Protein AF-A0A8J6ZVR2-F1 (afdb_monomer)

Nearest PDB structures (foldseek):
  1thm-assembly1_A  TM=9.339E-01  e=8.655E-26  Thermoactinomyces vulgaris
  3tec-assembly1_E  TM=9.254E-01  e=1.308E-25  Thermoactinomyces vulgaris
  1q5p-assembly1_A  TM=9.247E-01  e=2.072E-22  Lederbergia lenta
  8h7p-assembly1_A  TM=8.881E-01  e=3.320E-22  Bacillus subtilis
  8coz-assembly2_B  TM=7.654E-01  e=2.296E-18  Plasmodium vivax

Foldseek 3Di:
DVVVVVVVVVVVVVVVVVVVVVVVVVVVVVVPPDPDPPDDDFDQPFFFKKKWFFDPVQDDPPDPLQVVQQVLCPPDPAPDGWDDDPVCVVRRMTIGGHTDVVLVVQCPDPSNVSGTPDIGGPGDDDPPQLQFLAPLAVLQLQCDCDPPHQNLSLLSVPALQAPAEEEEAFQWAQCQLQCPQAAEQWEAELPVGDTRHDNVSTDRLQLLSHLLVQCQAHATNPNYWYGHSSNNYHYHYYYQQDNVRDGDLVSLLVRLQVCVVVPHQEYFALDWDQDDDPSNLVSLVVCLQSLHQAEYFQFFQQAAAQVTDIPPLQHPRYAYEFEDKSVRHGDSRTYYNEPSHLAYGHFWDDPPQAKDQDPVLSNIFRWGFRDQDPVGTRIIGHGGSSSRRSNLRNLLSSLLSLLVVAPCSVPPDSNRVLSSVLQNVQFDFDPPDDRPHYPDDDTRGRNHSSSSNVVSNCVRVPPDPPPPDDVVVVVVVVVVVVVPPPPDDDDDDDDDDPDPDDDDDDDPPPPPVVVVVVVVVVVVVVVPPDDDDDDDDDDDDDDDDDDDDADDDDDDDDDDDDDDDDDDDDHDDDDDDDDDPPCPVVVVVVVVVVVVVVVVVVVVVVVVPD

Radius of gyration: 33.16 Å; Cα contacts (8 Å, |Δi|>4): 1037; chains: 1; bounding box: 88×83×84 Å

InterPro domains:
  IPR000209 Peptidase S8/S53 domain [PF00082] (161-414)
  IPR015500 Peptidase S8, subtilisin-related [PR00723] (161-180)
  IPR015500 Peptidase S8, subtilisin-related [PR00723] (204-217)
  IPR015500 Peptidase S8, subtilisin-related [PR00723] (383-399)
  IPR034084 Thermitase-like, domain [cd07484] (132-431)
  IPR036852 Peptidase S8/S53 domain superfamily [G3DSA:3.40.50.200] (130-461)
  IPR036852 Peptidase S8/S53 domain superfamily [SSF52743] (146-453)
  IPR051048 Peptidase S8/S53 subtilisin kexin sedolisin [PTHR43399] (147-405)

Organism: NCBI:txid1828758

Structure (mmCIF, N/CA/C/O backbone):
data_AF-A0A8J6ZVR2-F1
#
_entry.id   AF-A0A8J6ZVR2-F1
#
loop_
_atom_site.group_PDB
_atom_site.id
_atom_site.type_symbol
_atom_site.label_atom_id
_atom_site.label_alt_id
_atom_site.label_comp_id
_atom_site.label_asym_id
_atom_site.label_entity_id
_atom_site.label_seq_id
_atom_site.pdbx_PDB_ins_code
_atom_site.Cartn_x
_atom_site.Cartn_y
_atom_site.Cartn_z
_atom_site.occupancy
_atom_site.B_iso_or_equiv
_atom_site.auth_seq_id
_atom_site.auth_comp_id
_atom_site.auth_asym_id
_atom_site.auth_atom_id
_atom_site.pdbx_PDB_model_num
ATOM 1 N N . MET A 1 1 ? -38.540 -56.531 20.254 1.00 43.91 1 MET A N 1
ATOM 2 C CA . MET A 1 1 ? -37.118 -56.703 20.648 1.00 43.91 1 MET A CA 1
ATOM 3 C C . MET A 1 1 ? -36.220 -55.640 20.007 1.00 43.91 1 MET A C 1
ATOM 5 O O . MET A 1 1 ? -35.542 -54.947 20.753 1.00 43.91 1 MET A O 1
ATOM 9 N N . LEU A 1 2 ? -36.295 -55.417 18.684 1.00 39.44 2 LEU A N 1
ATOM 10 C CA . LEU A 1 2 ? -35.558 -54.346 17.982 1.00 39.44 2 LEU A CA 1
ATOM 11 C C . LEU A 1 2 ? -35.750 -52.941 18.585 1.00 39.44 2 LEU A C 1
ATOM 13 O O . LEU A 1 2 ? -34.773 -52.242 18.817 1.00 39.44 2 LEU A O 1
ATOM 17 N N . ILE A 1 3 ? -36.983 -52.552 18.927 1.00 45.34 3 ILE A N 1
ATOM 18 C CA . ILE A 1 3 ? -37.279 -51.225 19.510 1.00 45.34 3 ILE A CA 1
ATOM 19 C C . ILE A 1 3 ? -36.558 -51.010 20.853 1.00 45.34 3 ILE A C 1
ATOM 21 O O . ILE A 1 3 ? -36.079 -49.915 21.139 1.00 45.34 3 ILE A O 1
ATOM 25 N N . LYS A 1 4 ? -36.426 -52.063 21.675 1.00 48.88 4 LYS A N 1
ATOM 26 C CA . LYS A 1 4 ? -35.669 -51.984 22.935 1.00 48.88 4 LYS A CA 1
ATOM 27 C C . LYS A 1 4 ? -34.174 -51.817 22.658 1.00 48.88 4 LYS A C 1
ATOM 29 O O . LYS A 1 4 ? -33.557 -50.955 23.268 1.00 48.88 4 LYS A O 1
ATOM 34 N N . ILE A 1 5 ? -33.621 -52.567 21.702 1.00 52.56 5 ILE A N 1
ATOM 35 C CA . ILE A 1 5 ? -32.206 -52.468 21.305 1.00 52.56 5 ILE A CA 1
ATOM 36 C C . ILE A 1 5 ? -31.886 -51.067 20.757 1.00 52.56 5 ILE A C 1
ATOM 38 O O . ILE A 1 5 ? -30.894 -50.473 21.165 1.00 52.56 5 ILE A O 1
ATOM 42 N N . MET A 1 6 ? -32.759 -50.487 19.926 1.00 43.66 6 MET A N 1
ATOM 43 C CA . MET A 1 6 ? -32.560 -49.133 19.389 1.00 43.66 6 MET A CA 1
ATOM 44 C C . MET A 1 6 ? -32.668 -48.038 20.457 1.00 43.66 6 MET A C 1
ATOM 46 O O . MET A 1 6 ? -31.918 -47.067 20.403 1.00 43.66 6 MET A O 1
ATOM 50 N N . ARG A 1 7 ? -33.532 -48.202 21.471 1.00 47.38 7 ARG A N 1
ATOM 51 C CA . ARG A 1 7 ? -33.577 -47.277 22.619 1.00 47.38 7 ARG A CA 1
ATOM 52 C C . ARG A 1 7 ? -32.278 -47.306 23.425 1.00 47.38 7 ARG A C 1
ATOM 54 O O . ARG A 1 7 ? -31.780 -46.246 23.787 1.00 47.38 7 ARG A O 1
ATOM 61 N N . TYR A 1 8 ? -31.704 -48.487 23.661 1.00 54.31 8 TYR A N 1
ATOM 62 C CA . TYR A 1 8 ? -30.410 -48.595 24.343 1.00 54.31 8 TYR A CA 1
ATOM 63 C C . TYR A 1 8 ? -29.263 -48.026 23.502 1.00 54.31 8 TYR A C 1
ATOM 65 O O . TYR A 1 8 ? -28.399 -47.345 24.048 1.00 54.31 8 TYR A O 1
ATOM 73 N N . LEU A 1 9 ? -29.291 -48.223 22.180 1.00 52.91 9 LEU A N 1
ATOM 74 C CA . LEU A 1 9 ? -28.300 -47.650 21.269 1.00 52.91 9 LEU A CA 1
ATOM 75 C C . LEU A 1 9 ? -28.369 -46.112 21.242 1.00 52.91 9 LEU A C 1
ATOM 77 O O . LEU A 1 9 ? -27.336 -45.452 21.293 1.00 52.91 9 LEU A O 1
ATOM 81 N N . GLY A 1 10 ? -29.576 -45.535 21.241 1.00 48.31 10 GLY A N 1
ATOM 82 C CA . GLY A 1 10 ? -29.774 -44.083 21.293 1.00 48.31 10 GLY A CA 1
ATOM 83 C C . GLY A 1 10 ? -29.268 -43.456 22.595 1.00 48.31 10 GLY A C 1
ATOM 84 O O . GLY A 1 10 ? -28.587 -42.434 22.564 1.00 48.31 10 GLY A O 1
ATOM 85 N N . VAL A 1 11 ? -29.530 -44.101 23.737 1.00 55.12 11 VAL A N 1
ATOM 86 C CA . VAL A 1 11 ? -29.016 -43.656 25.046 1.00 55.12 11 VAL A CA 1
ATOM 87 C C . VAL A 1 11 ? -27.488 -43.769 25.110 1.00 55.12 11 VAL A C 1
ATOM 89 O O . VAL A 1 11 ? -26.829 -42.884 25.651 1.00 55.12 11 VAL A O 1
ATOM 92 N N . PHE A 1 12 ? -26.913 -44.816 24.517 1.00 56.53 12 PHE A N 1
ATOM 93 C CA . PHE A 1 12 ? -25.464 -45.010 24.459 1.00 56.53 12 PHE A CA 1
ATOM 94 C C . PHE A 1 12 ? -24.763 -43.936 23.610 1.00 56.53 12 PHE A C 1
ATOM 96 O O . PHE A 1 12 ? -23.761 -43.366 24.038 1.00 56.53 12 PHE A O 1
ATOM 103 N N . ILE A 1 13 ? -25.327 -43.595 22.446 1.00 58.84 13 ILE A N 1
ATOM 104 C CA . ILE A 1 13 ? -24.797 -42.544 21.564 1.00 58.84 13 ILE A CA 1
ATOM 105 C C . ILE A 1 13 ? -24.889 -41.165 22.236 1.00 58.84 13 ILE A C 1
ATOM 107 O O . ILE A 1 13 ? -23.914 -40.415 22.219 1.00 58.84 13 ILE A O 1
ATOM 111 N N . LEU A 1 14 ? -26.007 -40.857 22.906 1.00 52.84 14 LEU A N 1
ATOM 112 C CA . LEU A 1 14 ? -26.161 -39.618 23.682 1.00 52.84 14 LEU A CA 1
ATOM 113 C C . LEU A 1 14 ? -25.120 -39.501 24.807 1.00 52.84 14 LEU A C 1
ATOM 115 O O . LEU A 1 14 ? -24.585 -38.416 25.034 1.00 52.84 14 LEU A O 1
ATOM 119 N N . GLY A 1 15 ? -24.793 -40.614 25.469 1.00 57.41 15 GLY A N 1
ATOM 120 C CA . GLY A 1 15 ? -23.738 -40.664 26.482 1.00 57.41 15 GLY A CA 1
ATOM 121 C C . GLY A 1 15 ? -22.352 -40.335 25.918 1.00 57.41 15 GLY A C 1
ATOM 122 O O . GLY A 1 15 ? -21.630 -39.530 26.502 1.00 57.41 15 GLY A O 1
ATOM 123 N N . ILE A 1 16 ? -21.997 -40.889 24.755 1.00 61.75 16 ILE A N 1
ATOM 124 C CA . ILE A 1 16 ? -20.713 -40.609 24.088 1.00 61.75 16 ILE A CA 1
ATOM 125 C C . ILE A 1 16 ? -20.631 -39.140 23.650 1.00 61.75 16 ILE A C 1
ATOM 127 O O . ILE A 1 16 ? -19.613 -38.484 23.873 1.00 61.75 16 ILE A O 1
ATOM 131 N N . CYS A 1 17 ? -21.711 -38.594 23.088 1.00 50.31 17 CYS A N 1
ATOM 132 C CA . CYS A 1 17 ? -21.776 -37.190 22.685 1.00 50.31 17 CYS A CA 1
ATOM 133 C C . CYS A 1 17 ? -21.581 -36.226 23.866 1.00 50.31 17 CYS A C 1
ATOM 135 O O . CYS A 1 17 ? -20.886 -35.221 23.722 1.00 50.31 17 CYS A O 1
ATOM 137 N N . LEU A 1 18 ? -22.142 -36.544 25.039 1.00 55.62 18 LEU A N 1
ATOM 138 C CA . LEU A 1 18 ? -21.975 -35.736 26.249 1.00 55.62 18 LEU A CA 1
ATOM 139 C C . LEU A 1 18 ? -20.518 -35.729 26.739 1.00 55.62 18 LEU A C 1
ATOM 141 O O . LEU A 1 18 ? -20.006 -34.682 27.125 1.00 55.62 18 LEU A O 1
ATOM 145 N N . VAL A 1 19 ? -19.831 -36.874 26.684 1.00 60.97 19 VAL A N 1
ATOM 146 C CA . VAL A 1 19 ? -18.417 -36.983 27.090 1.00 60.97 19 VAL A CA 1
ATOM 147 C C . VAL A 1 19 ? -17.510 -36.162 26.169 1.00 60.97 19 VAL A C 1
ATOM 149 O O . VAL A 1 19 ? -16.652 -35.426 26.655 1.00 60.97 19 VAL A O 1
ATOM 152 N N . ILE A 1 20 ? -17.738 -36.224 24.855 1.00 57.88 20 ILE A N 1
ATOM 153 C CA . ILE A 1 20 ? -16.977 -35.438 23.871 1.00 57.88 20 ILE A CA 1
ATOM 154 C C . ILE A 1 20 ? -17.223 -33.935 24.076 1.00 57.88 20 ILE A C 1
ATOM 156 O O . ILE A 1 20 ? -16.280 -33.147 24.065 1.00 57.88 20 ILE A O 1
ATOM 160 N N . TYR A 1 21 ? -18.471 -33.532 24.333 1.00 49.97 21 TYR A N 1
ATOM 161 C CA . TYR A 1 21 ? -18.820 -32.138 24.618 1.00 49.97 21 TYR A CA 1
ATOM 162 C C . TYR A 1 21 ? -18.117 -31.601 25.878 1.00 49.97 21 TYR A C 1
ATOM 164 O O . TYR A 1 21 ? -17.568 -30.499 25.863 1.00 49.97 21 TYR A O 1
ATOM 172 N N . LEU A 1 22 ? -18.058 -32.401 26.948 1.00 52.97 22 LEU A N 1
ATOM 173 C CA . LEU A 1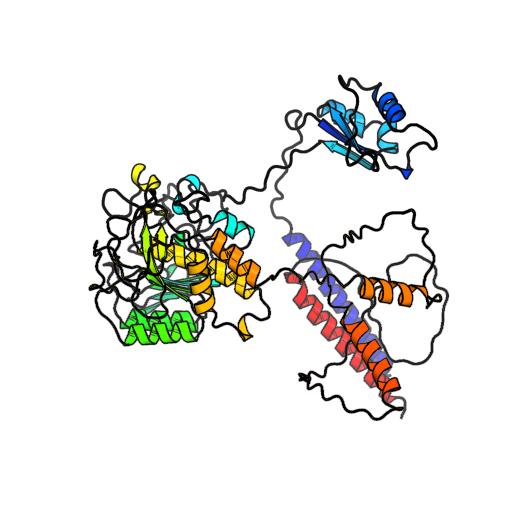 22 ? -17.359 -32.033 28.184 1.00 52.97 22 LEU A CA 1
ATOM 174 C C . LEU A 1 22 ? -15.832 -31.944 27.998 1.00 52.97 22 LEU A C 1
ATOM 176 O O . LEU A 1 22 ? -15.205 -31.062 28.582 1.00 52.97 22 LEU A O 1
ATOM 180 N N . GLN A 1 23 ? -15.227 -32.787 27.154 1.00 52.12 23 GLN A N 1
ATOM 181 C CA . GLN A 1 23 ? -13.798 -32.690 26.815 1.00 52.12 23 GLN A CA 1
ATOM 182 C C . GLN A 1 23 ? -13.466 -31.434 25.996 1.00 52.12 23 GLN A C 1
ATOM 184 O O . GLN A 1 23 ? -12.439 -30.799 26.236 1.00 52.12 23 GLN A O 1
ATOM 189 N N . ILE A 1 24 ? -14.341 -31.037 25.067 1.00 51.03 24 ILE A N 1
ATOM 190 C CA . ILE A 1 24 ? -14.176 -29.805 24.278 1.00 51.03 24 ILE A CA 1
ATOM 191 C C . ILE A 1 24 ? -14.252 -28.564 25.184 1.00 51.03 24 ILE A C 1
ATOM 193 O O . ILE A 1 24 ? -13.442 -27.649 25.038 1.00 51.03 24 ILE A O 1
ATOM 197 N N . LEU A 1 25 ? -15.161 -28.553 26.167 1.00 46.88 25 LEU A N 1
ATOM 198 C CA . LEU A 1 25 ? -15.254 -27.480 27.167 1.00 46.88 25 LEU A CA 1
ATOM 199 C C . LEU A 1 25 ? -14.016 -27.403 28.075 1.00 46.88 25 LEU A C 1
ATOM 201 O O . LEU A 1 25 ? -13.537 -26.304 28.353 1.00 46.88 25 LEU A O 1
ATOM 205 N N . GLY A 1 26 ? -13.470 -28.549 28.495 1.00 42.12 26 GLY A N 1
ATOM 206 C CA . GLY A 1 26 ? -12.248 -28.600 29.306 1.00 42.12 26 GLY A CA 1
ATOM 207 C C . GLY A 1 26 ? -11.018 -28.043 28.579 1.00 42.12 26 GLY A C 1
ATOM 208 O O . GLY A 1 26 ? -10.248 -27.282 29.161 1.00 42.12 26 GLY A O 1
ATOM 209 N N . ASN A 1 27 ? -10.870 -28.344 27.286 1.00 40.78 27 ASN A N 1
ATOM 210 C CA . ASN A 1 27 ? -9.757 -27.836 26.476 1.00 40.78 27 ASN A CA 1
ATOM 211 C C . ASN A 1 27 ? -9.904 -26.344 26.126 1.00 40.78 27 ASN A C 1
ATOM 213 O O . ASN A 1 27 ? -8.902 -25.643 25.992 1.00 40.78 27 ASN A O 1
ATOM 217 N N . ALA A 1 28 ? -11.134 -25.827 26.033 1.00 39.69 28 ALA A N 1
ATOM 218 C CA . ALA A 1 28 ? -11.382 -24.403 25.810 1.00 39.69 28 ALA A CA 1
ATOM 219 C C . ALA A 1 28 ? -10.949 -23.530 27.006 1.00 39.69 28 ALA A C 1
ATOM 221 O O . ALA A 1 28 ? -10.487 -22.411 26.802 1.00 39.69 28 ALA A O 1
ATOM 222 N N . GLN A 1 29 ? -11.018 -24.041 28.243 1.00 36.06 29 GLN A N 1
ATOM 223 C CA . GLN A 1 29 ? -10.537 -23.316 29.429 1.00 36.06 29 GLN A CA 1
ATOM 224 C C . GLN A 1 29 ? -9.007 -23.159 29.475 1.00 36.06 29 GLN A C 1
ATOM 226 O O . GLN A 1 29 ? -8.524 -22.176 30.032 1.00 36.06 29 GLN A O 1
ATOM 231 N N . GLN A 1 30 ? -8.240 -24.069 28.866 1.00 34.62 30 GLN A N 1
ATOM 232 C CA . GLN A 1 30 ? -6.773 -23.969 28.809 1.00 34.62 30 GLN A CA 1
ATOM 233 C C . GLN A 1 30 ? -6.257 -22.969 27.761 1.00 34.62 30 GLN A C 1
ATOM 235 O O . GLN A 1 30 ? -5.135 -22.491 27.885 1.00 34.62 30 GLN A O 1
ATOM 240 N N . LEU A 1 31 ? -7.064 -22.611 26.757 1.00 33.88 31 LEU A N 1
ATOM 241 C CA . LEU A 1 31 ? -6.679 -21.675 25.690 1.00 33.88 31 LEU A CA 1
ATOM 242 C C . LEU A 1 31 ? -6.927 -20.193 26.038 1.00 33.88 31 LEU A C 1
ATOM 244 O O . LEU A 1 31 ? -6.531 -19.317 25.275 1.00 33.88 31 LEU A O 1
ATOM 248 N N . VAL A 1 32 ? -7.552 -19.894 27.185 1.00 34.84 32 VAL A N 1
ATOM 249 C CA . VAL A 1 32 ? -7.912 -18.521 27.610 1.00 34.84 32 VAL A CA 1
ATOM 250 C C . VAL A 1 32 ? -6.860 -17.880 28.530 1.00 34.84 32 VAL A C 1
ATOM 252 O O . VAL A 1 32 ? -6.975 -16.711 28.887 1.00 34.84 32 VAL A O 1
ATOM 255 N N . SER A 1 33 ? -5.775 -18.576 28.878 1.00 30.80 33 SER A N 1
ATOM 256 C CA . SER A 1 33 ? -4.664 -17.964 29.618 1.00 30.80 33 SER A CA 1
ATOM 257 C C . SER A 1 33 ? -3.700 -17.216 28.685 1.00 30.80 33 SER A C 1
ATOM 259 O O . SER A 1 33 ? -2.531 -17.584 28.572 1.00 30.80 33 SER A O 1
ATOM 261 N N . SER A 1 34 ? -4.176 -16.168 28.005 1.00 32.41 34 SER A N 1
ATOM 262 C CA . SER A 1 34 ? -3.284 -15.081 27.585 1.00 32.41 34 SER A CA 1
ATOM 263 C C . SER A 1 34 ? -2.986 -14.197 28.808 1.00 32.41 34 SER A C 1
ATOM 265 O O . SER A 1 34 ? -3.769 -14.199 29.766 1.00 32.41 34 SER A O 1
ATOM 267 N N . PRO A 1 35 ? -1.862 -13.459 28.845 1.00 32.56 35 PRO A N 1
ATOM 268 C CA . PRO A 1 35 ? -1.610 -12.516 29.923 1.00 32.56 35 PRO A CA 1
ATOM 269 C C . PRO A 1 35 ? -2.689 -11.433 29.850 1.00 32.56 35 PRO A C 1
ATOM 271 O O . PRO A 1 35 ? -2.654 -10.571 28.977 1.00 32.56 35 PRO A O 1
ATOM 274 N N . GLN A 1 36 ? -3.673 -11.499 30.745 1.00 32.22 36 GLN A N 1
ATOM 275 C CA . GLN A 1 36 ? -4.560 -10.375 31.009 1.00 32.22 36 GLN A CA 1
ATOM 276 C C . GLN A 1 36 ? -3.663 -9.188 31.362 1.00 32.22 36 GLN A C 1
ATOM 278 O O . GLN A 1 36 ? -2.850 -9.291 32.287 1.00 32.22 36 GLN A O 1
ATOM 283 N N . GLU A 1 37 ? -3.780 -8.089 30.615 1.00 34.78 37 GLU A N 1
ATOM 284 C CA . GLU A 1 37 ? -3.252 -6.802 31.049 1.00 34.78 37 GLU A CA 1
ATOM 285 C C . GLU A 1 37 ? -3.736 -6.577 32.480 1.00 34.78 37 GLU A C 1
ATOM 287 O O . GLU A 1 37 ? -4.927 -6.414 32.747 1.00 34.78 37 GLU A O 1
ATOM 292 N N . LYS A 1 38 ? -2.807 -6.642 33.434 1.00 28.11 38 LYS A N 1
ATOM 293 C CA . LYS A 1 38 ? -3.090 -6.213 34.794 1.00 28.11 38 LYS A CA 1
ATOM 294 C C . LYS A 1 38 ? -3.284 -4.707 34.704 1.00 28.11 38 LYS A C 1
ATOM 296 O O . LYS A 1 38 ? -2.305 -3.971 34.580 1.00 28.11 38 LYS A O 1
ATOM 301 N N . PHE A 1 39 ? -4.540 -4.267 34.725 1.00 37.53 39 PHE A N 1
ATOM 302 C CA . PHE A 1 39 ? -4.862 -2.863 34.939 1.00 37.53 39 PHE A CA 1
ATOM 303 C C . PHE A 1 39 ? -4.074 -2.372 36.165 1.00 37.53 39 PHE A C 1
ATOM 305 O O . PHE A 1 39 ? -3.978 -3.115 37.151 1.00 37.53 39 PHE A O 1
ATOM 312 N N . PRO A 1 40 ? -3.453 -1.181 36.101 1.00 41.81 40 PRO A N 1
ATOM 313 C CA . PRO A 1 40 ? -2.644 -0.672 37.200 1.00 41.81 40 PRO A CA 1
ATOM 314 C C . PRO A 1 40 ? -3.465 -0.649 38.493 1.00 41.81 40 PRO A C 1
ATOM 316 O O . PRO A 1 40 ? -4.647 -0.304 38.484 1.00 41.81 40 PRO A O 1
ATOM 319 N N . GLU A 1 41 ? -2.841 -1.042 39.606 1.00 44.34 41 GLU A N 1
ATOM 320 C CA . GLU A 1 41 ? -3.469 -0.956 40.925 1.00 44.34 41 GLU A CA 1
ATOM 321 C C . GLU A 1 41 ? -3.904 0.497 41.188 1.00 44.34 41 GLU A C 1
ATOM 323 O O . GLU A 1 41 ? -3.149 1.442 40.945 1.00 44.34 41 GLU A O 1
ATOM 328 N N . ILE A 1 42 ? -5.155 0.674 41.628 1.00 49.69 42 ILE A N 1
ATOM 329 C CA . ILE A 1 42 ? -5.780 1.988 41.818 1.00 49.69 42 ILE A CA 1
ATOM 330 C C . ILE A 1 42 ? -5.007 2.758 42.900 1.00 49.69 42 ILE A C 1
ATOM 332 O O . ILE A 1 42 ? -5.173 2.496 44.090 1.00 49.69 42 ILE A O 1
ATOM 336 N N . ASN A 1 43 ? -4.197 3.735 42.490 1.00 52.62 43 ASN A N 1
ATOM 337 C CA . ASN A 1 43 ? -3.501 4.666 43.382 1.00 52.62 43 ASN A CA 1
ATOM 338 C C . ASN A 1 43 ? -4.239 6.014 43.476 1.00 52.62 43 ASN A C 1
ATOM 340 O O . ASN A 1 43 ? -5.008 6.387 42.591 1.00 52.62 43 ASN A O 1
ATOM 344 N N . GLN A 1 44 ? -3.984 6.770 44.552 1.00 48.69 44 GLN A N 1
ATOM 345 C CA . GLN A 1 44 ? -4.628 8.064 44.847 1.00 48.69 44 GLN A CA 1
ATOM 346 C C . GLN A 1 44 ? -4.469 9.142 43.754 1.00 48.69 44 GLN A C 1
ATOM 348 O O . GLN A 1 44 ? -5.224 10.108 43.767 1.00 48.69 44 GLN A O 1
ATOM 353 N N . GLU A 1 45 ? -3.534 8.990 42.813 1.00 53.06 45 GLU A N 1
ATOM 354 C CA . GLU A 1 45 ? -3.248 9.978 41.759 1.00 53.06 45 GLU A CA 1
ATOM 355 C C . GLU A 1 45 ? -4.209 9.937 40.552 1.00 53.06 45 GLU A C 1
ATOM 357 O O . GLU A 1 45 ? -4.151 10.829 39.710 1.00 53.06 45 GLU A O 1
ATOM 362 N N . TYR A 1 46 ? -5.109 8.947 40.449 1.00 55.69 46 TYR A N 1
ATOM 363 C CA . TYR A 1 46 ? -5.854 8.688 39.202 1.00 55.69 46 TYR A CA 1
ATOM 364 C C . TYR A 1 46 ? -7.259 9.299 39.097 1.00 55.69 46 TYR A C 1
ATOM 366 O O . TYR A 1 46 ? -7.811 9.347 37.999 1.00 55.69 46 TYR A O 1
ATOM 374 N N . PHE A 1 47 ? -7.859 9.769 40.192 1.00 69.31 47 PHE A N 1
ATOM 375 C CA . PHE A 1 47 ? -9.171 10.422 40.153 1.00 69.31 47 PHE A CA 1
ATOM 376 C C . PHE A 1 47 ? -9.336 11.408 41.311 1.00 69.31 47 PHE A C 1
ATOM 378 O O . PHE A 1 47 ? -8.811 11.199 42.405 1.00 69.31 47 PHE A O 1
ATOM 385 N N . GLN A 1 48 ? -10.090 12.481 41.071 1.00 76.69 48 GLN A N 1
ATOM 386 C CA . GLN A 1 48 ? -10.464 13.464 42.099 1.00 76.69 48 GLN A CA 1
ATOM 387 C C . GLN A 1 48 ? -11.972 13.485 42.375 1.00 76.69 48 GLN A C 1
ATOM 389 O O . GLN A 1 48 ? -12.443 14.253 43.216 1.00 76.69 48 GLN A O 1
ATOM 394 N N . GLU A 1 49 ? -12.728 12.639 41.679 1.00 84.56 49 GLU A N 1
ATOM 395 C CA . GLU A 1 49 ? -14.180 12.572 41.743 1.00 84.56 49 GLU A CA 1
ATOM 396 C C . GLU A 1 49 ? -14.646 11.113 41.796 1.00 84.56 49 GLU A C 1
ATOM 398 O O . GLU A 1 49 ? -14.053 10.230 41.177 1.00 84.56 49 GLU A O 1
ATOM 403 N N . ILE A 1 50 ? -15.716 10.870 42.541 1.00 85.94 50 ILE A N 1
ATOM 404 C CA . ILE A 1 50 ? -16.359 9.577 42.768 1.00 85.94 50 ILE A CA 1
ATOM 405 C C . ILE A 1 50 ? -17.786 9.682 42.237 1.00 85.94 50 ILE A C 1
ATOM 407 O O . ILE A 1 50 ? -18.483 10.658 42.519 1.00 85.94 50 ILE A O 1
ATOM 411 N N . LEU A 1 51 ? -18.216 8.673 41.492 1.00 89.06 51 LEU A N 1
ATOM 412 C CA . LEU A 1 51 ? -19.586 8.487 41.049 1.00 89.06 51 LEU A CA 1
ATOM 413 C C . LEU A 1 51 ? -20.319 7.588 42.051 1.00 89.06 51 LEU A C 1
ATOM 415 O O . LEU A 1 51 ? -19.815 6.530 42.434 1.00 89.06 51 LEU A O 1
ATOM 419 N N . ALA A 1 52 ? -21.501 8.017 42.488 1.00 88.75 52 ALA A N 1
ATOM 420 C CA . ALA A 1 52 ? -22.407 7.213 43.299 1.00 88.75 52 ALA A CA 1
ATOM 421 C C . ALA A 1 52 ? -23.797 7.195 42.661 1.00 88.75 52 ALA A C 1
ATOM 423 O O . ALA A 1 52 ? -24.440 8.240 42.537 1.00 88.75 52 ALA A O 1
ATOM 424 N N . ASP A 1 53 ? -24.244 6.004 42.282 1.00 90.06 53 ASP A N 1
ATOM 425 C CA . ASP A 1 53 ? -25.578 5.748 41.747 1.00 90.06 53 ASP A CA 1
ATOM 426 C C . ASP A 1 53 ? -26.473 5.202 42.863 1.00 90.06 53 ASP A C 1
ATOM 428 O O . ASP A 1 53 ? -26.130 4.204 43.510 1.00 90.06 53 ASP A O 1
ATOM 432 N N . PHE A 1 54 ? -27.587 5.880 43.135 1.00 86.88 54 PHE A N 1
ATOM 433 C CA . PHE A 1 54 ? -28.517 5.507 44.195 1.00 86.88 54 PHE A CA 1
ATOM 434 C C . PHE A 1 54 ? -29.707 4.726 43.640 1.00 86.88 54 PHE A C 1
ATOM 436 O O . PHE A 1 54 ? -30.489 5.229 42.839 1.00 86.88 54 PHE A O 1
ATOM 443 N N . ASP A 1 55 ? -29.907 3.519 44.170 1.00 85.00 55 ASP A N 1
ATOM 444 C CA . ASP A 1 55 ? -30.978 2.622 43.746 1.00 85.00 55 ASP A CA 1
ATOM 445 C C . ASP A 1 55 ? -32.340 3.176 44.183 1.00 85.00 55 ASP A C 1
ATOM 447 O O . ASP A 1 55 ? -32.707 3.110 45.361 1.00 85.00 55 ASP A O 1
ATOM 451 N N . GLU A 1 56 ? -33.116 3.667 43.216 1.00 80.00 56 GLU A N 1
ATOM 452 C CA . GLU A 1 56 ? -34.449 4.253 43.403 1.00 80.00 56 GLU A CA 1
ATOM 453 C C . GLU A 1 56 ? -35.390 3.387 44.248 1.00 80.00 56 GLU A C 1
ATOM 455 O O . GLU A 1 56 ? -36.239 3.899 44.978 1.00 80.00 56 GLU A O 1
ATOM 460 N N . ARG A 1 57 ? -35.235 2.060 44.183 1.00 81.06 57 ARG A N 1
ATOM 461 C CA . ARG A 1 57 ? -36.091 1.098 44.894 1.00 81.06 57 ARG A CA 1
ATOM 462 C C . ARG A 1 57 ? -35.756 1.003 46.378 1.00 81.06 57 ARG A C 1
ATOM 464 O O . ARG A 1 57 ? -36.565 0.491 47.151 1.00 81.06 57 ARG A O 1
ATOM 471 N N . LYS A 1 58 ? -34.552 1.424 46.767 1.00 81.81 58 LYS A N 1
ATOM 472 C CA . LYS A 1 58 ? -34.046 1.361 48.144 1.00 81.81 58 LYS A CA 1
ATOM 473 C C . LYS A 1 58 ? -34.152 2.706 48.856 1.00 81.81 58 LYS A C 1
ATOM 475 O O . LYS A 1 58 ? -33.983 2.754 50.072 1.00 81.81 58 LYS A O 1
ATOM 480 N N . LEU A 1 59 ? -34.438 3.782 48.124 1.00 79.44 59 LEU A N 1
ATOM 481 C CA . LEU A 1 59 ? -34.562 5.119 48.687 1.00 79.44 59 LEU A CA 1
ATOM 482 C C . LEU A 1 59 ? -35.811 5.254 49.583 1.00 79.44 59 LEU A C 1
ATOM 484 O O . LEU A 1 59 ? -36.855 4.657 49.302 1.00 79.44 59 LEU A O 1
ATOM 488 N N . PRO A 1 60 ? -35.743 6.053 50.663 1.00 77.19 60 PRO A N 1
ATOM 489 C CA . PRO A 1 60 ? -36.905 6.336 51.499 1.00 77.19 60 PRO A CA 1
ATOM 490 C C . PRO A 1 60 ? -38.036 7.023 50.715 1.00 77.19 60 PRO A C 1
ATOM 492 O O . PRO A 1 60 ? -37.812 8.009 50.012 1.00 77.19 60 PRO A O 1
ATOM 495 N N . ALA A 1 61 ? -39.276 6.553 50.882 1.00 74.31 61 ALA A N 1
ATOM 496 C CA . ALA A 1 61 ? -40.444 7.175 50.259 1.00 74.31 61 ALA A CA 1
ATOM 497 C C . ALA A 1 61 ? -40.749 8.565 50.861 1.00 74.31 61 ALA A C 1
ATOM 499 O O . ALA A 1 61 ? -40.648 8.756 52.072 1.00 74.31 61 ALA A O 1
ATOM 500 N N . ASN A 1 62 ? -41.209 9.504 50.023 1.00 73.75 62 ASN A N 1
ATOM 501 C CA . ASN A 1 62 ? -41.668 10.854 50.402 1.00 73.75 62 ASN A CA 1
ATOM 502 C C . ASN A 1 62 ? -40.599 11.795 50.999 1.00 73.75 62 ASN A C 1
ATOM 504 O O . ASN A 1 62 ? -40.940 12.698 51.764 1.00 73.75 62 ASN A O 1
ATOM 508 N N . ILE A 1 63 ? -39.325 11.616 50.645 1.00 75.19 63 ILE A N 1
ATOM 509 C CA . ILE A 1 63 ? -38.229 12.505 51.057 1.00 75.19 63 ILE A CA 1
ATOM 510 C C . ILE A 1 63 ? -37.670 13.250 49.839 1.00 75.19 63 ILE A C 1
ATOM 512 O O . ILE A 1 63 ? -37.617 12.703 48.739 1.00 75.19 63 ILE A O 1
ATOM 516 N N . ASP A 1 64 ? -37.244 14.501 50.035 1.00 82.25 64 ASP A N 1
ATOM 517 C CA . ASP A 1 64 ? -36.402 15.203 49.064 1.00 82.25 64 ASP A CA 1
ATOM 518 C C . ASP A 1 64 ? -35.028 14.520 49.004 1.00 82.25 64 ASP A C 1
ATOM 520 O O . ASP A 1 64 ? -34.183 14.700 49.887 1.00 82.25 64 ASP A O 1
ATOM 524 N N . ILE A 1 65 ? -34.844 13.695 47.971 1.00 77.88 65 ILE A N 1
ATOM 525 C CA . ILE A 1 65 ? -33.669 12.840 47.780 1.00 77.88 65 ILE A CA 1
ATOM 526 C C . ILE A 1 65 ? -32.388 13.678 47.777 1.00 77.88 65 ILE A C 1
ATOM 528 O O . ILE A 1 65 ? -31.395 13.266 48.366 1.00 77.88 65 ILE A O 1
ATOM 532 N N . GLU A 1 66 ? -32.408 14.878 47.198 1.00 78.75 66 GLU A N 1
ATOM 533 C CA . GLU A 1 66 ? -31.218 15.725 47.106 1.00 78.75 66 GLU A CA 1
ATOM 534 C C . GLU A 1 66 ? -30.784 16.235 48.489 1.00 78.75 66 GLU A C 1
ATOM 536 O O . GLU A 1 66 ? -29.607 16.161 48.850 1.00 78.75 66 GLU A O 1
ATOM 541 N N . SER A 1 67 ? -31.740 16.688 49.306 1.00 80.56 67 SER A N 1
ATOM 542 C CA . SER A 1 67 ? -31.483 17.097 50.693 1.00 80.56 67 SER A CA 1
ATOM 543 C C . SER A 1 67 ? -31.019 15.923 51.557 1.00 80.56 67 SER A C 1
ATOM 545 O O . SER A 1 67 ? -30.090 16.054 52.357 1.00 80.56 67 SER A O 1
ATOM 547 N N . TRP A 1 68 ? -31.630 14.755 51.365 1.00 83.06 68 TRP A N 1
ATOM 548 C CA . TRP A 1 68 ? -31.295 13.545 52.105 1.00 83.06 68 TRP A CA 1
ATOM 549 C C . TRP A 1 68 ? -29.903 13.018 51.763 1.00 83.06 68 TRP A C 1
ATOM 551 O O . TRP A 1 68 ? -29.129 12.736 52.675 1.00 83.06 68 TRP A O 1
ATOM 561 N N . VAL A 1 69 ? -29.537 12.967 50.479 1.00 79.56 69 VAL A N 1
ATOM 562 C CA . VAL A 1 69 ? -28.183 12.606 50.047 1.00 79.56 69 VAL A CA 1
ATOM 563 C C . VAL A 1 69 ? -27.172 13.595 50.636 1.00 79.56 69 VAL A C 1
ATOM 565 O O . VAL A 1 69 ? -26.186 13.171 51.234 1.00 79.56 69 VAL A O 1
ATOM 568 N N . GLN A 1 70 ? -27.437 14.906 50.596 1.00 81.12 70 GLN A N 1
ATOM 569 C CA . GLN A 1 70 ? -26.553 15.901 51.224 1.00 81.12 70 GLN A CA 1
ATOM 570 C C . GLN A 1 70 ? -26.358 15.674 52.735 1.00 81.12 70 GLN A C 1
ATOM 572 O O . GLN A 1 70 ? -25.239 15.816 53.228 1.00 81.12 70 GLN A O 1
ATOM 577 N N . GLN A 1 71 ? -27.412 15.308 53.472 1.00 81.06 71 GLN A N 1
ATOM 578 C CA . GLN A 1 71 ? -27.313 14.956 54.895 1.00 81.06 71 GLN A CA 1
ATOM 579 C C . GLN A 1 71 ? -26.547 13.648 55.110 1.00 81.06 71 GLN A C 1
ATOM 581 O O . GLN A 1 71 ? -25.729 13.549 56.019 1.00 81.06 71 GLN A O 1
ATOM 586 N N . LEU A 1 72 ? -26.765 12.652 54.253 1.00 79.06 72 LEU A N 1
ATOM 587 C CA . LEU A 1 72 ? -26.057 11.378 54.311 1.00 79.06 72 LEU A CA 1
ATOM 588 C C . LEU A 1 72 ? -24.542 11.575 54.132 1.00 79.06 72 LEU A C 1
ATOM 590 O O . LEU A 1 72 ? -23.750 10.883 54.768 1.00 79.06 72 LEU A O 1
ATOM 594 N N . PHE A 1 73 ? -24.139 12.558 53.322 1.00 77.38 73 PHE A N 1
ATOM 595 C CA . PHE A 1 73 ? -22.738 12.920 53.103 1.00 77.38 73 PHE A CA 1
ATOM 596 C C . PHE A 1 73 ? -22.131 13.834 54.178 1.00 77.38 73 PHE A C 1
ATOM 598 O O . PHE A 1 73 ? -20.907 13.928 54.248 1.00 77.38 73 PHE A O 1
ATOM 605 N N . SER A 1 74 ? -22.920 14.462 55.061 1.00 75.94 74 SER A N 1
ATOM 606 C CA . SER A 1 74 ? -22.396 15.430 56.044 1.00 75.94 74 SER A CA 1
ATOM 607 C C . SER A 1 74 ? -21.488 14.816 57.117 1.00 75.94 74 SER A C 1
ATOM 609 O O . SER A 1 74 ? -20.862 15.542 57.885 1.00 75.94 74 SER A O 1
ATOM 611 N N . VAL A 1 75 ? -21.442 13.485 57.203 1.00 75.88 75 VAL A N 1
ATOM 612 C CA . VAL A 1 75 ? -20.585 12.730 58.131 1.00 75.88 75 VAL A CA 1
ATOM 613 C C . VAL A 1 75 ? -19.208 12.393 57.546 1.00 75.88 75 VAL A C 1
ATOM 615 O O . VAL A 1 75 ? -18.359 11.873 58.268 1.00 75.88 75 VAL A O 1
ATOM 618 N N . PHE A 1 76 ? -18.969 12.687 56.263 1.00 75.06 76 PHE A N 1
ATOM 619 C CA . PHE A 1 76 ? -17.681 12.475 55.603 1.00 75.06 76 PHE A CA 1
ATOM 620 C C . PHE A 1 76 ? -16.899 13.792 55.481 1.00 75.06 76 PHE A C 1
ATOM 622 O O . PHE A 1 76 ? -17.497 14.856 55.322 1.00 75.06 76 PHE A O 1
ATOM 629 N N . PRO A 1 77 ? -15.555 13.753 55.530 1.00 63.16 77 PRO A N 1
ATOM 630 C CA . PRO A 1 77 ? -14.705 14.939 55.435 1.00 63.16 77 PRO A CA 1
ATOM 631 C C . PRO A 1 77 ? -14.567 15.428 53.980 1.00 63.16 77 PRO A C 1
ATOM 633 O O . PRO A 1 77 ? -13.465 15.519 53.443 1.00 63.16 77 PRO A O 1
ATOM 636 N N . THR A 1 78 ? -15.684 15.717 53.312 1.00 63.84 78 THR A N 1
ATOM 637 C CA . THR A 1 78 ? -15.707 16.280 51.955 1.00 63.84 78 THR A CA 1
ATOM 638 C C . THR A 1 78 ? -15.736 17.804 52.019 1.00 63.84 78 THR A C 1
ATOM 640 O O . THR A 1 78 ? -16.579 18.376 52.708 1.00 63.84 78 THR A O 1
ATOM 643 N N . GLN A 1 79 ? -14.844 18.484 51.289 1.00 60.38 79 GLN A N 1
ATOM 644 C CA . GLN A 1 79 ? -14.815 19.957 51.246 1.00 60.38 79 GLN A CA 1
ATOM 645 C C . GLN A 1 79 ? -15.985 20.562 50.454 1.00 60.38 79 GLN A C 1
ATOM 647 O O . GLN A 1 79 ? -16.297 21.739 50.619 1.00 60.38 79 GLN A O 1
ATOM 652 N N . GLU A 1 80 ? -16.648 19.765 49.615 1.00 71.81 80 GLU A N 1
ATOM 653 C CA . GLU A 1 80 ? -17.733 20.207 48.744 1.00 71.81 80 GLU A CA 1
ATOM 654 C C . GLU A 1 80 ? -18.946 19.282 48.851 1.00 71.81 80 GLU A C 1
ATOM 656 O O . GLU A 1 80 ? -18.821 18.094 49.151 1.00 71.81 80 GLU A O 1
ATOM 661 N N . LYS A 1 81 ? -20.135 19.844 48.603 1.00 74.94 81 LYS A N 1
ATOM 662 C CA . LYS A 1 81 ? -21.381 19.076 48.555 1.00 74.94 81 LYS A CA 1
ATOM 663 C C . LYS A 1 81 ? -21.401 18.167 47.313 1.00 74.94 81 LYS A C 1
ATOM 665 O O . LYS A 1 81 ? -20.928 18.606 46.263 1.00 74.94 81 LYS A O 1
ATOM 670 N N . PRO A 1 82 ? -22.001 16.964 47.394 1.00 78.25 82 PRO A N 1
ATOM 671 C CA . PRO A 1 82 ? -22.250 16.128 46.222 1.00 78.25 82 PRO A CA 1
ATOM 672 C C . PRO A 1 82 ? -23.046 16.903 45.171 1.00 78.25 82 PRO A C 1
ATOM 674 O O . PRO A 1 82 ? -24.040 17.554 45.501 1.00 78.25 82 PRO A O 1
ATOM 677 N N . GLN A 1 83 ? -22.616 16.832 43.916 1.00 80.38 83 GLN A N 1
ATOM 678 C CA . GLN A 1 83 ? -23.286 17.484 42.797 1.00 80.38 83 GLN A CA 1
ATOM 679 C C . GLN A 1 83 ? -24.107 16.466 42.016 1.00 80.38 83 GLN A C 1
ATOM 681 O O . GLN A 1 83 ? -23.613 15.397 41.671 1.00 80.38 83 GLN A O 1
ATOM 686 N N . ILE A 1 84 ? -25.356 16.803 41.706 1.00 79.44 84 ILE A N 1
ATOM 687 C CA . ILE A 1 84 ? -26.197 15.966 40.851 1.00 79.44 84 ILE A CA 1
ATOM 688 C C . ILE A 1 84 ? -25.979 16.324 39.382 1.00 79.44 84 ILE A C 1
ATOM 690 O O . ILE A 1 84 ? -25.990 17.499 39.001 1.00 79.44 84 ILE A O 1
ATOM 694 N N . SER A 1 85 ? -25.808 15.312 38.532 1.00 69.00 85 SER A N 1
ATOM 695 C CA . SER A 1 85 ? -25.778 15.543 37.090 1.00 69.00 85 SER A CA 1
ATOM 696 C C . SER A 1 85 ? -27.154 16.013 36.619 1.00 69.00 85 SER A C 1
ATOM 698 O O . SER A 1 85 ? -28.167 15.350 36.841 1.00 69.00 85 SER A O 1
ATOM 700 N N . LYS A 1 86 ? -27.206 17.142 35.899 1.00 71.88 86 LYS A N 1
ATOM 701 C CA . LYS A 1 86 ? -28.454 17.677 35.322 1.00 71.88 86 LYS A CA 1
ATOM 702 C C . LYS A 1 86 ? -29.167 16.661 34.417 1.00 71.88 86 LYS A C 1
ATOM 704 O O . LYS A 1 86 ? -30.388 16.720 34.285 1.00 71.88 86 LYS A O 1
ATOM 709 N N . PHE A 1 87 ? -28.412 15.759 33.793 1.00 66.06 87 PHE A N 1
ATOM 710 C CA . PHE A 1 87 ? -28.920 14.786 32.828 1.00 66.06 87 PHE A CA 1
ATOM 711 C C . PHE A 1 87 ? -29.283 13.437 33.456 1.00 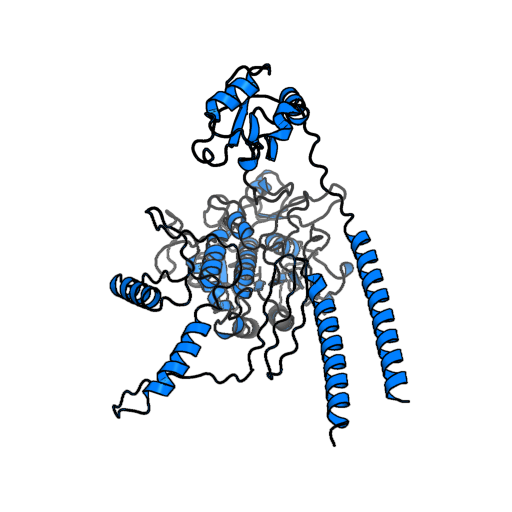66.06 87 PHE A C 1
ATOM 713 O O . PHE A 1 87 ? -30.159 12.766 32.927 1.00 66.06 87 PHE A O 1
ATOM 720 N N . LEU A 1 88 ? -28.680 13.089 34.598 1.00 78.31 88 LEU A N 1
ATOM 721 C CA . LEU A 1 88 ? -28.929 11.839 35.335 1.00 78.31 88 LEU A CA 1
ATOM 722 C C . LEU A 1 88 ? -29.692 12.087 36.645 1.00 78.31 88 LEU A C 1
ATOM 724 O O . LEU A 1 88 ? -29.623 11.309 37.590 1.00 78.31 88 LEU A O 1
ATOM 728 N N . ARG A 1 89 ? -30.424 13.206 36.722 1.00 75.56 89 ARG A N 1
ATOM 729 C CA . ARG A 1 89 ? -31.204 13.563 37.913 1.00 75.56 89 ARG A CA 1
ATOM 730 C C . ARG A 1 89 ? -32.330 12.570 38.191 1.00 75.56 89 ARG A C 1
ATOM 732 O O . ARG A 1 89 ? -32.710 12.413 39.342 1.00 75.56 89 ARG A O 1
ATOM 739 N N . LYS A 1 90 ? -32.879 11.946 37.142 1.00 77.06 90 LYS A N 1
ATOM 740 C CA . LYS A 1 90 ? -33.906 10.906 37.288 1.00 77.06 90 LYS A CA 1
ATOM 741 C C . LYS A 1 90 ? -33.321 9.657 37.934 1.00 77.06 90 LYS A C 1
ATOM 743 O O . LYS A 1 90 ? -33.919 9.172 38.877 1.00 77.06 90 LYS A O 1
ATOM 748 N N . ASP A 1 91 ? -32.121 9.283 37.507 1.00 80.94 91 ASP A N 1
ATOM 749 C CA . ASP A 1 91 ? -31.415 8.077 37.939 1.00 80.94 91 ASP A CA 1
ATOM 750 C C . ASP A 1 91 ? -30.634 8.280 39.256 1.00 80.94 91 ASP A C 1
ATOM 752 O O . ASP A 1 91 ? -29.868 7.426 39.664 1.00 80.94 91 ASP A O 1
ATOM 756 N N . ASN A 1 92 ? -30.789 9.426 39.934 1.00 85.69 92 ASN A N 1
ATOM 757 C CA . ASN A 1 92 ? -30.143 9.738 41.219 1.00 85.69 92 ASN A CA 1
ATOM 758 C C . ASN A 1 92 ? -28.616 9.524 41.251 1.00 85.69 92 ASN A C 1
ATOM 760 O O . ASN A 1 92 ? -28.066 9.103 42.270 1.00 85.69 92 ASN A O 1
ATOM 764 N N . VAL A 1 93 ? -27.921 9.880 40.167 1.00 87.62 93 VAL A N 1
ATOM 765 C CA . VAL A 1 93 ? -26.456 9.775 40.083 1.00 87.62 93 VAL A CA 1
ATOM 766 C C . VAL A 1 93 ? -25.781 11.057 40.579 1.00 87.62 93 VAL A C 1
ATOM 768 O O . VAL A 1 93 ? -26.024 12.156 40.060 1.00 87.62 93 VAL A O 1
ATOM 771 N N . TYR A 1 94 ? -24.886 10.908 41.558 1.00 87.62 94 TYR A N 1
ATOM 772 C CA . TYR A 1 94 ? -24.152 12.003 42.194 1.00 87.62 94 TYR A CA 1
ATOM 773 C C . TYR A 1 94 ? -22.649 11.910 41.947 1.00 87.62 94 TYR A C 1
ATOM 775 O O . TYR A 1 94 ? -22.047 10.839 42.000 1.00 87.62 94 TYR A O 1
ATOM 783 N N . LEU A 1 95 ? -22.044 13.078 41.747 1.00 86.94 95 LEU A N 1
ATOM 784 C CA . LEU A 1 95 ? -20.610 13.286 41.648 1.00 86.94 95 LEU A CA 1
ATOM 785 C C . LEU A 1 95 ? -20.085 13.866 42.964 1.00 86.94 95 LEU A C 1
ATOM 787 O O . LEU A 1 95 ? -20.563 14.900 43.439 1.00 86.94 95 LEU A O 1
ATOM 791 N N . ILE A 1 96 ? -19.105 13.204 43.567 1.00 86.94 96 ILE A N 1
ATOM 792 C CA . ILE A 1 96 ? -18.554 13.554 44.879 1.00 86.94 96 ILE A CA 1
ATOM 793 C C . ILE A 1 96 ? -17.064 13.816 44.720 1.00 86.94 96 ILE A C 1
ATOM 795 O O . ILE A 1 96 ? -16.327 12.942 44.274 1.00 86.94 96 ILE A O 1
ATOM 799 N N . LYS A 1 97 ? -16.587 14.994 45.123 1.00 84.00 97 LYS A N 1
ATOM 800 C CA . LYS A 1 97 ? -15.148 15.271 45.105 1.00 84.00 97 LYS A CA 1
ATOM 801 C C . LYS A 1 97 ? -14.427 14.525 46.227 1.00 84.00 97 LYS A C 1
ATOM 803 O O . LYS A 1 97 ? -14.747 14.698 47.404 1.00 84.00 97 LYS A O 1
ATOM 808 N N . GLY A 1 98 ? -13.423 13.736 45.860 1.00 80.81 98 GLY A N 1
ATOM 809 C CA . GLY A 1 98 ? -12.554 13.015 46.783 1.00 80.81 98 GLY A CA 1
ATOM 810 C C . GLY A 1 98 ? -11.752 11.902 46.109 1.00 80.81 98 GLY A C 1
ATOM 811 O O . GLY A 1 98 ? -12.104 11.420 45.039 1.00 80.81 98 GLY A O 1
ATOM 812 N N . GLY A 1 99 ? -10.649 11.507 46.748 1.00 81.25 99 GLY A N 1
ATOM 813 C CA . GLY A 1 99 ? -9.758 10.444 46.269 1.00 81.25 99 GLY A CA 1
ATOM 814 C C . GLY A 1 99 ? -10.009 9.082 46.932 1.00 81.25 99 GLY A C 1
ATOM 815 O O . GLY A 1 99 ? -11.009 8.868 47.621 1.00 81.25 99 GLY A O 1
ATOM 816 N N . LEU A 1 100 ? -9.047 8.166 46.787 1.00 82.19 100 LEU A N 1
ATOM 817 C CA . LEU A 1 100 ? -9.143 6.755 47.206 1.00 82.19 100 LEU A CA 1
ATOM 818 C C . LEU A 1 100 ? -9.580 6.529 48.663 1.00 82.19 100 LEU A C 1
ATOM 820 O O . LEU A 1 100 ? -10.338 5.605 48.944 1.00 82.19 100 LEU A O 1
ATOM 824 N N . ASN A 1 101 ? -9.137 7.374 49.599 1.00 83.25 101 ASN A N 1
ATOM 825 C CA . ASN A 1 101 ? -9.516 7.239 51.009 1.00 83.25 101 ASN A CA 1
ATOM 826 C C . ASN A 1 101 ? -11.023 7.425 51.220 1.00 83.25 101 ASN A C 1
ATOM 828 O O . ASN A 1 101 ? -11.636 6.652 51.954 1.00 83.25 101 ASN A O 1
ATOM 832 N N . LEU A 1 102 ? -11.619 8.425 50.564 1.00 84.75 102 LEU A N 1
ATOM 833 C CA . LEU A 1 102 ? -13.057 8.664 50.642 1.00 84.75 102 LEU A CA 1
ATOM 834 C C . LEU A 1 102 ? -13.827 7.557 49.920 1.00 84.75 102 LEU A C 1
ATOM 836 O O . LEU A 1 102 ? -14.814 7.064 50.456 1.00 84.75 102 LEU A O 1
ATOM 840 N N . LEU A 1 103 ? -13.346 7.112 48.754 1.00 86.44 103 LEU A N 1
ATOM 841 C CA . LEU A 1 103 ? -13.943 5.991 48.026 1.00 86.44 103 LEU A CA 1
ATOM 842 C C . LEU A 1 103 ? -14.040 4.741 48.909 1.00 86.44 103 LEU A C 1
ATOM 844 O O . LEU A 1 103 ? -15.119 4.171 49.057 1.00 86.44 103 LEU A O 1
ATOM 848 N N . ASN A 1 104 ? -12.938 4.372 49.566 1.00 84.94 104 ASN A N 1
ATOM 849 C CA . ASN A 1 104 ? -12.898 3.226 50.471 1.00 84.94 104 ASN A CA 1
ATOM 850 C C . ASN A 1 104 ? -13.849 3.399 51.662 1.00 84.94 104 ASN A C 1
ATOM 852 O O . ASN A 1 104 ? -14.476 2.433 52.095 1.00 84.94 104 ASN A O 1
ATOM 856 N N . GLN A 1 105 ? -13.981 4.611 52.205 1.00 86.12 105 GLN A N 1
ATOM 857 C CA . GLN A 1 105 ? -14.934 4.887 53.283 1.00 86.12 105 GLN A CA 1
ATOM 858 C C . GLN A 1 105 ? -16.388 4.730 52.818 1.00 86.12 105 GLN A C 1
ATOM 860 O O . GLN A 1 105 ? -17.191 4.130 53.531 1.00 86.12 105 GLN A O 1
ATOM 865 N N . LEU A 1 106 ? -16.723 5.221 51.623 1.00 86.38 106 LEU A N 1
ATOM 866 C CA . LEU A 1 106 ? -18.069 5.129 51.056 1.00 86.38 106 LEU A CA 1
ATOM 867 C C . LEU A 1 106 ? -18.442 3.683 50.708 1.00 86.38 106 LEU A C 1
ATOM 869 O O . LEU A 1 106 ? -19.503 3.214 51.114 1.00 86.38 106 LEU A O 1
ATOM 873 N N . GLN A 1 107 ? -17.546 2.942 50.050 1.00 87.56 107 GLN A N 1
ATOM 874 C CA . GLN A 1 107 ? -17.765 1.539 49.676 1.00 87.56 107 GLN A CA 1
ATOM 875 C C . GLN A 1 107 ? -17.919 0.605 50.892 1.00 87.56 107 GLN A C 1
ATOM 877 O O . GLN A 1 107 ? -18.638 -0.396 50.819 1.00 87.56 107 GLN A O 1
ATOM 882 N N . ASN A 1 108 ? -17.275 0.933 52.019 1.00 86.69 108 ASN A N 1
ATOM 883 C CA . ASN A 1 108 ? -17.368 0.164 53.266 1.00 86.69 108 ASN A CA 1
ATOM 884 C C . ASN A 1 108 ? -18.450 0.676 54.232 1.00 86.69 108 ASN A C 1
ATOM 886 O O . ASN A 1 108 ? -18.738 0.023 55.237 1.00 86.69 108 ASN A O 1
ATOM 890 N N . SER A 1 109 ? -19.074 1.821 53.949 1.00 84.88 109 SER A N 1
ATOM 891 C CA . SER A 1 109 ? -20.149 2.362 54.776 1.00 84.88 109 SER A CA 1
ATOM 892 C C . SER A 1 109 ? -21.451 1.606 54.519 1.00 84.88 109 SER A C 1
ATOM 894 O O . SER A 1 109 ? -22.047 1.695 53.445 1.00 84.88 109 SER A O 1
ATOM 896 N N . ILE A 1 110 ? -21.939 0.895 55.540 1.00 82.94 110 ILE A N 1
ATOM 897 C CA . ILE A 1 110 ? -23.229 0.182 55.506 1.00 82.94 110 ILE A CA 1
ATOM 898 C C . ILE A 1 110 ? -24.368 1.142 55.141 1.00 82.94 110 ILE A C 1
ATOM 900 O O . ILE A 1 110 ? -25.237 0.803 54.339 1.00 82.94 110 ILE A O 1
ATOM 904 N N . ASN A 1 111 ? -24.315 2.366 55.677 1.00 79.94 111 ASN A N 1
ATOM 905 C CA . ASN A 1 111 ? -25.328 3.387 55.442 1.00 79.94 111 ASN A CA 1
ATOM 906 C C . ASN A 1 111 ? -25.381 3.862 53.989 1.00 79.94 111 ASN A C 1
ATOM 908 O O . ASN A 1 111 ? -26.419 4.360 53.585 1.00 79.94 111 ASN A O 1
ATOM 912 N N . PHE A 1 112 ? -24.307 3.695 53.217 1.00 80.88 112 PHE A N 1
ATOM 913 C CA . PHE A 1 112 ? -24.241 4.056 51.800 1.00 80.88 112 PHE A CA 1
ATOM 914 C C . PHE A 1 112 ? -24.506 2.866 50.889 1.00 80.88 112 PHE A C 1
ATOM 916 O O . PHE A 1 112 ? -25.323 2.936 49.972 1.00 80.88 112 PHE A O 1
ATOM 923 N N . LYS A 1 113 ? -23.854 1.742 51.180 1.00 81.81 113 LYS A N 1
ATOM 924 C CA . LYS A 1 113 ? -23.937 0.520 50.383 1.00 81.81 113 LYS A CA 1
ATOM 925 C C . LYS A 1 113 ? -25.360 -0.032 50.287 1.00 81.81 113 LYS A C 1
ATOM 927 O O . LYS A 1 113 ? -25.721 -0.632 49.283 1.00 81.81 113 LYS A O 1
ATOM 932 N N . GLN A 1 114 ? -26.184 0.174 51.316 1.00 86.25 114 GLN A N 1
ATOM 933 C CA . GLN A 1 114 ? -27.577 -0.275 51.287 1.00 86.25 114 GLN A CA 1
ATOM 934 C C . GLN A 1 114 ? -28.468 0.535 50.332 1.00 86.25 114 GLN A C 1
ATOM 936 O O . GLN A 1 114 ? -29.507 0.027 49.936 1.00 86.25 114 GLN A O 1
ATOM 941 N N . TYR A 1 115 ? -28.079 1.757 49.956 1.00 87.19 115 TYR A N 1
ATOM 942 C CA . TYR A 1 115 ? -28.882 2.646 49.104 1.00 87.19 115 TYR A CA 1
ATOM 943 C C . TYR A 1 115 ? -28.275 2.881 47.720 1.00 87.19 115 TYR A C 1
ATOM 945 O O . TYR A 1 115 ? -28.901 3.534 46.895 1.00 87.19 115 TYR A O 1
ATOM 953 N N . THR A 1 116 ? -27.080 2.357 47.458 1.00 86.88 116 THR A N 1
ATOM 954 C CA . THR A 1 116 ? -26.358 2.553 46.196 1.00 86.88 116 THR A CA 1
ATOM 955 C C . THR A 1 116 ? -26.359 1.285 45.348 1.00 86.88 116 THR A C 1
ATOM 957 O O . THR A 1 116 ? -26.352 0.165 45.872 1.00 86.88 116 THR A O 1
ATOM 960 N N . GLU A 1 117 ? -26.424 1.461 44.032 1.00 87.50 117 GLU A N 1
ATOM 961 C CA . GLU A 1 117 ? -26.200 0.408 43.038 1.00 87.50 117 GLU A CA 1
ATOM 962 C C . GLU A 1 117 ? -24.710 0.311 42.700 1.00 87.50 117 GLU A C 1
ATOM 964 O O . GLU A 1 117 ? -24.150 -0.788 42.698 1.00 87.50 117 GLU A O 1
ATOM 969 N N . CYS A 1 118 ? -24.042 1.458 42.542 1.00 87.69 118 CYS A N 1
ATOM 970 C CA . CYS A 1 118 ? -22.595 1.533 42.390 1.00 87.69 118 CYS A CA 1
ATOM 971 C C . CYS A 1 118 ? -21.984 2.721 43.153 1.00 87.69 118 CYS A C 1
ATOM 973 O O . CYS A 1 118 ? -22.614 3.758 43.367 1.00 87.69 118 CYS A O 1
ATOM 975 N N . ILE A 1 119 ? -20.734 2.538 43.591 1.00 89.19 119 ILE A N 1
ATOM 976 C CA . ILE A 1 119 ? -19.862 3.587 44.133 1.00 89.19 119 ILE A CA 1
ATOM 977 C C . ILE A 1 119 ? -18.472 3.330 43.553 1.00 89.19 119 ILE A C 1
ATOM 979 O O . ILE A 1 119 ? -17.821 2.349 43.925 1.00 89.19 119 ILE A O 1
ATOM 983 N N . GLU A 1 120 ? -18.013 4.192 42.656 1.00 88.75 120 GLU A N 1
ATOM 984 C CA . GLU A 1 120 ? -16.775 3.988 41.898 1.00 88.75 120 GLU A CA 1
ATOM 985 C C . GLU A 1 120 ? -16.074 5.311 41.555 1.00 88.75 120 GLU A C 1
ATOM 987 O O . GLU A 1 120 ? -16.686 6.375 41.645 1.00 88.75 120 GLU A O 1
ATOM 992 N N . PRO A 1 121 ? -14.780 5.302 41.193 1.00 88.38 121 PRO A N 1
ATOM 993 C CA . PRO A 1 121 ? -14.132 6.479 40.622 1.00 88.38 121 PRO A CA 1
ATOM 994 C C . PRO A 1 121 ? -14.885 7.019 39.397 1.00 88.38 121 PRO A C 1
ATOM 996 O O . PRO A 1 121 ? -15.312 6.247 38.543 1.00 88.38 121 PRO A O 1
ATOM 999 N N . ASN A 1 122 ? -14.971 8.345 39.251 1.00 83.69 122 ASN A N 1
ATOM 1000 C CA . ASN A 1 122 ? -15.366 8.965 37.986 1.00 83.69 122 ASN A CA 1
ATOM 1001 C C . ASN A 1 122 ? -14.194 8.859 36.998 1.00 83.69 122 ASN A C 1
ATOM 1003 O O . ASN A 1 122 ? -13.348 9.753 36.905 1.00 83.69 122 ASN A O 1
ATOM 1007 N N . TYR A 1 123 ? -14.086 7.713 36.327 1.00 73.31 123 TYR A N 1
ATOM 1008 C CA . TYR A 1 123 ? -12.980 7.432 35.421 1.00 73.31 123 TYR A CA 1
ATOM 1009 C C . TYR A 1 123 ? -12.954 8.410 34.241 1.00 73.31 123 TYR A C 1
ATOM 1011 O O . TYR A 1 123 ? -13.959 8.644 33.570 1.00 73.31 123 TYR A O 1
ATOM 1019 N N . ILE A 1 124 ? -11.765 8.929 33.932 1.00 60.91 124 ILE A N 1
ATOM 1020 C CA . ILE A 1 124 ? -11.533 9.639 32.676 1.00 60.91 124 ILE A CA 1
ATOM 1021 C C . ILE A 1 124 ? -11.384 8.592 31.574 1.00 60.91 124 ILE A C 1
ATOM 1023 O O . ILE A 1 124 ? -10.377 7.887 31.507 1.00 60.91 124 ILE A O 1
ATOM 1027 N N . TYR A 1 125 ? -12.362 8.520 30.677 1.00 46.88 125 TYR A N 1
ATOM 1028 C CA . TYR A 1 125 ? -12.215 7.780 29.430 1.00 46.88 125 TYR A CA 1
ATOM 1029 C C . TYR A 1 125 ? -11.445 8.647 28.433 1.00 46.88 125 TYR A C 1
ATOM 1031 O O . TYR A 1 125 ? -11.882 9.741 28.070 1.00 46.88 125 TYR A O 1
ATOM 1039 N N . GLN A 1 126 ? -10.277 8.176 28.000 1.00 39.88 126 GLN A N 1
ATOM 1040 C CA . GLN A 1 126 ? -9.529 8.817 26.921 1.00 39.88 126 GLN A CA 1
ATOM 1041 C C . GLN A 1 126 ? -10.079 8.368 25.562 1.00 39.88 126 GLN A C 1
ATOM 1043 O O . GLN A 1 126 ? -10.641 7.278 25.432 1.00 39.88 126 GLN A O 1
ATOM 1048 N N . LYS A 1 127 ? -9.900 9.200 24.528 1.00 38.62 127 LYS A N 1
ATOM 1049 C CA . LYS A 1 127 ? -10.146 8.787 23.141 1.00 38.62 127 LYS A CA 1
ATOM 1050 C C . LYS A 1 127 ? -9.300 7.537 22.866 1.00 38.62 127 LYS A C 1
ATOM 1052 O O . LYS A 1 127 ? -8.097 7.567 23.110 1.00 38.62 127 LYS A O 1
ATOM 1057 N N . ALA A 1 128 ? -9.897 6.472 22.334 1.00 44.72 128 ALA A N 1
ATOM 1058 C CA . ALA A 1 128 ? -9.128 5.372 21.761 1.00 44.72 128 ALA A CA 1
ATOM 1059 C C . ALA A 1 128 ? -8.321 5.938 20.579 1.00 44.72 128 ALA A C 1
ATOM 1061 O O . ALA A 1 128 ? -8.885 6.228 19.523 1.00 44.72 128 ALA A O 1
ATOM 1062 N N . SER A 1 129 ? -7.030 6.210 20.781 1.00 45.91 129 SER A N 1
ATOM 1063 C CA . SER A 1 129 ? -6.151 6.595 19.678 1.00 45.91 129 SER A CA 1
ATOM 1064 C C . SER A 1 129 ? -5.944 5.356 18.815 1.00 45.91 129 SER A C 1
ATOM 1066 O O . SER A 1 129 ? -5.487 4.335 19.317 1.00 45.91 129 SER A O 1
ATOM 1068 N N . VAL A 1 130 ? -6.321 5.435 17.537 1.00 61.16 130 VAL A N 1
ATOM 1069 C CA . VAL A 1 130 ? -6.080 4.374 16.537 1.00 61.16 130 VAL A CA 1
ATOM 1070 C C . VAL A 1 130 ? -4.643 4.462 15.996 1.00 61.16 130 VAL A C 1
ATOM 1072 O O . VAL A 1 130 ? -4.240 3.660 15.159 1.00 61.16 130 VAL A O 1
ATOM 1075 N N . SER A 1 131 ? -3.861 5.434 16.478 1.00 76.62 131 SER A N 1
ATOM 1076 C CA . SER A 1 131 ? -2.444 5.568 16.160 1.00 76.62 131 SER A CA 1
ATOM 1077 C C . SER A 1 131 ? -1.689 4.317 16.623 1.00 76.62 131 SER A C 1
ATOM 1079 O O . SER A 1 131 ? -1.802 3.948 17.798 1.00 76.62 131 SER A O 1
ATOM 1081 N N . PRO A 1 132 ? -0.934 3.665 15.730 1.00 88.44 132 PRO A N 1
ATOM 1082 C CA . PRO A 1 132 ? -0.180 2.480 16.071 1.00 88.44 132 PRO A CA 1
ATOM 1083 C C . PRO A 1 132 ? 0.834 2.707 17.193 1.00 88.44 132 PRO A C 1
ATOM 1085 O O . PRO A 1 132 ? 1.364 3.806 17.365 1.00 88.44 132 PRO A O 1
ATOM 1088 N N . ASN A 1 133 ? 1.106 1.656 17.967 1.00 88.94 133 ASN A N 1
ATOM 1089 C CA . ASN A 1 133 ? 2.050 1.700 19.092 1.00 88.94 133 ASN A CA 1
ATOM 1090 C C . ASN A 1 133 ? 3.519 1.442 18.687 1.00 88.94 133 ASN A C 1
ATOM 1092 O O . ASN A 1 133 ? 4.377 1.274 19.556 1.00 88.94 133 ASN A O 1
ATOM 1096 N N . ASP A 1 134 ? 3.789 1.395 17.384 1.00 93.06 134 ASP A N 1
ATOM 1097 C CA . ASP A 1 134 ? 5.069 1.062 16.761 1.00 93.06 134 ASP A CA 1
ATOM 1098 C C . ASP A 1 134 ? 6.113 2.176 16.951 1.00 93.06 134 ASP A C 1
ATOM 1100 O O . ASP A 1 134 ? 5.824 3.371 16.831 1.00 93.06 134 ASP A O 1
ATOM 1104 N N . LEU A 1 135 ? 7.355 1.782 17.254 1.00 90.88 135 LEU A N 1
ATOM 1105 C CA . LEU A 1 135 ? 8.414 2.674 17.755 1.00 90.88 135 LEU A CA 1
ATOM 1106 C C . LEU A 1 135 ? 8.719 3.855 16.818 1.00 90.88 135 LEU A C 1
ATOM 1108 O O . LEU A 1 135 ? 8.962 4.973 17.276 1.00 90.88 135 LEU A O 1
ATOM 1112 N N . TYR A 1 136 ? 8.723 3.608 15.510 1.00 92.62 136 TYR A N 1
ATOM 1113 C CA . TYR A 1 136 ? 9.088 4.579 14.481 1.00 92.62 136 TYR A CA 1
ATOM 1114 C C . TYR A 1 136 ? 7.879 5.131 13.714 1.00 92.62 136 TYR A C 1
ATOM 1116 O O . TYR A 1 136 ? 8.071 5.909 12.778 1.00 92.62 136 TYR A O 1
ATOM 1124 N N . TYR A 1 137 ? 6.641 4.817 14.120 1.00 94.19 137 TYR A N 1
ATOM 1125 C CA . TYR A 1 137 ? 5.434 5.395 13.514 1.00 94.19 137 TYR A CA 1
ATOM 1126 C C . TYR A 1 137 ? 5.442 6.941 13.457 1.00 94.19 137 TYR A C 1
ATOM 1128 O O . TYR A 1 137 ? 5.050 7.497 12.427 1.00 94.19 137 TYR A O 1
ATOM 1136 N N . PRO A 1 138 ? 5.976 7.679 14.459 1.00 91.69 138 PRO A N 1
ATOM 1137 C CA . PRO A 1 138 ? 6.093 9.140 14.371 1.00 91.69 138 PRO A CA 1
ATOM 1138 C C . PRO A 1 138 ? 6.952 9.662 13.203 1.00 91.69 138 PRO A C 1
ATOM 1140 O O . PRO A 1 138 ? 6.842 10.835 12.845 1.00 91.69 138 PRO A O 1
ATOM 1143 N N . LEU A 1 139 ? 7.808 8.823 12.605 1.00 93.69 139 LEU A N 1
ATOM 1144 C CA . LEU A 1 139 ? 8.607 9.171 11.423 1.00 93.69 139 LEU A CA 1
ATOM 1145 C C . LEU A 1 139 ? 7.825 8.990 10.111 1.00 93.69 139 LEU A C 1
ATOM 1147 O O . LEU A 1 139 ? 8.181 9.584 9.093 1.00 93.69 139 LEU A O 1
ATOM 1151 N N . GLN A 1 140 ? 6.729 8.224 10.122 1.00 96.50 140 GLN A N 1
ATOM 1152 C CA . GLN A 1 140 ? 5.906 7.939 8.946 1.00 96.50 140 GLN A CA 1
ATOM 1153 C C . GLN A 1 140 ? 4.920 9.076 8.663 1.00 96.50 140 GLN A C 1
ATOM 1155 O O . GLN A 1 140 ? 3.699 8.938 8.777 1.00 96.50 140 GLN A O 1
ATOM 1160 N N . TRP A 1 141 ? 5.463 10.232 8.268 1.00 95.44 141 TRP A N 1
ATOM 1161 C CA . TRP A 1 141 ? 4.694 11.419 7.873 1.00 95.44 141 TRP A CA 1
ATOM 1162 C C . TRP A 1 141 ? 3.640 11.100 6.801 1.00 95.44 141 TRP A C 1
ATOM 1164 O O . TRP A 1 141 ? 2.566 11.697 6.773 1.00 95.44 141 TRP A O 1
ATOM 1174 N N . ASN A 1 142 ? 3.954 10.137 5.936 1.00 96.75 142 ASN A N 1
ATOM 1175 C CA . ASN A 1 142 ? 3.144 9.674 4.824 1.00 96.75 142 ASN A CA 1
ATOM 1176 C C . ASN A 1 142 ? 1.805 9.068 5.266 1.00 96.75 142 ASN A C 1
ATOM 1178 O O . ASN A 1 142 ? 0.860 9.115 4.486 1.00 96.75 142 ASN A O 1
ATOM 1182 N N . LEU A 1 143 ? 1.695 8.553 6.495 1.00 96.56 143 LEU A N 1
ATOM 1183 C CA . LEU A 1 143 ? 0.482 7.908 7.019 1.00 96.56 143 LEU A CA 1
ATOM 1184 C C . LEU A 1 143 ? -0.440 8.866 7.794 1.00 96.56 143 LEU A C 1
ATOM 1186 O O . LEU A 1 143 ? -1.626 8.585 7.971 1.00 96.56 143 LEU A O 1
ATOM 1190 N N . GLN A 1 144 ? 0.078 10.022 8.203 1.00 90.81 144 GLN A N 1
ATOM 1191 C CA . GLN A 1 144 ? -0.589 10.945 9.125 1.00 90.81 144 GLN A CA 1
ATOM 1192 C C . GLN A 1 144 ? -1.891 11.547 8.560 1.00 90.81 144 GLN A C 1
ATOM 1194 O O . GLN A 1 144 ? -2.105 11.611 7.346 1.00 90.81 144 GLN A O 1
ATOM 1199 N N . GLU A 1 145 ? -2.767 12.025 9.453 1.00 80.62 145 GLU A N 1
ATOM 1200 C CA . GLU A 1 145 ? -4.043 12.674 9.097 1.00 80.62 145 GLU A CA 1
ATOM 1201 C C . GLU A 1 145 ? -3.872 14.008 8.354 1.00 80.62 145 GLU A C 1
ATOM 1203 O O . GLU A 1 145 ? -4.701 14.370 7.511 1.00 80.62 145 GLU A O 1
ATOM 1208 N N . THR A 1 146 ? -2.816 14.762 8.667 1.00 75.00 146 THR A N 1
ATOM 1209 C CA . THR A 1 146 ? -2.567 16.077 8.076 1.00 75.00 146 THR A CA 1
ATOM 1210 C C . THR A 1 146 ? -1.966 15.949 6.685 1.00 75.00 146 THR A C 1
ATOM 1212 O O . THR A 1 146 ? -1.083 15.131 6.446 1.00 75.00 146 THR A O 1
ATOM 1215 N N . SER A 1 147 ? -2.412 16.800 5.755 1.00 73.81 147 SER A N 1
ATOM 1216 C CA . SER A 1 147 ? -1.755 16.928 4.452 1.00 73.81 147 SER A CA 1
ATOM 1217 C C . SER A 1 147 ? -0.273 17.274 4.666 1.00 73.81 147 SER A C 1
ATOM 1219 O O . SER A 1 147 ? 0.005 18.200 5.433 1.00 73.81 147 SER A O 1
ATOM 1221 N N . PRO A 1 148 ? 0.667 16.566 4.016 1.00 83.12 148 PRO A N 1
ATOM 1222 C CA . PRO A 1 148 ? 0.465 15.690 2.855 1.00 83.12 148 PRO A CA 1
ATOM 1223 C C . PRO A 1 148 ? 0.374 14.178 3.154 1.00 83.12 148 PRO A C 1
ATOM 1225 O O . PRO A 1 148 ? 0.477 13.375 2.232 1.00 83.12 148 PRO A O 1
ATOM 1228 N N . GLY A 1 149 ? 0.159 13.751 4.398 1.00 91.44 149 GLY A N 1
ATOM 1229 C CA . GLY A 1 149 ? -0.108 12.346 4.737 1.00 91.44 149 GLY A CA 1
ATOM 1230 C C . GLY A 1 149 ? -1.453 11.843 4.195 1.00 91.44 149 GLY A C 1
ATOM 1231 O O . GLY A 1 149 ? -2.371 12.632 3.953 1.00 91.44 149 GLY A O 1
ATOM 1232 N N . ILE A 1 150 ? -1.583 10.532 3.978 1.00 95.81 150 ILE A N 1
ATOM 1233 C CA . ILE A 1 150 ? -2.749 9.913 3.315 1.00 95.81 150 ILE A CA 1
ATOM 1234 C C . ILE A 1 150 ? -3.952 9.715 4.239 1.00 95.81 150 ILE A C 1
ATOM 1236 O O . ILE A 1 150 ? -4.940 9.131 3.806 1.00 95.81 150 ILE A O 1
ATOM 1240 N N . ASN A 1 151 ? -3.905 10.182 5.491 1.00 93.75 151 ASN A N 1
ATOM 1241 C CA . ASN A 1 151 ? -5.032 10.090 6.418 1.00 93.75 151 ASN A CA 1
ATOM 1242 C C . ASN A 1 151 ? -5.489 8.634 6.660 1.00 93.75 151 ASN A C 1
ATOM 1244 O O . ASN A 1 151 ? -6.679 8.317 6.618 1.00 93.75 151 ASN A O 1
ATOM 1248 N N . VAL A 1 152 ? -4.525 7.732 6.900 1.00 95.94 152 VAL A N 1
ATOM 1249 C CA . VAL A 1 152 ? -4.790 6.288 7.037 1.00 95.94 152 VAL A CA 1
ATOM 1250 C C . VAL A 1 152 ? -5.437 5.919 8.373 1.00 95.94 152 VAL A C 1
ATOM 1252 O O . VAL A 1 152 ? -6.225 4.982 8.421 1.00 95.94 152 VAL A O 1
ATOM 1255 N N . GLU A 1 153 ? -5.200 6.676 9.449 1.00 93.69 153 GLU A N 1
ATOM 1256 C CA . GLU A 1 153 ? -5.782 6.363 10.766 1.00 93.69 153 GLU A CA 1
ATOM 1257 C C . GLU A 1 153 ? -7.318 6.366 10.743 1.00 93.69 153 GLU A C 1
ATOM 1259 O O . GLU A 1 153 ? -7.960 5.525 11.377 1.00 93.69 153 GLU A O 1
ATOM 1264 N N . LYS A 1 154 ? -7.927 7.246 9.935 1.00 91.62 154 LYS A N 1
ATOM 1265 C CA . LYS A 1 154 ? -9.380 7.239 9.711 1.00 91.62 154 LYS A CA 1
ATOM 1266 C C . LYS A 1 154 ? -9.854 5.992 8.976 1.00 91.62 154 LYS A C 1
ATOM 1268 O O . LYS A 1 154 ? -10.944 5.508 9.265 1.00 91.62 154 LYS A O 1
ATOM 1273 N N . ALA A 1 155 ? -9.050 5.462 8.056 1.00 95.12 155 ALA A N 1
ATOM 1274 C CA . ALA A 1 155 ? -9.348 4.192 7.408 1.00 95.12 155 ALA A CA 1
ATOM 1275 C C . ALA A 1 155 ? -9.259 3.028 8.407 1.00 95.12 155 ALA A C 1
ATOM 1277 O O . ALA A 1 155 ? -10.179 2.215 8.463 1.00 95.12 155 ALA A O 1
ATOM 1278 N N . TRP A 1 156 ? -8.230 3.003 9.263 1.00 95.38 156 TRP A N 1
ATOM 1279 C CA . TRP A 1 156 ? -8.045 1.982 10.306 1.00 95.38 156 TRP A CA 1
ATOM 1280 C C . TRP A 1 156 ? -9.131 1.958 11.375 1.00 95.38 156 TRP A C 1
ATOM 1282 O O . TRP A 1 156 ? -9.277 0.954 12.073 1.00 95.38 156 TRP A O 1
ATOM 1292 N N . ALA A 1 157 ? -9.917 3.025 11.509 1.00 90.75 157 ALA A N 1
ATOM 1293 C CA . ALA A 1 157 ? -11.115 3.010 12.340 1.00 90.75 157 ALA A CA 1
ATOM 1294 C C . ALA A 1 157 ? -12.225 2.104 11.762 1.00 90.75 157 ALA A C 1
ATOM 1296 O O . ALA A 1 157 ? -13.086 1.654 12.514 1.00 90.75 157 ALA A O 1
ATOM 1297 N N . ILE A 1 158 ? -12.195 1.828 10.452 1.00 89.62 158 ILE A N 1
ATOM 1298 C CA . ILE A 1 158 ? -13.190 1.032 9.719 1.00 89.62 158 ILE A CA 1
ATOM 1299 C C . ILE A 1 158 ? -12.622 -0.342 9.342 1.00 89.62 158 ILE A C 1
ATOM 1301 O O . ILE A 1 158 ? -13.230 -1.359 9.655 1.00 89.62 158 ILE A O 1
ATOM 1305 N N . THR A 1 159 ? -11.459 -0.390 8.688 1.00 94.94 159 THR A N 1
ATOM 1306 C CA . THR A 1 159 ? -10.825 -1.632 8.220 1.00 94.94 159 THR A CA 1
ATOM 1307 C C . THR A 1 159 ? -9.306 -1.514 8.218 1.00 94.94 159 THR A C 1
ATOM 1309 O O . THR A 1 159 ? -8.758 -0.418 8.103 1.00 94.94 159 THR A O 1
ATOM 1312 N N . ARG A 1 160 ? -8.609 -2.648 8.300 1.00 96.75 160 ARG A N 1
ATOM 1313 C CA . ARG A 1 160 ? -7.139 -2.724 8.214 1.00 96.75 160 ARG A CA 1
ATOM 1314 C C . ARG A 1 160 ? -6.676 -3.682 7.113 1.00 96.75 160 ARG A C 1
ATOM 1316 O O . ARG A 1 160 ? -5.493 -3.996 7.018 1.00 96.75 160 ARG A O 1
ATOM 1323 N N . GLY A 1 161 ? -7.604 -4.092 6.241 1.00 97.12 161 GLY A N 1
ATOM 1324 C CA . GLY A 1 161 ? -7.308 -4.881 5.046 1.00 97.12 161 GLY A CA 1
ATOM 1325 C C . GLY A 1 161 ? -7.478 -6.393 5.208 1.00 97.12 161 GLY A C 1
ATOM 1326 O O . GLY A 1 161 ? -6.979 -7.134 4.359 1.00 97.12 161 GLY A O 1
ATOM 1327 N N . GLU A 1 162 ? -8.148 -6.865 6.264 1.00 96.19 162 GLU A N 1
ATOM 1328 C CA . GLU A 1 162 ? -8.393 -8.295 6.483 1.00 96.19 162 GLU A CA 1
ATOM 1329 C C . GLU A 1 162 ? -9.088 -8.949 5.271 1.00 96.19 162 GLU A C 1
ATOM 1331 O O . GLU A 1 162 ? -9.969 -8.376 4.628 1.00 96.19 162 GLU A O 1
ATOM 1336 N N . GLY A 1 163 ? -8.676 -10.174 4.929 1.00 94.62 163 GLY A N 1
ATOM 1337 C CA . GLY A 1 163 ? -9.293 -10.958 3.850 1.00 94.62 163 GLY A CA 1
ATOM 1338 C C . GLY A 1 163 ? -8.912 -10.520 2.429 1.00 94.62 163 GLY A C 1
ATOM 1339 O O . GLY A 1 163 ? -9.429 -11.077 1.452 1.00 94.62 163 GLY A O 1
ATOM 1340 N N . VAL A 1 164 ? -7.996 -9.561 2.290 1.00 97.94 164 VAL A N 1
ATOM 1341 C CA . VAL A 1 164 ? -7.464 -9.102 1.002 1.00 97.94 164 VAL A CA 1
ATOM 1342 C C . VAL A 1 164 ? -6.065 -9.660 0.771 1.00 97.94 164 VAL A C 1
ATOM 1344 O O . VAL A 1 164 ? -5.239 -9.695 1.682 1.00 97.94 164 VAL A O 1
ATOM 1347 N N . LYS A 1 165 ? -5.802 -10.122 -0.454 1.00 98.44 165 LYS A N 1
ATOM 1348 C CA . LYS A 1 165 ? -4.486 -10.594 -0.891 1.00 98.44 165 LYS A CA 1
ATOM 1349 C C . LYS A 1 165 ? -3.853 -9.581 -1.839 1.00 98.44 165 LYS A C 1
ATOM 1351 O O . LYS A 1 165 ? -4.424 -9.283 -2.888 1.00 98.44 165 LYS A O 1
ATOM 1356 N N . VAL A 1 166 ? -2.660 -9.103 -1.509 1.00 98.81 166 VAL A N 1
ATOM 1357 C CA . VAL A 1 166 ? -1.896 -8.164 -2.335 1.00 98.81 166 VAL A CA 1
ATOM 1358 C C . VAL A 1 166 ? -0.679 -8.877 -2.906 1.00 98.81 166 VAL A C 1
ATOM 1360 O O . VAL A 1 166 ? 0.194 -9.312 -2.158 1.00 98.81 166 VAL A O 1
ATOM 1363 N N . ALA A 1 167 ? -0.621 -9.015 -4.227 1.00 98.75 167 ALA A N 1
ATOM 1364 C CA . ALA A 1 167 ? 0.553 -9.532 -4.911 1.00 98.75 167 ALA A CA 1
ATOM 1365 C C . ALA A 1 167 ? 1.564 -8.412 -5.163 1.00 98.75 167 ALA A C 1
ATOM 1367 O O . ALA A 1 167 ? 1.220 -7.372 -5.726 1.00 98.75 167 ALA A O 1
ATOM 1368 N N . VAL A 1 168 ? 2.809 -8.634 -4.751 1.00 98.62 168 VAL A N 1
ATOM 1369 C CA . VAL A 1 168 ? 3.912 -7.679 -4.891 1.00 98.62 168 VAL A CA 1
ATOM 1370 C C . VAL A 1 168 ? 4.900 -8.257 -5.895 1.00 98.62 168 VAL A C 1
ATOM 1372 O O . VAL A 1 168 ? 5.581 -9.236 -5.595 1.00 98.62 168 VAL A O 1
ATOM 1375 N N . LEU A 1 169 ? 4.918 -7.691 -7.104 1.00 98.25 169 LEU A N 1
ATOM 1376 C CA . LEU A 1 169 ? 5.788 -8.119 -8.200 1.00 98.25 169 LEU A CA 1
ATOM 1377 C C . LEU A 1 169 ? 7.042 -7.248 -8.189 1.00 98.25 169 LEU A C 1
ATOM 1379 O O . LEU A 1 169 ? 7.014 -6.127 -8.700 1.00 98.25 169 LEU A O 1
ATOM 1383 N N . ASP A 1 170 ? 8.106 -7.742 -7.558 1.00 97.12 170 ASP A N 1
ATOM 1384 C CA . ASP A 1 170 ? 9.274 -6.927 -7.200 1.00 97.12 170 ASP A CA 1
ATOM 1385 C C . ASP A 1 170 ? 10.566 -7.775 -7.078 1.00 97.12 170 ASP A C 1
ATOM 1387 O O . ASP A 1 170 ? 10.663 -8.821 -7.719 1.00 97.12 170 ASP A O 1
ATOM 1391 N N . SER A 1 171 ? 11.566 -7.353 -6.297 1.00 94.62 171 SER A N 1
ATOM 1392 C CA . SER A 1 171 ? 12.835 -8.066 -6.048 1.00 94.62 171 SER A CA 1
ATOM 1393 C C . SER A 1 171 ? 12.722 -9.223 -5.049 1.00 94.62 171 SER A C 1
ATOM 1395 O O . SER A 1 171 ? 13.692 -9.944 -4.826 1.00 94.62 171 SER A O 1
ATOM 1397 N N . GLY A 1 172 ? 11.534 -9.419 -4.472 1.00 92.88 172 GLY A N 1
ATOM 1398 C CA . GLY A 1 172 ? 11.236 -10.435 -3.468 1.00 92.88 172 GLY A CA 1
ATOM 1399 C C . GLY A 1 172 ? 10.798 -9.828 -2.136 1.00 92.88 172 GLY A C 1
ATOM 1400 O O . GLY A 1 172 ? 10.301 -8.705 -2.084 1.00 92.88 172 GLY A O 1
ATOM 1401 N N . ILE A 1 173 ? 10.923 -10.592 -1.052 1.00 92.81 173 ILE A N 1
ATOM 1402 C CA . ILE A 1 173 ? 10.644 -10.115 0.309 1.00 92.81 173 ILE A CA 1
ATOM 1403 C C . ILE A 1 173 ? 11.609 -10.775 1.293 1.00 92.81 173 ILE A C 1
ATOM 1405 O O . ILE A 1 173 ? 11.950 -11.944 1.141 1.00 92.81 173 ILE A O 1
ATOM 1409 N N . ASN A 1 174 ? 12.005 -10.051 2.335 1.00 91.62 174 ASN A N 1
ATOM 1410 C CA . ASN A 1 174 ? 12.676 -10.591 3.508 1.00 91.62 174 ASN A CA 1
ATOM 1411 C C . ASN A 1 174 ? 11.672 -10.712 4.675 1.00 91.62 174 ASN A C 1
ATOM 1413 O O . ASN A 1 174 ? 11.395 -9.716 5.349 1.00 91.62 174 ASN A O 1
ATOM 1417 N N . PRO A 1 175 ? 11.147 -11.914 4.989 1.00 86.69 175 PRO A N 1
ATOM 1418 C CA . PRO A 1 175 ? 10.163 -12.103 6.059 1.00 86.69 175 PRO A CA 1
ATOM 1419 C C . PRO A 1 175 ? 10.671 -11.745 7.462 1.00 86.69 175 PRO A C 1
ATOM 1421 O O . PRO A 1 175 ? 9.871 -11.595 8.384 1.00 86.69 175 PRO A O 1
ATOM 1424 N N . GLN A 1 176 ? 11.991 -11.639 7.652 1.00 87.56 176 GLN A N 1
ATOM 1425 C CA . GLN A 1 176 ? 12.590 -11.261 8.936 1.00 87.56 176 GLN A CA 1
ATOM 1426 C C . GLN A 1 176 ? 12.523 -9.750 9.193 1.00 87.56 176 GLN A C 1
ATOM 1428 O O . GLN A 1 176 ? 12.772 -9.316 10.316 1.00 87.56 176 GLN A O 1
ATOM 1433 N N . ALA A 1 177 ? 12.164 -8.949 8.188 1.00 89.50 177 ALA A N 1
ATOM 1434 C CA . ALA A 1 177 ? 12.013 -7.504 8.283 1.00 89.50 177 ALA A CA 1
ATOM 1435 C C . ALA A 1 177 ? 10.645 -7.113 8.868 1.00 89.50 177 ALA A C 1
ATOM 1437 O O . ALA A 1 177 ? 9.855 -6.430 8.235 1.00 89.50 177 ALA A O 1
ATOM 1438 N N . ASP A 1 178 ? 10.346 -7.581 10.079 1.00 92.00 178 ASP A N 1
ATOM 1439 C CA . ASP A 1 178 ? 9.132 -7.216 10.822 1.00 92.00 178 ASP A CA 1
ATOM 1440 C C . ASP A 1 178 ? 7.795 -7.598 10.146 1.00 92.00 178 ASP A C 1
ATOM 1442 O O . ASP A 1 178 ? 6.818 -6.850 10.139 1.00 92.00 178 ASP A O 1
ATOM 1446 N N . PHE A 1 179 ? 7.712 -8.811 9.590 1.00 92.88 179 PHE A N 1
ATOM 1447 C CA . PHE A 1 179 ? 6.471 -9.377 9.029 1.00 92.88 179 PHE A CA 1
ATOM 1448 C C . PHE A 1 179 ? 5.875 -10.498 9.897 1.00 92.88 179 PHE A C 1
ATOM 1450 O O . PHE A 1 179 ? 5.190 -11.387 9.400 1.00 92.88 179 PHE A O 1
ATOM 1457 N N . ASN A 1 180 ? 6.148 -10.504 11.206 1.00 90.75 180 ASN A N 1
ATOM 1458 C CA . ASN A 1 180 ? 5.694 -11.575 12.101 1.00 90.75 180 ASN A CA 1
ATOM 1459 C C . ASN A 1 180 ? 4.169 -11.639 12.274 1.00 90.75 180 ASN A C 1
ATOM 1461 O O . ASN A 1 180 ? 3.648 -12.722 12.540 1.00 90.75 180 ASN A O 1
ATOM 1465 N N . LEU A 1 181 ? 3.466 -10.510 12.140 1.00 93.75 181 LEU A N 1
ATOM 1466 C CA . LEU A 1 181 ? 2.001 -10.454 12.198 1.00 93.75 181 LEU A CA 1
ATOM 1467 C C . LEU A 1 181 ? 1.355 -10.495 10.806 1.00 93.75 181 LEU A C 1
ATOM 1469 O O . LEU A 1 181 ? 0.173 -10.809 10.684 1.00 93.75 181 LEU A O 1
ATOM 1473 N N . THR A 1 182 ? 2.133 -10.233 9.758 1.00 95.19 182 THR A N 1
ATOM 1474 C CA . THR A 1 182 ? 1.660 -10.226 8.375 1.00 95.19 182 THR A CA 1
ATOM 1475 C C . THR A 1 182 ? 1.589 -11.637 7.809 1.00 95.19 182 THR A C 1
ATOM 1477 O O . THR A 1 182 ? 2.542 -12.419 7.856 1.00 95.19 182 THR A O 1
ATOM 1480 N N . LYS A 1 183 ? 0.459 -11.970 7.184 1.00 96.06 183 LYS A N 1
ATOM 1481 C CA . LYS A 1 183 ? 0.311 -13.244 6.481 1.00 96.06 183 LYS A CA 1
ATOM 1482 C C . LYS A 1 183 ? 1.032 -13.193 5.134 1.00 96.06 183 LYS A C 1
ATOM 1484 O O . LYS A 1 183 ? 0.492 -12.676 4.161 1.00 96.06 183 LYS A O 1
ATOM 1489 N N . ILE A 1 184 ? 2.214 -13.791 5.055 1.00 95.69 184 ILE A N 1
ATOM 1490 C CA . ILE A 1 184 ? 2.913 -14.001 3.781 1.00 95.69 184 ILE A CA 1
ATOM 1491 C C . ILE A 1 184 ? 2.422 -15.318 3.163 1.00 95.69 184 ILE A C 1
ATOM 1493 O O . ILE A 1 184 ? 2.459 -16.375 3.794 1.00 95.69 184 ILE A O 1
ATOM 1497 N N . LEU A 1 185 ? 1.897 -15.238 1.946 1.00 95.44 185 LEU A N 1
ATOM 1498 C CA . LEU A 1 185 ? 1.415 -16.363 1.149 1.00 95.44 185 LEU A CA 1
ATOM 1499 C C . LEU A 1 185 ? 2.567 -17.006 0.366 1.00 95.44 185 LEU A C 1
ATOM 1501 O O . LEU A 1 185 ? 3.588 -16.352 0.148 1.00 95.44 185 LEU A O 1
ATOM 1505 N N . PRO A 1 186 ? 2.391 -18.252 -0.117 1.00 93.25 186 PRO A N 1
ATOM 1506 C CA . PRO A 1 186 ? 3.299 -18.822 -1.101 1.00 93.25 186 PRO A CA 1
ATOM 1507 C C . PRO A 1 186 ? 3.477 -17.888 -2.300 1.00 93.25 186 PRO A C 1
ATOM 1509 O O . PRO A 1 186 ? 2.512 -17.289 -2.784 1.00 93.25 186 PRO A O 1
ATOM 1512 N N . GLY A 1 187 ? 4.719 -17.779 -2.748 1.00 92.31 187 GLY A N 1
ATOM 1513 C CA . GLY A 1 187 ? 5.146 -16.926 -3.843 1.00 92.31 187 GLY A CA 1
ATOM 1514 C C . GLY A 1 187 ? 5.809 -17.718 -4.963 1.00 92.31 187 GLY A C 1
ATOM 1515 O O . GLY A 1 187 ? 5.786 -18.952 -4.995 1.00 92.31 187 GLY A O 1
ATOM 1516 N N . TYR A 1 188 ? 6.435 -16.996 -5.883 1.00 93.88 188 TYR A N 1
ATOM 1517 C CA . TYR A 1 188 ? 7.222 -17.589 -6.958 1.00 93.88 188 TYR A CA 1
ATOM 1518 C C . TYR A 1 188 ? 8.367 -16.660 -7.345 1.00 93.88 188 TYR A C 1
ATOM 1520 O O . TYR A 1 188 ? 8.179 -15.448 -7.457 1.00 93.88 188 TYR A O 1
ATOM 1528 N N . ASP A 1 189 ? 9.536 -17.242 -7.563 1.00 93.31 189 ASP A N 1
ATOM 1529 C CA . ASP A 1 189 ? 10.707 -16.585 -8.112 1.00 93.31 189 ASP A CA 1
ATOM 1530 C C . ASP A 1 189 ? 10.773 -16.844 -9.616 1.00 93.31 189 ASP A C 1
ATOM 1532 O O . ASP A 1 189 ? 11.061 -17.958 -10.055 1.00 93.31 189 ASP A O 1
ATOM 1536 N N . PHE A 1 190 ? 10.454 -15.830 -10.416 1.00 93.69 190 PHE A N 1
ATOM 1537 C CA . PHE A 1 190 ? 10.500 -15.930 -11.873 1.00 93.69 190 PHE A CA 1
ATOM 1538 C C . PHE A 1 190 ? 11.909 -15.723 -12.432 1.00 93.69 190 PHE A C 1
ATOM 1540 O O . PHE A 1 190 ? 12.156 -16.137 -13.560 1.00 93.69 190 PHE A O 1
ATOM 1547 N N . VAL A 1 191 ? 12.825 -15.141 -11.653 1.00 89.88 191 VAL A N 1
ATOM 1548 C CA . VAL A 1 191 ? 14.220 -14.918 -12.057 1.00 89.88 191 VAL A CA 1
ATOM 1549 C C . VAL A 1 191 ? 14.980 -16.241 -12.021 1.00 89.88 191 VAL A C 1
ATOM 1551 O O . VAL A 1 191 ? 15.591 -16.636 -13.012 1.00 89.88 191 VAL A O 1
ATOM 1554 N N . ASP A 1 192 ? 14.862 -16.968 -10.908 1.00 87.75 192 ASP A N 1
ATOM 1555 C CA . ASP A 1 192 ? 15.547 -18.250 -10.691 1.00 87.75 192 ASP A CA 1
ATOM 1556 C C . ASP A 1 192 ? 14.645 -19.473 -10.976 1.00 87.75 192 ASP A C 1
ATOM 1558 O O . ASP A 1 192 ? 15.075 -20.625 -10.871 1.00 87.75 192 ASP A O 1
ATOM 1562 N N . ASN A 1 193 ? 13.394 -19.236 -11.393 1.00 86.88 193 ASN A N 1
ATOM 1563 C CA . ASN A 1 193 ? 12.374 -20.245 -11.699 1.00 86.88 193 ASN A CA 1
ATOM 1564 C C . ASN A 1 193 ? 12.127 -21.235 -10.541 1.00 86.88 193 ASN A C 1
ATOM 1566 O O . ASN A 1 193 ? 12.127 -22.458 -10.721 1.00 86.88 193 ASN A O 1
ATOM 1570 N N . GLN A 1 194 ? 11.903 -20.691 -9.346 1.00 85.50 194 GLN A N 1
ATOM 1571 C CA . GLN A 1 194 ? 11.751 -21.439 -8.100 1.00 85.50 194 GLN A CA 1
ATOM 1572 C C . GLN A 1 194 ? 10.411 -21.122 -7.420 1.00 85.50 194 GLN A C 1
ATOM 1574 O O . GLN A 1 194 ? 9.996 -19.972 -7.314 1.00 85.50 194 GLN A O 1
ATOM 1579 N N . GLN A 1 195 ? 9.726 -22.147 -6.906 1.00 81.81 195 GLN A N 1
ATOM 1580 C CA . GLN A 1 195 ? 8.555 -21.939 -6.046 1.00 81.81 195 GLN A CA 1
ATOM 1581 C C . GLN A 1 195 ? 8.989 -21.501 -4.643 1.00 81.81 195 GLN A C 1
ATOM 1583 O O . GLN A 1 195 ? 9.918 -22.079 -4.082 1.00 81.81 195 GLN A O 1
ATOM 1588 N N . ILE A 1 196 ? 8.285 -20.527 -4.059 1.00 82.81 196 ILE A N 1
ATOM 1589 C CA . ILE A 1 196 ? 8.580 -20.004 -2.721 1.00 82.81 196 ILE A CA 1
ATOM 1590 C C . ILE A 1 196 ? 7.479 -20.468 -1.766 1.00 82.81 196 ILE A C 1
ATOM 1592 O O . ILE A 1 196 ? 6.355 -19.962 -1.816 1.00 82.81 196 ILE A O 1
ATOM 1596 N N . PHE A 1 197 ? 7.785 -21.432 -0.897 1.00 76.19 197 PHE A N 1
ATOM 1597 C CA . PHE A 1 197 ? 6.802 -21.990 0.040 1.00 76.19 197 PHE A CA 1
ATOM 1598 C C . PHE A 1 197 ? 7.128 -21.707 1.500 1.00 76.19 197 PHE A C 1
ATOM 1600 O O . PHE A 1 197 ? 6.206 -21.527 2.296 1.00 76.19 197 PHE A O 1
ATOM 1607 N N . ASN A 1 198 ? 8.413 -21.679 1.854 1.00 73.88 198 ASN A N 1
ATOM 1608 C CA . ASN A 1 198 ? 8.864 -21.558 3.235 1.00 73.88 198 ASN A CA 1
ATOM 1609 C C . ASN A 1 198 ? 9.671 -20.282 3.453 1.00 73.88 198 ASN A C 1
ATOM 1611 O O . ASN A 1 198 ? 10.147 -19.661 2.506 1.00 73.88 198 ASN A O 1
ATOM 1615 N N . LYS A 1 199 ? 9.832 -19.889 4.724 1.00 71.88 199 LYS A N 1
ATOM 1616 C CA . LYS A 1 199 ? 10.516 -18.643 5.108 1.00 71.88 199 LYS A CA 1
ATOM 1617 C C . LYS A 1 199 ? 11.949 -18.560 4.568 1.00 71.88 199 LYS A C 1
ATOM 1619 O O . LYS A 1 199 ? 12.418 -17.462 4.303 1.00 71.88 199 LYS A O 1
ATOM 1624 N N . GLU A 1 200 ? 12.612 -19.701 4.412 1.00 73.62 200 GLU A N 1
ATOM 1625 C CA . GLU A 1 200 ? 13.978 -19.836 3.907 1.00 73.62 200 GLU A CA 1
ATOM 1626 C C . GLU A 1 200 ? 14.081 -19.659 2.384 1.00 73.62 200 GLU A C 1
ATOM 1628 O O . GLU A 1 200 ? 15.156 -19.341 1.884 1.00 73.62 200 GLU A O 1
ATOM 1633 N N . ASP A 1 201 ? 12.974 -19.854 1.659 1.00 75.50 201 ASP A N 1
ATOM 1634 C CA . ASP A 1 201 ? 12.922 -19.718 0.199 1.00 75.50 201 ASP A CA 1
ATOM 1635 C C . ASP A 1 201 ? 12.760 -18.254 -0.230 1.00 75.50 201 ASP A C 1
ATOM 1637 O O . ASP A 1 201 ? 13.054 -17.906 -1.372 1.00 75.50 201 ASP A O 1
ATOM 1641 N N . PHE A 1 202 ? 12.267 -17.389 0.664 1.00 78.31 202 PHE A N 1
ATOM 1642 C CA . PHE A 1 202 ? 12.116 -15.972 0.356 1.00 78.31 202 PHE A CA 1
ATOM 1643 C C . PHE A 1 202 ? 13.487 -15.308 0.323 1.00 78.31 202 PHE A C 1
ATOM 1645 O O . PHE A 1 202 ? 14.235 -15.320 1.302 1.00 78.31 202 PHE A O 1
ATOM 1652 N N . GLN A 1 203 ? 13.787 -14.692 -0.811 1.00 75.88 203 GLN A N 1
ATOM 1653 C CA . GLN A 1 203 ? 14.996 -13.917 -1.005 1.00 75.88 203 GLN A CA 1
ATOM 1654 C C . GLN A 1 203 ? 14.618 -12.510 -1.434 1.00 75.88 203 GLN A C 1
ATOM 1656 O O . GLN A 1 203 ? 13.741 -12.326 -2.272 1.00 75.88 203 GLN A O 1
ATOM 1661 N N . ASP A 1 204 ? 15.305 -11.529 -0.864 1.00 84.00 204 ASP A N 1
ATOM 1662 C CA . ASP A 1 204 ? 15.363 -10.174 -1.391 1.00 84.00 204 ASP A CA 1
ATOM 1663 C C . ASP A 1 204 ? 16.776 -9.655 -1.149 1.00 84.00 204 ASP A C 1
ATOM 1665 O O . ASP A 1 204 ? 17.144 -9.301 -0.028 1.00 84.00 204 ASP A O 1
ATOM 1669 N N . GLN A 1 205 ? 17.600 -9.720 -2.191 1.00 80.06 205 GLN A N 1
ATOM 1670 C CA . GLN A 1 205 ? 19.006 -9.320 -2.121 1.00 80.06 205 GLN A CA 1
ATOM 1671 C C . GLN A 1 205 ? 19.194 -7.824 -2.414 1.00 80.06 205 GLN A C 1
ATOM 1673 O O . GLN A 1 205 ? 20.265 -7.286 -2.143 1.00 80.06 205 GLN A O 1
ATOM 1678 N N . ASP A 1 206 ? 18.154 -7.163 -2.931 1.00 84.88 206 ASP A N 1
ATOM 1679 C CA . ASP A 1 206 ? 18.135 -5.729 -3.220 1.00 84.88 206 ASP A CA 1
ATOM 1680 C C . ASP A 1 206 ? 17.498 -4.924 -2.068 1.00 84.88 206 ASP A C 1
ATOM 1682 O O . ASP A 1 206 ? 18.016 -3.889 -1.650 1.00 84.88 206 ASP A O 1
ATOM 1686 N N . GLY A 1 207 ? 16.413 -5.439 -1.484 1.00 89.69 207 GLY A N 1
ATOM 1687 C CA . GLY A 1 207 ? 15.679 -4.815 -0.383 1.00 89.69 207 GLY A CA 1
ATOM 1688 C C . GLY A 1 207 ? 14.503 -3.939 -0.829 1.00 89.69 207 GLY A C 1
ATOM 1689 O O . GLY A 1 207 ? 13.683 -3.563 0.018 1.00 89.69 207 GLY A O 1
ATOM 1690 N N . HIS A 1 208 ? 14.382 -3.613 -2.122 1.00 93.88 208 HIS A N 1
ATOM 1691 C CA . HIS A 1 208 ? 13.276 -2.810 -2.645 1.00 93.88 208 HIS A CA 1
ATOM 1692 C C . HIS A 1 208 ? 11.925 -3.500 -2.431 1.00 93.88 208 HIS A C 1
ATOM 1694 O O . HIS A 1 208 ? 11.035 -2.907 -1.818 1.00 93.88 208 HIS A O 1
ATOM 1700 N N . GLY A 1 209 ? 11.778 -4.767 -2.820 1.00 95.50 209 GLY A N 1
ATOM 1701 C CA . GLY A 1 209 ? 10.536 -5.523 -2.661 1.00 95.50 209 GLY A CA 1
ATOM 1702 C C . GLY A 1 209 ? 10.094 -5.675 -1.205 1.00 95.50 209 GLY A C 1
ATOM 1703 O O . GLY A 1 209 ? 8.902 -5.564 -0.901 1.00 95.50 209 GLY A O 1
ATOM 1704 N N . THR A 1 210 ? 11.044 -5.811 -0.278 1.00 95.81 210 THR A N 1
ATOM 1705 C CA . THR A 1 210 ? 10.790 -5.782 1.169 1.00 95.81 210 THR A CA 1
ATOM 1706 C C . THR A 1 210 ? 10.258 -4.423 1.620 1.00 95.81 210 THR A C 1
ATOM 1708 O O . THR A 1 210 ? 9.277 -4.369 2.361 1.00 95.81 210 THR A O 1
ATOM 1711 N N . HIS A 1 211 ? 10.842 -3.319 1.146 1.00 96.81 211 HIS A N 1
ATOM 1712 C CA . HIS A 1 211 ? 10.384 -1.961 1.473 1.00 96.81 211 HIS A CA 1
ATOM 1713 C C . HIS A 1 211 ? 8.970 -1.682 0.938 1.00 96.81 211 HIS A C 1
ATOM 1715 O O . HIS A 1 211 ? 8.113 -1.144 1.648 1.00 96.81 211 HIS A O 1
ATOM 1721 N N . ILE A 1 212 ? 8.691 -2.115 -0.295 1.00 98.19 212 ILE A N 1
ATOM 1722 C CA . ILE A 1 212 ? 7.367 -2.022 -0.926 1.00 98.19 212 ILE A CA 1
ATOM 1723 C C . ILE A 1 212 ? 6.336 -2.853 -0.156 1.00 98.19 212 ILE A C 1
ATOM 1725 O O . ILE A 1 212 ? 5.267 -2.350 0.198 1.00 98.19 212 ILE A O 1
ATOM 1729 N N . SER A 1 213 ? 6.681 -4.097 0.169 1.00 98.31 213 SER A N 1
ATOM 1730 C CA . SER A 1 213 ? 5.858 -4.994 0.984 1.00 98.31 213 SER A CA 1
ATOM 1731 C C . SER A 1 213 ? 5.564 -4.407 2.366 1.00 98.31 213 SER A C 1
ATOM 1733 O O . SER A 1 213 ? 4.428 -4.481 2.831 1.00 98.31 213 SER A O 1
ATOM 1735 N N . GLY A 1 214 ? 6.556 -3.769 2.997 1.00 98.00 214 GLY A N 1
ATOM 1736 C CA . GLY A 1 214 ? 6.410 -3.115 4.298 1.00 98.00 214 GLY A CA 1
ATOM 1737 C C . GLY A 1 214 ? 5.454 -1.926 4.231 1.00 98.00 214 GLY A C 1
ATOM 1738 O O . GLY A 1 214 ? 4.509 -1.831 5.012 1.00 98.00 214 GLY A O 1
ATOM 1739 N N . THR A 1 215 ? 5.596 -1.088 3.202 1.00 98.75 215 THR A N 1
ATOM 1740 C CA . THR A 1 215 ? 4.672 0.035 2.972 1.00 98.75 215 THR A CA 1
ATOM 1741 C C . THR A 1 215 ? 3.221 -0.437 2.863 1.00 98.75 215 THR A C 1
ATOM 1743 O O . THR A 1 215 ? 2.317 0.194 3.414 1.00 98.75 215 THR A O 1
ATOM 1746 N N . ILE A 1 216 ? 2.989 -1.576 2.206 1.00 98.88 216 ILE A N 1
ATOM 1747 C CA . ILE A 1 216 ? 1.652 -2.155 2.070 1.00 98.88 216 ILE A CA 1
ATOM 1748 C C . ILE A 1 216 ? 1.180 -2.777 3.388 1.00 98.88 216 ILE A C 1
ATOM 1750 O O . ILE A 1 216 ? 0.081 -2.452 3.821 1.00 98.88 216 ILE A O 1
ATOM 1754 N N . ALA A 1 217 ? 1.956 -3.660 4.020 1.00 98.38 217 ALA A N 1
ATOM 1755 C CA . ALA A 1 217 ? 1.488 -4.469 5.149 1.00 98.38 217 ALA A CA 1
ATOM 1756 C C . ALA A 1 217 ? 2.609 -4.920 6.110 1.00 98.38 217 ALA A C 1
ATOM 1758 O O . ALA A 1 217 ? 2.641 -6.085 6.500 1.00 98.38 217 ALA A O 1
ATOM 1759 N N . GLN A 1 218 ? 3.537 -4.040 6.504 1.00 97.12 218 GLN A N 1
ATOM 1760 C CA . GLN A 1 218 ? 4.426 -4.297 7.653 1.00 97.12 218 GLN A CA 1
ATOM 1761 C C . GLN A 1 218 ? 3.596 -4.621 8.909 1.00 97.12 218 GLN A C 1
ATOM 1763 O O . GLN A 1 218 ? 2.464 -4.142 9.036 1.00 97.12 218 GLN A O 1
ATOM 1768 N N . SER A 1 219 ? 4.139 -5.441 9.819 1.00 96.12 219 SER A N 1
ATOM 1769 C CA . SER A 1 219 ? 3.466 -5.736 11.090 1.00 96.12 219 SER A CA 1
ATOM 1770 C C . SER A 1 219 ? 3.221 -4.435 11.843 1.00 96.12 219 SER A C 1
ATOM 1772 O O . SER A 1 219 ? 4.150 -3.668 12.038 1.00 96.12 219 SER A O 1
ATOM 1774 N N . THR A 1 220 ? 1.989 -4.216 12.287 1.00 95.62 220 THR A N 1
ATOM 1775 C CA . THR A 1 220 ? 1.586 -2.999 13.002 1.00 95.62 220 THR A CA 1
ATOM 1776 C C . THR A 1 220 ? 1.062 -3.378 14.385 1.00 95.62 220 THR A C 1
ATOM 1778 O O . THR A 1 220 ? 0.495 -4.460 14.563 1.00 95.62 220 THR A O 1
ATOM 1781 N N . ASN A 1 221 ? 1.187 -2.476 15.356 1.00 92.69 221 ASN A N 1
ATOM 1782 C CA . ASN A 1 221 ? 0.772 -2.633 16.750 1.00 92.69 221 ASN A CA 1
ATOM 1783 C C . ASN A 1 221 ? 1.564 -3.677 17.553 1.00 92.69 221 ASN A C 1
ATOM 1785 O O . ASN A 1 221 ? 1.045 -4.244 18.522 1.00 92.69 221 ASN A O 1
ATOM 1789 N N . ASN A 1 222 ? 2.828 -3.910 17.197 1.00 88.69 222 ASN A N 1
ATOM 1790 C CA . ASN A 1 222 ? 3.694 -4.865 17.896 1.00 88.69 222 ASN A CA 1
ATOM 1791 C C . ASN A 1 222 ? 4.741 -4.196 18.811 1.00 88.69 222 ASN A C 1
ATOM 1793 O O . ASN A 1 222 ? 5.549 -4.901 19.419 1.00 88.69 222 ASN A O 1
ATOM 1797 N N . ARG A 1 223 ? 4.683 -2.862 18.966 1.00 87.94 223 ARG A N 1
A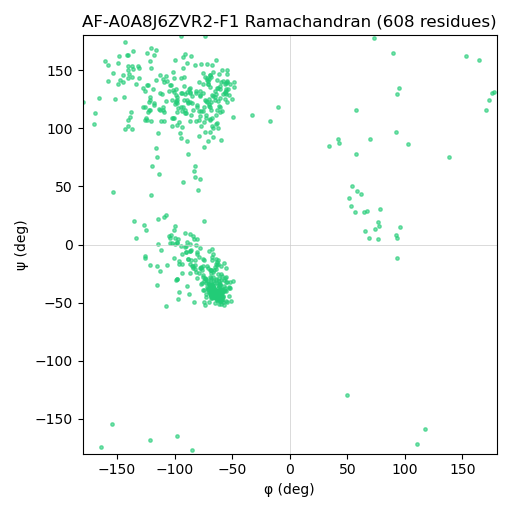TOM 1798 C CA . ARG A 1 223 ? 5.626 -2.004 19.715 1.00 87.94 223 ARG A CA 1
ATOM 1799 C C . ARG A 1 223 ? 7.039 -1.953 19.132 1.00 87.94 223 ARG A C 1
ATOM 1801 O O . ARG A 1 223 ? 7.965 -1.480 19.793 1.00 87.94 223 ARG A O 1
ATOM 1808 N N . LEU A 1 224 ? 7.219 -2.456 17.920 1.00 87.81 224 LEU A N 1
ATOM 1809 C CA . LEU A 1 224 ? 8.481 -2.523 17.202 1.00 87.81 224 LEU A CA 1
ATOM 1810 C C . LEU A 1 224 ? 8.335 -1.742 15.895 1.00 87.81 224 LEU A C 1
ATOM 1812 O O . LEU A 1 224 ? 7.247 -1.303 15.561 1.00 87.81 224 LEU A O 1
ATOM 1816 N N . GLY A 1 225 ? 9.443 -1.503 15.198 1.00 91.81 225 GLY A N 1
ATOM 1817 C CA . GLY A 1 225 ? 9.400 -1.072 13.802 1.00 91.81 225 GLY A CA 1
ATOM 1818 C C . GLY A 1 225 ? 8.471 0.109 13.493 1.00 91.81 225 GLY A C 1
ATOM 1819 O O . GLY A 1 225 ? 8.561 1.176 14.101 1.00 91.81 225 GLY A O 1
ATOM 1820 N N . VAL A 1 226 ? 7.637 -0.086 12.480 1.00 95.44 226 VAL A N 1
ATOM 1821 C CA . VAL A 1 226 ? 6.795 0.902 11.788 1.00 95.44 226 VAL A CA 1
ATOM 1822 C C . VAL A 1 226 ? 5.454 0.258 11.418 1.00 95.44 226 VAL A C 1
ATOM 1824 O O . VAL A 1 226 ? 5.299 -0.945 11.560 1.00 95.44 226 VAL A O 1
ATOM 1827 N N . ALA A 1 227 ? 4.506 1.028 10.882 1.00 97.00 227 ALA A N 1
ATOM 1828 C CA . ALA A 1 227 ? 3.214 0.513 10.435 1.00 97.00 227 ALA A CA 1
ATOM 1829 C C . ALA A 1 227 ? 3.134 0.301 8.910 1.00 97.00 227 ALA A C 1
ATOM 1831 O O . ALA A 1 227 ? 3.612 1.132 8.127 1.00 97.00 227 ALA A O 1
ATOM 1832 N N . GLY A 1 228 ? 2.441 -0.761 8.487 1.00 98.12 228 GLY A N 1
ATOM 1833 C CA . GLY A 1 228 ? 1.950 -0.945 7.114 1.00 98.12 228 GLY A CA 1
ATOM 1834 C C . GLY A 1 228 ? 0.552 -0.350 6.907 1.00 98.12 228 GLY A C 1
ATOM 1835 O O . GLY A 1 228 ? -0.210 -0.215 7.858 1.00 98.12 228 GLY A O 1
ATOM 1836 N N . ILE A 1 229 ? 0.175 -0.008 5.671 1.00 98.69 229 ILE A N 1
ATOM 1837 C CA . ILE A 1 229 ? -1.128 0.624 5.361 1.00 98.69 229 ILE A CA 1
ATOM 1838 C C . ILE A 1 229 ? -2.311 -0.336 5.535 1.00 98.69 229 ILE A C 1
ATOM 1840 O O . ILE A 1 229 ? -3.296 0.001 6.181 1.00 98.69 229 ILE A O 1
ATOM 1844 N N . ALA A 1 230 ? -2.234 -1.526 4.958 1.00 98.50 230 ALA A N 1
ATOM 1845 C CA . ALA A 1 230 ? -3.227 -2.589 5.037 1.00 98.50 230 ALA A CA 1
ATOM 1846 C C . ALA A 1 230 ? -2.632 -3.771 5.812 1.00 98.50 230 ALA A C 1
ATOM 1848 O O . ALA A 1 230 ? -2.452 -4.864 5.283 1.00 98.50 230 ALA A O 1
ATOM 1849 N N . TYR A 1 231 ? -2.259 -3.522 7.069 1.00 98.19 231 TYR A N 1
ATOM 1850 C CA . TYR A 1 231 ? -1.458 -4.440 7.885 1.00 98.19 231 TYR A CA 1
ATOM 1851 C C . TYR A 1 231 ? -2.148 -5.762 8.268 1.00 98.19 231 TYR A C 1
ATOM 1853 O O . TYR A 1 231 ? -1.486 -6.659 8.780 1.00 98.19 231 TYR A O 1
ATOM 1861 N N . GLU A 1 232 ? -3.448 -5.923 7.998 1.00 98.12 232 GLU A N 1
ATOM 1862 C CA . GLU A 1 232 ? -4.165 -7.206 8.122 1.00 98.12 232 GLU A CA 1
ATOM 1863 C C . GLU A 1 232 ? -4.346 -7.927 6.768 1.00 98.12 232 GLU A C 1
ATOM 1865 O O . GLU A 1 232 ? -4.912 -9.023 6.708 1.00 98.12 232 GLU A O 1
ATOM 1870 N N . SER A 1 233 ? -3.858 -7.348 5.664 1.00 98.56 233 SER A N 1
ATOM 1871 C CA . SER A 1 233 ? -3.818 -8.009 4.357 1.00 98.56 233 SER A CA 1
ATOM 1872 C C . SER A 1 233 ? -2.759 -9.108 4.301 1.00 98.56 233 SER A C 1
ATOM 1874 O O . SER A 1 233 ? -1.747 -9.093 5.001 1.00 98.56 233 SER A O 1
ATOM 1876 N N . ALA A 1 234 ? -2.980 -10.069 3.407 1.00 98.50 234 ALA A N 1
ATOM 1877 C CA . ALA A 1 234 ? -1.992 -11.084 3.085 1.00 98.50 234 ALA A CA 1
ATOM 1878 C C . ALA A 1 234 ? -1.125 -10.637 1.899 1.00 98.50 234 ALA A C 1
ATOM 1880 O O . ALA A 1 234 ? -1.656 -10.155 0.898 1.00 98.50 234 ALA A O 1
ATOM 1881 N N . LEU A 1 235 ? 0.188 -10.843 1.976 1.00 98.38 235 LEU A N 1
ATOM 1882 C CA . LEU A 1 235 ? 1.132 -10.511 0.906 1.00 98.38 235 LEU A CA 1
ATOM 1883 C C . LEU A 1 235 ? 1.486 -11.753 0.086 1.00 98.38 235 LEU A C 1
ATOM 1885 O O . LEU A 1 235 ? 1.797 -12.796 0.650 1.00 98.38 235 LEU A O 1
ATOM 1889 N N . MET A 1 236 ? 1.469 -11.641 -1.240 1.00 97.94 236 MET A N 1
ATOM 1890 C CA . MET A 1 236 ? 1.929 -12.668 -2.177 1.00 97.94 236 MET A CA 1
ATOM 1891 C C . MET A 1 236 ? 3.154 -12.138 -2.936 1.00 97.94 236 MET A C 1
ATOM 1893 O O . MET A 1 236 ? 2.996 -11.404 -3.912 1.00 97.94 236 MET A O 1
ATOM 1897 N N . PRO A 1 237 ? 4.377 -12.456 -2.494 1.00 96.44 237 PRO A N 1
ATOM 1898 C CA . PRO A 1 237 ? 5.584 -11.962 -3.143 1.00 96.44 237 PRO A CA 1
ATOM 1899 C C . PRO A 1 237 ? 5.865 -12.763 -4.416 1.00 96.44 237 PRO A C 1
ATOM 1901 O O . PRO A 1 237 ? 5.915 -13.993 -4.396 1.00 96.44 237 PRO A O 1
ATOM 1904 N N . LEU A 1 238 ? 6.061 -12.065 -5.529 1.00 96.88 238 LEU A N 1
ATOM 1905 C CA . LEU A 1 238 ? 6.438 -12.650 -6.811 1.00 96.88 238 LEU A CA 1
ATOM 1906 C C . LEU A 1 238 ? 7.709 -11.944 -7.288 1.00 96.88 238 LEU A C 1
ATOM 1908 O O . LEU A 1 238 ? 7.662 -10.772 -7.663 1.00 96.88 238 LEU A O 1
ATOM 1912 N N . ARG A 1 239 ? 8.854 -12.629 -7.240 1.00 95.25 239 ARG A N 1
ATOM 1913 C CA . ARG A 1 239 ? 10.133 -12.024 -7.627 1.00 95.25 239 ARG A CA 1
ATOM 1914 C C . ARG A 1 239 ? 10.242 -11.997 -9.148 1.00 95.25 239 ARG A C 1
ATOM 1916 O O . ARG A 1 239 ? 10.254 -13.046 -9.785 1.00 95.25 239 ARG A O 1
ATOM 1923 N N . VAL A 1 240 ? 10.273 -10.796 -9.716 1.00 95.62 240 VAL A N 1
ATOM 1924 C CA . VAL A 1 240 ? 10.407 -10.536 -11.163 1.00 95.62 240 VAL A CA 1
ATOM 1925 C C . VAL A 1 240 ? 11.567 -9.597 -11.485 1.00 95.62 240 VAL A C 1
ATOM 1927 O O . VAL A 1 240 ? 11.895 -9.442 -12.659 1.00 95.62 240 VAL A O 1
ATOM 1930 N N . LEU A 1 241 ? 12.149 -8.956 -10.465 1.00 93.44 241 LEU A N 1
ATOM 1931 C CA . LEU A 1 241 ? 13.349 -8.136 -10.580 1.00 93.44 241 LEU A CA 1
ATOM 1932 C C . LEU A 1 241 ? 14.565 -8.952 -10.135 1.00 93.44 241 LEU A C 1
ATOM 1934 O O . LEU A 1 241 ? 14.559 -9.551 -9.054 1.00 93.44 241 LEU A O 1
ATOM 1938 N N . ASP A 1 242 ? 15.597 -8.973 -10.973 1.00 88.00 242 ASP A N 1
ATOM 1939 C CA . ASP A 1 242 ? 16.904 -9.508 -10.604 1.00 88.00 242 ASP A CA 1
ATOM 1940 C C . ASP A 1 242 ? 17.654 -8.559 -9.648 1.00 88.00 242 ASP A C 1
ATOM 1942 O O . ASP A 1 242 ? 17.163 -7.495 -9.267 1.00 88.00 242 ASP A O 1
ATOM 1946 N N . ASN A 1 243 ? 18.861 -8.952 -9.241 1.00 85.69 243 ASN A N 1
ATOM 1947 C CA . ASN A 1 243 ? 19.676 -8.189 -8.290 1.00 85.69 243 ASN A CA 1
ATOM 1948 C C . ASN A 1 243 ? 20.186 -6.846 -8.839 1.00 85.69 243 ASN A C 1
ATOM 1950 O O . ASN A 1 243 ? 20.682 -6.028 -8.070 1.00 85.69 243 ASN A O 1
ATOM 1954 N N . ASP A 1 244 ? 20.085 -6.631 -10.151 1.00 83.88 244 ASP A N 1
ATOM 1955 C CA . ASP A 1 244 ? 20.419 -5.372 -10.813 1.00 83.88 244 ASP A CA 1
ATOM 1956 C C . ASP A 1 244 ? 19.157 -4.515 -11.060 1.00 83.88 244 ASP A C 1
ATOM 1958 O O . ASP A 1 244 ? 19.238 -3.435 -11.654 1.00 83.88 244 ASP A O 1
ATOM 1962 N N . GLY A 1 245 ? 17.983 -4.980 -10.612 1.00 84.56 245 GLY A N 1
ATOM 1963 C CA . GLY A 1 245 ? 16.697 -4.308 -10.781 1.00 84.56 245 GLY A CA 1
ATOM 1964 C C . GLY A 1 245 ? 16.100 -4.445 -12.184 1.00 84.56 245 GLY A C 1
ATOM 1965 O O . GLY A 1 245 ? 15.244 -3.643 -12.566 1.00 84.56 245 GLY A O 1
ATOM 1966 N N . ASN A 1 246 ? 16.535 -5.426 -12.980 1.00 88.12 246 ASN A N 1
ATOM 1967 C CA . ASN A 1 246 ? 15.977 -5.679 -14.306 1.00 88.12 246 ASN A CA 1
ATOM 1968 C C . ASN A 1 246 ? 14.834 -6.693 -14.239 1.00 88.12 246 ASN A C 1
ATOM 1970 O O . ASN A 1 246 ? 14.889 -7.665 -13.494 1.00 88.12 246 ASN A O 1
ATOM 1974 N N . ALA A 1 247 ? 13.816 -6.498 -15.079 1.00 90.31 247 ALA A N 1
ATOM 1975 C CA . ALA A 1 247 ? 12.722 -7.447 -15.257 1.00 90.31 247 ALA A CA 1
ATOM 1976 C C . ALA A 1 247 ? 12.465 -7.719 -16.740 1.00 90.31 247 ALA A C 1
ATOM 1978 O O . ALA A 1 247 ? 12.493 -6.806 -17.576 1.00 90.31 247 ALA A O 1
ATOM 1979 N N . HIS A 1 248 ? 12.131 -8.967 -17.068 1.00 91.31 248 HIS A N 1
ATOM 1980 C CA . HIS A 1 248 ? 11.733 -9.342 -18.419 1.00 91.31 248 HIS A CA 1
ATOM 1981 C C . HIS A 1 248 ? 10.206 -9.312 -18.593 1.00 91.31 248 HIS A C 1
ATOM 1983 O O . HIS A 1 248 ? 9.457 -9.727 -17.707 1.00 91.31 248 HIS A O 1
ATOM 1989 N N . PRO A 1 249 ? 9.691 -8.892 -19.769 1.00 90.19 249 PRO A N 1
ATOM 1990 C CA . PRO A 1 249 ? 8.249 -8.865 -20.014 1.00 90.19 249 PRO A CA 1
ATOM 1991 C C . PRO A 1 249 ? 7.542 -10.219 -19.883 1.00 90.19 249 PRO A C 1
ATOM 1993 O O . PRO A 1 249 ? 6.340 -10.239 -19.618 1.00 90.19 249 PRO A O 1
ATOM 1996 N N . LEU A 1 250 ? 8.260 -11.327 -20.108 1.00 91.31 250 LEU A N 1
ATOM 1997 C CA . LEU A 1 250 ? 7.740 -12.681 -19.915 1.00 91.31 250 LEU A CA 1
ATOM 1998 C C . LEU A 1 250 ? 7.418 -12.934 -18.441 1.00 91.31 250 LEU A C 1
ATOM 2000 O O . LEU A 1 250 ? 6.290 -13.314 -18.134 1.00 91.31 250 LEU A O 1
ATOM 2004 N N . ASP A 1 251 ? 8.372 -12.644 -17.561 1.00 93.81 251 ASP A N 1
ATOM 2005 C CA . ASP A 1 251 ? 8.274 -12.885 -16.122 1.00 93.81 251 ASP A CA 1
ATOM 2006 C C . ASP A 1 251 ? 7.195 -12.008 -15.496 1.00 93.81 251 ASP A C 1
ATOM 2008 O O . ASP A 1 251 ? 6.326 -12.511 -14.792 1.00 93.81 251 ASP A O 1
ATOM 2012 N N . ILE A 1 252 ? 7.147 -10.721 -15.862 1.00 96.25 252 ILE A N 1
ATOM 2013 C CA . ILE A 1 252 ? 6.091 -9.802 -15.413 1.00 96.25 252 ILE A CA 1
ATOM 2014 C C . ILE A 1 252 ? 4.707 -10.330 -15.815 1.00 96.25 252 ILE A C 1
ATOM 2016 O O . ILE A 1 252 ? 3.790 -10.397 -14.997 1.00 96.25 252 ILE A O 1
ATOM 2020 N N . ALA A 1 253 ? 4.525 -10.713 -17.082 1.00 96.19 253 ALA A N 1
ATOM 2021 C CA . ALA A 1 253 ? 3.226 -11.172 -17.561 1.00 96.19 253 ALA A CA 1
ATOM 2022 C C . ALA A 1 253 ? 2.816 -12.531 -16.968 1.00 96.19 253 ALA A C 1
ATOM 2024 O O . ALA A 1 253 ? 1.627 -12.759 -16.728 1.00 96.19 253 ALA A O 1
ATOM 2025 N N . ALA A 1 254 ? 3.776 -13.431 -16.742 1.00 95.75 254 ALA A N 1
ATOM 2026 C CA . ALA A 1 254 ? 3.545 -14.703 -16.070 1.00 95.75 254 ALA A CA 1
ATOM 2027 C C . ALA A 1 254 ? 3.176 -14.486 -14.596 1.00 95.75 254 ALA A C 1
ATOM 2029 O O . ALA A 1 254 ? 2.172 -15.033 -14.142 1.00 95.75 254 ALA A O 1
ATOM 2030 N N . ALA A 1 255 ? 3.901 -13.618 -13.890 1.00 97.81 255 ALA A N 1
ATOM 2031 C CA . ALA A 1 255 ? 3.635 -13.263 -12.503 1.00 97.81 255 ALA A CA 1
ATOM 2032 C C . ALA A 1 255 ? 2.253 -12.631 -12.316 1.00 97.81 255 ALA A C 1
ATOM 2034 O O . ALA A 1 255 ? 1.533 -13.019 -11.402 1.00 97.81 255 ALA A O 1
ATOM 2035 N N . ILE A 1 256 ? 1.823 -11.736 -13.217 1.00 98.44 256 ILE A N 1
ATOM 2036 C CA . ILE A 1 256 ? 0.463 -11.174 -13.174 1.00 98.44 256 ILE A CA 1
ATOM 2037 C C . ILE A 1 256 ? -0.584 -12.292 -13.258 1.00 98.44 256 ILE A C 1
ATOM 2039 O O . ILE A 1 256 ? -1.532 -12.307 -12.478 1.00 98.44 256 ILE A O 1
ATOM 2043 N N . ARG A 1 257 ? -0.418 -13.258 -14.171 1.00 97.81 257 ARG A N 1
ATOM 2044 C CA . ARG A 1 257 ? -1.355 -14.389 -14.275 1.00 97.81 257 ARG A CA 1
ATOM 2045 C C . ARG A 1 257 ? -1.334 -15.267 -13.031 1.00 97.81 257 ARG A C 1
ATOM 2047 O O . ARG A 1 257 ? -2.396 -15.567 -12.501 1.00 97.81 257 ARG A O 1
ATOM 2054 N N . VAL A 1 258 ? -0.147 -15.617 -12.538 1.00 97.44 258 VAL A N 1
ATOM 2055 C CA . VAL A 1 258 ? 0.015 -16.414 -11.315 1.00 97.44 258 VAL A CA 1
ATOM 2056 C C . VAL A 1 258 ? -0.625 -15.716 -10.115 1.00 97.44 258 VAL A C 1
ATOM 2058 O O . VAL A 1 258 ? -1.320 -16.378 -9.349 1.00 97.44 258 VAL A O 1
ATOM 2061 N N . ALA A 1 259 ? -0.474 -14.398 -9.977 1.00 98.12 259 ALA A N 1
ATOM 2062 C CA . ALA A 1 259 ? -1.124 -13.625 -8.924 1.00 98.12 259 ALA A CA 1
ATOM 2063 C C . ALA A 1 259 ? -2.650 -13.783 -8.970 1.00 98.12 259 ALA A C 1
ATOM 2065 O O . ALA A 1 259 ? -3.276 -14.156 -7.976 1.00 98.12 259 ALA A O 1
ATOM 2066 N N . VAL A 1 260 ? -3.242 -13.547 -10.143 1.00 97.56 260 VAL A N 1
ATOM 2067 C CA . VAL A 1 260 ? -4.692 -13.642 -10.364 1.00 97.56 260 VAL A CA 1
ATOM 2068 C C . VAL A 1 260 ? -5.198 -15.061 -10.108 1.00 97.56 260 VAL A C 1
ATOM 2070 O O . VAL A 1 260 ? -6.179 -15.245 -9.390 1.00 97.56 260 VAL A O 1
ATOM 2073 N N . ASP A 1 261 ? -4.510 -16.072 -10.639 1.00 96.44 261 ASP A N 1
ATOM 2074 C CA . ASP A 1 261 ? -4.909 -17.477 -10.521 1.00 96.44 261 ASP A CA 1
ATOM 2075 C C . ASP A 1 261 ? -4.784 -17.997 -9.077 1.00 96.44 261 ASP A C 1
ATOM 2077 O O . ASP A 1 261 ? -5.528 -18.890 -8.672 1.00 96.44 261 ASP A O 1
ATOM 2081 N N . ASN A 1 262 ? -3.915 -17.386 -8.262 1.00 96.12 262 ASN A N 1
ATOM 2082 C CA . ASN A 1 262 ? -3.810 -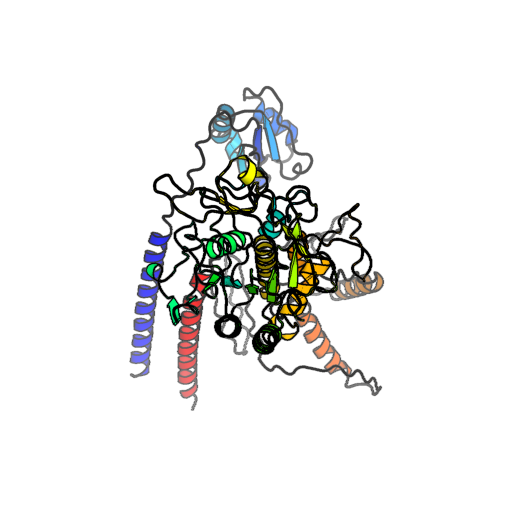17.635 -6.819 1.00 96.12 262 ASN A CA 1
ATOM 2083 C C . ASN A 1 262 ? -4.703 -16.699 -5.970 1.00 96.12 262 ASN A C 1
ATOM 2085 O O . ASN A 1 262 ? -4.655 -16.694 -4.729 1.00 96.12 262 ASN A O 1
ATOM 2089 N N . GLY A 1 263 ? -5.583 -15.946 -6.633 1.00 95.69 263 GLY A N 1
ATOM 2090 C CA . GLY A 1 263 ? -6.643 -15.150 -6.029 1.00 95.69 263 GLY A CA 1
ATOM 2091 C C . GLY A 1 263 ? -6.178 -13.828 -5.432 1.00 95.69 263 GLY A C 1
ATOM 2092 O O . GLY A 1 263 ? -6.755 -13.412 -4.430 1.00 95.69 263 GLY A O 1
ATOM 2093 N N . ALA A 1 264 ? -5.129 -13.207 -5.979 1.00 98.00 264 ALA A N 1
ATOM 2094 C CA . ALA A 1 264 ? -4.768 -11.834 -5.641 1.00 98.00 264 ALA A CA 1
ATOM 2095 C C . ALA A 1 264 ? -5.936 -10.881 -5.932 1.00 98.00 264 ALA A C 1
ATOM 2097 O O . ALA A 1 264 ? -6.618 -11.008 -6.944 1.00 98.00 264 ALA A O 1
ATOM 2098 N N . ASP A 1 265 ? -6.144 -9.912 -5.049 1.00 97.50 265 ASP A N 1
ATOM 2099 C CA . ASP A 1 265 ? -7.154 -8.864 -5.199 1.00 97.50 265 ASP A CA 1
ATOM 2100 C C . ASP A 1 265 ? -6.560 -7.560 -5.735 1.00 97.50 265 ASP A C 1
ATOM 2102 O O . ASP A 1 265 ? -7.239 -6.791 -6.421 1.00 97.50 265 ASP A O 1
ATOM 2106 N N . VAL A 1 266 ? -5.292 -7.321 -5.396 1.00 98.75 266 VAL A N 1
ATOM 2107 C CA . VAL A 1 266 ? -4.498 -6.161 -5.797 1.00 98.75 266 VAL A CA 1
ATOM 2108 C C . VAL A 1 266 ? -3.134 -6.657 -6.269 1.00 98.75 266 VAL A C 1
ATOM 2110 O O . VAL A 1 266 ? -2.547 -7.539 -5.643 1.00 98.75 266 VAL A O 1
ATOM 2113 N N . ILE A 1 267 ? -2.628 -6.095 -7.362 1.00 98.88 267 ILE A N 1
ATOM 2114 C CA . ILE A 1 267 ? -1.290 -6.336 -7.902 1.00 98.88 267 ILE A CA 1
ATOM 2115 C C . ILE A 1 267 ? -0.523 -5.016 -7.876 1.00 98.88 267 ILE A C 1
ATOM 2117 O O . ILE A 1 267 ? -0.921 -4.049 -8.529 1.00 98.88 267 ILE A O 1
ATOM 2121 N N . ASN A 1 268 ? 0.592 -5.000 -7.152 1.00 98.88 268 ASN A N 1
ATOM 2122 C CA . ASN A 1 268 ? 1.529 -3.890 -7.109 1.00 98.88 268 ASN A CA 1
ATOM 2123 C C . ASN A 1 268 ? 2.703 -4.142 -8.067 1.00 98.88 268 ASN A C 1
ATOM 2125 O O . ASN A 1 268 ? 3.433 -5.122 -7.908 1.00 98.88 268 ASN A O 1
ATOM 2129 N N . LEU A 1 269 ? 2.908 -3.226 -9.014 1.00 97.94 269 LEU A N 1
ATOM 2130 C CA . LEU A 1 269 ? 4.019 -3.204 -9.967 1.00 97.94 269 LEU A CA 1
ATOM 2131 C C . LEU A 1 269 ? 4.873 -1.954 -9.723 1.00 97.94 269 LEU A C 1
ATOM 2133 O O . LEU A 1 269 ? 4.727 -0.932 -10.398 1.00 97.94 269 LEU A O 1
ATOM 2137 N N . SER A 1 270 ? 5.790 -2.033 -8.763 1.00 95.31 270 SER A N 1
ATOM 2138 C CA . SER A 1 270 ? 6.723 -0.947 -8.433 1.00 95.31 270 SER A CA 1
ATOM 2139 C C . SER A 1 270 ? 7.912 -0.888 -9.405 1.00 95.31 270 SER A C 1
ATOM 2141 O O . SER A 1 270 ? 9.068 -0.770 -9.013 1.00 95.31 270 SER A O 1
ATOM 2143 N N . LEU A 1 271 ? 7.613 -0.971 -10.702 1.00 92.88 271 LEU A N 1
ATOM 2144 C CA . LEU A 1 271 ? 8.565 -0.967 -11.807 1.00 92.88 271 LEU A CA 1
ATOM 2145 C C . LEU A 1 271 ? 8.016 -0.135 -12.966 1.00 92.88 271 LEU A C 1
ATOM 2147 O O . LEU A 1 271 ? 6.803 -0.000 -13.133 1.00 92.88 271 LEU A O 1
ATOM 2151 N N . ALA A 1 272 ? 8.911 0.407 -13.788 1.00 92.44 272 ALA A N 1
ATOM 2152 C CA . ALA A 1 272 ? 8.543 1.185 -14.963 1.00 92.44 272 ALA A CA 1
ATOM 2153 C C . ALA A 1 272 ? 9.567 1.007 -16.087 1.00 92.44 272 ALA A C 1
ATOM 2155 O O . ALA A 1 272 ? 10.774 0.982 -15.858 1.00 92.44 272 ALA A O 1
ATOM 2156 N N . GLY A 1 273 ? 9.082 0.947 -17.324 1.00 89.00 273 GLY A N 1
ATOM 2157 C CA . GLY A 1 273 ? 9.891 0.895 -18.534 1.00 89.00 273 GLY A CA 1
ATOM 2158 C C . GLY A 1 273 ? 9.285 1.734 -19.655 1.00 89.00 273 GLY A C 1
ATOM 2159 O O . GLY A 1 273 ? 8.112 2.094 -19.630 1.00 89.00 273 GLY A O 1
ATOM 2160 N N . LYS A 1 274 ? 10.085 2.055 -20.674 1.00 87.38 274 LYS A N 1
ATOM 2161 C CA . LYS A 1 274 ? 9.632 2.870 -21.816 1.00 87.38 274 LYS A CA 1
ATOM 2162 C C . LYS A 1 274 ? 8.801 2.081 -22.836 1.00 87.38 274 LYS A C 1
ATOM 2164 O O . LYS A 1 274 ? 8.035 2.663 -23.598 1.00 87.38 274 LYS A O 1
ATOM 2169 N N . GLN A 1 275 ? 8.989 0.764 -22.895 1.00 89.75 275 GLN A N 1
ATOM 2170 C CA . GLN A 1 275 ? 8.482 -0.048 -23.997 1.00 89.75 275 GLN A CA 1
ATOM 2171 C C . GLN A 1 275 ? 7.119 -0.663 -23.690 1.00 89.75 275 GLN A C 1
ATOM 2173 O O . GLN A 1 275 ? 6.933 -1.328 -22.673 1.00 89.75 275 GLN A O 1
ATOM 2178 N N . ASN A 1 276 ? 6.190 -0.495 -24.631 1.00 92.38 276 ASN A N 1
ATOM 2179 C CA . ASN A 1 276 ? 4.930 -1.226 -24.651 1.00 92.38 276 ASN A CA 1
ATOM 2180 C C . ASN A 1 276 ? 5.197 -2.708 -24.973 1.00 92.38 276 ASN A C 1
ATOM 2182 O O . ASN A 1 276 ? 5.950 -3.035 -25.892 1.00 92.38 276 ASN A O 1
ATOM 2186 N N . SER A 1 277 ? 4.545 -3.603 -24.240 1.00 95.56 277 SER A N 1
ATOM 2187 C CA . SER A 1 277 ? 4.583 -5.047 -24.424 1.00 95.56 277 SER A CA 1
ATOM 2188 C C . SER A 1 277 ? 3.166 -5.588 -24.563 1.00 95.56 277 SER A C 1
ATOM 2190 O O . SER A 1 277 ? 2.367 -5.560 -23.627 1.00 95.56 277 SER A O 1
ATOM 2192 N N . CYS A 1 278 ? 2.881 -6.190 -25.719 1.00 95.38 278 CYS A N 1
ATOM 2193 C CA . CYS A 1 278 ? 1.620 -6.892 -25.967 1.00 95.38 278 CYS A CA 1
ATOM 2194 C C . CYS A 1 278 ? 1.351 -7.990 -24.919 1.00 95.38 278 CYS A C 1
ATOM 2196 O O . CYS A 1 278 ? 0.200 -8.242 -24.565 1.00 95.38 278 CYS A O 1
ATOM 2198 N N . LEU A 1 279 ? 2.403 -8.630 -24.394 1.00 93.44 279 LEU A N 1
ATOM 2199 C CA . LEU A 1 279 ? 2.261 -9.704 -23.416 1.00 93.44 279 LEU A CA 1
ATOM 2200 C C . LEU A 1 279 ? 1.837 -9.173 -22.040 1.00 93.44 279 LEU A C 1
ATOM 2202 O O . LEU A 1 279 ? 0.898 -9.714 -21.457 1.00 93.44 279 LEU A O 1
ATOM 2206 N N . ILE A 1 280 ? 2.473 -8.094 -21.565 1.00 97.00 280 ILE A N 1
ATOM 2207 C CA . ILE A 1 280 ? 2.105 -7.451 -20.294 1.00 97.00 280 ILE A CA 1
ATOM 2208 C C . ILE A 1 280 ? 0.697 -6.868 -20.407 1.00 97.00 280 ILE A C 1
ATOM 2210 O O . ILE A 1 280 ? -0.122 -7.123 -19.530 1.00 97.00 280 ILE A O 1
ATOM 2214 N N . LYS A 1 281 ? 0.370 -6.187 -21.516 1.00 97.31 281 LYS A N 1
ATOM 2215 C CA . LYS A 1 281 ? -0.983 -5.655 -21.732 1.00 97.31 281 LYS A CA 1
ATOM 2216 C C . LYS A 1 281 ? -2.050 -6.752 -21.629 1.00 97.31 281 LYS A C 1
ATOM 2218 O O . LYS A 1 281 ? -3.017 -6.600 -20.898 1.00 97.31 281 LYS A O 1
ATOM 2223 N N . LYS A 1 282 ? -1.857 -7.893 -22.301 1.00 97.44 282 LYS A N 1
ATOM 2224 C CA . LYS A 1 282 ? -2.800 -9.025 -22.220 1.00 97.44 282 LYS A CA 1
ATOM 2225 C C . LYS A 1 282 ? -2.933 -9.599 -20.807 1.00 97.44 282 LYS A C 1
ATOM 2227 O O . LYS A 1 282 ? -3.983 -10.142 -20.480 1.00 97.44 282 LYS A O 1
ATOM 2232 N N . ALA A 1 283 ? -1.874 -9.552 -20.001 1.00 97.88 283 ALA A N 1
ATOM 2233 C CA . ALA A 1 283 ? -1.921 -10.002 -18.613 1.00 97.88 283 ALA A CA 1
ATOM 2234 C C . ALA A 1 283 ? -2.658 -8.993 -17.713 1.00 97.88 283 ALA A C 1
ATOM 2236 O O . ALA A 1 283 ? -3.457 -9.409 -16.880 1.00 97.88 283 ALA A O 1
ATOM 2237 N N . VAL A 1 284 ? -2.460 -7.690 -17.934 1.00 98.19 284 VAL A N 1
ATOM 2238 C CA . VAL A 1 284 ? -3.233 -6.613 -17.290 1.00 98.19 284 VAL A CA 1
ATOM 2239 C C . VAL A 1 284 ? -4.719 -6.746 -17.617 1.00 98.19 284 VAL A C 1
ATOM 2241 O O . VAL A 1 284 ? -5.534 -6.818 -16.702 1.00 98.19 284 VAL A O 1
ATOM 2244 N N . ASP A 1 285 ? -5.068 -6.880 -18.900 1.00 96.31 285 ASP A N 1
ATOM 2245 C CA . ASP A 1 285 ? -6.457 -7.062 -19.335 1.00 96.31 285 ASP A CA 1
ATOM 2246 C C . ASP A 1 285 ? -7.066 -8.327 -18.692 1.00 96.31 285 ASP A C 1
ATOM 2248 O O . ASP A 1 285 ? -8.226 -8.340 -18.289 1.00 96.31 285 ASP A O 1
ATOM 2252 N N . TYR A 1 286 ? -6.287 -9.407 -18.557 1.00 97.06 286 TYR A N 1
ATOM 2253 C CA . TYR A 1 286 ? -6.721 -10.625 -17.865 1.00 97.06 286 TYR A CA 1
ATOM 2254 C C . TYR A 1 286 ? -7.013 -10.382 -16.378 1.00 97.06 286 TYR A C 1
ATOM 2256 O O . TYR A 1 286 ? -8.064 -10.798 -15.891 1.00 97.06 286 TYR A O 1
ATOM 2264 N N . ALA A 1 287 ? -6.108 -9.703 -15.670 1.00 97.19 287 ALA A N 1
ATOM 2265 C CA . ALA A 1 287 ? -6.258 -9.390 -14.254 1.00 97.19 287 ALA A CA 1
ATOM 2266 C C . ALA A 1 287 ? -7.479 -8.496 -13.997 1.00 97.19 287 ALA A C 1
ATOM 2268 O O . ALA A 1 287 ? -8.313 -8.811 -13.145 1.00 97.19 287 ALA A O 1
ATOM 2269 N N . HIS A 1 288 ? -7.642 -7.442 -14.798 1.00 95.69 288 HIS A N 1
ATOM 2270 C CA . HIS A 1 288 ? -8.781 -6.532 -14.697 1.00 95.69 288 HIS A CA 1
ATOM 2271 C C . HIS A 1 288 ? -10.117 -7.247 -14.934 1.00 95.69 288 HIS A C 1
ATOM 2273 O O . HIS A 1 288 ? -11.022 -7.132 -14.109 1.00 95.69 288 HIS A O 1
ATOM 2279 N N . ASN A 1 289 ? -10.212 -8.087 -15.973 1.00 93.69 289 ASN A N 1
ATOM 2280 C CA . ASN A 1 289 ? -11.413 -8.888 -16.260 1.00 93.69 289 ASN A CA 1
ATOM 2281 C C . ASN A 1 289 ? -11.757 -9.908 -15.157 1.00 93.69 289 ASN A C 1
ATOM 2283 O O . ASN A 1 289 ? -12.854 -10.467 -15.140 1.00 93.69 289 ASN A O 1
ATOM 2287 N N . LYS A 1 290 ? -10.822 -10.183 -14.241 1.00 93.44 290 LYS A N 1
ATOM 2288 C CA . LYS A 1 290 ? -11.027 -11.015 -13.047 1.00 93.44 290 LYS A CA 1
ATOM 2289 C C . LYS A 1 290 ? -11.326 -10.189 -11.791 1.00 93.44 290 LYS A C 1
ATOM 2291 O O . LYS A 1 290 ? -11.458 -10.758 -10.712 1.00 93.44 290 LYS A O 1
ATOM 2296 N N . GLY A 1 291 ? -11.466 -8.870 -11.923 1.00 93.56 291 GLY A N 1
ATOM 2297 C CA . GLY A 1 291 ? -11.737 -7.950 -10.822 1.00 93.56 291 GLY A CA 1
ATOM 2298 C C . GLY A 1 291 ? -10.511 -7.622 -9.968 1.00 93.56 291 GLY A C 1
ATOM 2299 O O . GLY A 1 291 ? -10.669 -7.114 -8.856 1.00 93.56 291 GLY A O 1
ATOM 2300 N N . VAL A 1 292 ? -9.299 -7.902 -10.452 1.00 97.12 292 VAL A N 1
ATOM 2301 C CA . VAL A 1 292 ? -8.049 -7.596 -9.745 1.00 97.12 292 VAL A CA 1
ATOM 2302 C C . VAL A 1 292 ? -7.617 -6.169 -10.064 1.00 97.12 292 VAL A C 1
ATOM 2304 O O . VAL A 1 292 ? -7.585 -5.771 -11.227 1.00 97.12 292 VAL A O 1
ATOM 2307 N N . VAL A 1 293 ? -7.297 -5.388 -9.032 1.00 98.06 293 VAL A N 1
ATOM 2308 C CA . VAL A 1 293 ? -6.815 -4.006 -9.180 1.00 98.06 293 VAL A CA 1
ATOM 2309 C C . VAL A 1 293 ? -5.325 -4.032 -9.496 1.00 98.06 293 VAL A C 1
ATOM 2311 O O . VAL A 1 293 ? -4.568 -4.693 -8.789 1.00 98.06 293 VAL A O 1
ATOM 2314 N N . ILE A 1 294 ? -4.886 -3.305 -10.522 1.00 98.62 294 ILE A N 1
ATOM 2315 C CA . ILE A 1 294 ? -3.470 -3.202 -10.889 1.00 98.62 294 ILE A CA 1
ATOM 2316 C C . ILE A 1 294 ? -2.984 -1.779 -10.627 1.00 98.62 294 ILE A C 1
ATOM 2318 O O . ILE A 1 294 ? -3.607 -0.816 -11.070 1.00 98.62 294 ILE A O 1
ATOM 2322 N N . VAL A 1 295 ? -1.860 -1.650 -9.927 1.00 98.81 295 VAL A N 1
ATOM 2323 C CA . VAL A 1 295 ? -1.241 -0.369 -9.565 1.00 98.81 295 VAL A CA 1
ATOM 2324 C C . VAL A 1 295 ? 0.206 -0.372 -10.038 1.00 98.81 295 VAL A C 1
ATOM 2326 O O . VAL A 1 295 ? 0.921 -1.345 -9.795 1.00 98.81 295 VAL A O 1
ATOM 2329 N N . ALA A 1 296 ? 0.652 0.696 -10.704 1.00 98.44 296 ALA A N 1
ATOM 2330 C CA . ALA A 1 296 ? 2.017 0.772 -11.217 1.00 98.44 296 ALA A CA 1
ATOM 2331 C C . ALA A 1 296 ? 2.672 2.147 -11.052 1.00 98.44 296 ALA A C 1
ATOM 2333 O O . ALA A 1 296 ? 2.028 3.192 -11.157 1.00 98.44 296 ALA A O 1
ATOM 2334 N N . ALA A 1 297 ? 3.988 2.131 -10.843 1.00 97.56 297 ALA A N 1
ATOM 2335 C CA . ALA A 1 297 ? 4.803 3.330 -10.692 1.00 97.56 297 ALA A CA 1
ATOM 2336 C C . ALA A 1 297 ? 4.995 4.090 -12.021 1.00 97.56 297 ALA A C 1
ATOM 2338 O O . ALA A 1 297 ? 5.233 3.497 -13.074 1.00 97.56 297 ALA A O 1
ATOM 2339 N N . ALA A 1 298 ? 4.972 5.425 -11.966 1.00 94.50 298 ALA A N 1
ATOM 2340 C CA . ALA A 1 298 ? 5.241 6.305 -13.109 1.00 94.50 298 ALA A CA 1
ATOM 2341 C C . ALA A 1 298 ? 6.716 6.300 -13.578 1.00 94.50 298 ALA A C 1
ATOM 2343 O O . ALA A 1 298 ? 7.028 6.655 -14.719 1.00 94.50 298 ALA A O 1
ATOM 2344 N N . GLY A 1 299 ? 7.649 5.907 -12.709 1.00 94.19 299 GLY A N 1
ATOM 2345 C CA . GLY A 1 299 ? 9.091 5.965 -12.950 1.00 94.19 299 GLY A CA 1
ATOM 2346 C C . GLY A 1 299 ? 9.735 7.288 -12.513 1.00 94.19 299 GLY A C 1
ATOM 2347 O O . GLY A 1 299 ? 9.061 8.288 -12.270 1.00 94.19 299 GLY A O 1
ATOM 2348 N N . ASN A 1 300 ? 11.068 7.278 -12.406 1.00 94.25 300 ASN A N 1
ATOM 2349 C CA . ASN A 1 300 ? 11.849 8.302 -11.695 1.00 94.25 300 ASN A CA 1
ATOM 2350 C C . ASN A 1 300 ? 12.872 9.025 -12.600 1.00 94.25 300 ASN A C 1
ATOM 2352 O O . ASN A 1 300 ? 14.026 9.204 -12.215 1.00 94.25 300 ASN A O 1
ATOM 2356 N N . LEU A 1 301 ? 12.489 9.380 -13.832 1.00 92.31 301 LEU A N 1
ATOM 2357 C CA . LEU A 1 301 ? 13.391 9.991 -14.824 1.00 92.31 301 LEU A CA 1
ATOM 2358 C C . LEU A 1 301 ? 13.242 11.519 -14.919 1.00 92.31 301 LEU A C 1
ATOM 2360 O O . LEU A 1 301 ? 13.846 12.134 -15.797 1.00 92.31 301 LEU A O 1
ATOM 2364 N N . SER A 1 302 ? 12.438 12.135 -14.046 1.00 91.06 302 SER A N 1
ATOM 2365 C CA . SER A 1 302 ? 12.096 13.564 -14.095 1.00 91.06 302 SER A CA 1
ATOM 2366 C C . SER A 1 302 ? 11.471 13.998 -15.430 1.00 91.06 302 SER A C 1
ATOM 2368 O O . SER A 1 302 ? 11.621 15.147 -15.849 1.00 91.06 302 SER A O 1
ATOM 2370 N N . ILE A 1 303 ? 10.788 13.084 -16.127 1.00 86.75 303 ILE A N 1
ATOM 2371 C CA . ILE A 1 303 ? 10.170 13.360 -17.425 1.00 86.75 303 ILE A CA 1
ATOM 2372 C C . ILE A 1 303 ? 8.741 13.855 -17.204 1.00 86.75 303 ILE A C 1
ATOM 2374 O O . ILE A 1 303 ? 7.889 13.086 -16.771 1.00 86.75 303 ILE A O 1
ATOM 2378 N N . ASN A 1 304 ? 8.481 15.123 -17.532 1.00 83.19 304 ASN A N 1
ATOM 2379 C CA . ASN A 1 304 ? 7.168 15.760 -17.409 1.00 83.19 304 ASN A CA 1
ATOM 2380 C C . ASN A 1 304 ? 6.616 16.144 -18.794 1.00 83.19 304 ASN A C 1
ATOM 2382 O O . ASN A 1 304 ? 6.720 17.293 -19.221 1.00 83.19 304 ASN A O 1
ATOM 2386 N N . THR A 1 305 ? 6.145 15.157 -19.558 1.00 79.19 305 THR A N 1
ATOM 2387 C CA . THR A 1 305 ? 5.596 15.382 -20.904 1.00 79.19 305 THR A CA 1
ATOM 2388 C C . THR A 1 305 ? 4.660 14.259 -21.327 1.00 79.19 305 THR A C 1
ATOM 2390 O O . THR A 1 305 ? 4.967 13.079 -21.165 1.00 79.19 305 THR A O 1
ATOM 2393 N N . SER A 1 306 ? 3.569 14.628 -21.999 1.00 80.81 306 SER A N 1
ATOM 2394 C CA . SER A 1 306 ? 2.591 13.698 -22.576 1.00 80.81 306 SER A CA 1
ATOM 2395 C C . SER A 1 306 ? 3.160 12.807 -23.686 1.00 80.81 306 SER A C 1
ATOM 2397 O O . SER A 1 306 ? 2.572 11.779 -24.022 1.00 80.81 306 SER A O 1
ATOM 2399 N N . SER A 1 307 ? 4.316 13.174 -24.251 1.00 84.12 307 SER A N 1
ATOM 2400 C CA . SER A 1 307 ? 5.013 12.392 -25.280 1.00 84.12 307 SER A CA 1
ATOM 2401 C C . SER A 1 307 ? 5.726 11.151 -24.729 1.00 84.12 307 SER A C 1
ATOM 2403 O O . SER A 1 307 ? 6.039 10.230 -25.488 1.00 84.12 307 SER A O 1
ATOM 2405 N N . TYR A 1 308 ? 5.971 11.105 -23.418 1.00 86.69 308 TYR A N 1
ATOM 2406 C CA . TYR A 1 308 ? 6.555 9.959 -22.738 1.00 86.69 308 TYR A CA 1
ATOM 2407 C C . TYR A 1 308 ? 5.463 9.152 -22.032 1.00 86.69 308 TYR A C 1
ATOM 2409 O O . TYR A 1 308 ? 4.641 9.700 -21.301 1.00 86.69 308 TYR A O 1
ATOM 2417 N N . ARG A 1 309 ? 5.469 7.833 -22.247 1.00 90.81 309 ARG A N 1
ATOM 2418 C CA . ARG A 1 309 ? 4.537 6.888 -21.624 1.00 90.81 309 ARG A CA 1
ATOM 2419 C C . ARG A 1 309 ? 5.318 5.792 -20.891 1.00 90.81 309 ARG A C 1
ATOM 2421 O O . ARG A 1 309 ? 5.941 4.969 -21.567 1.00 90.81 309 ARG A O 1
ATOM 2428 N N . PRO A 1 310 ? 5.328 5.778 -19.546 1.00 92.88 310 PRO A N 1
ATOM 2429 C CA . PRO A 1 310 ? 5.888 4.680 -18.769 1.00 92.88 310 PRO A CA 1
ATOM 2430 C C . PRO A 1 310 ? 4.918 3.497 -18.730 1.00 92.88 310 PRO A C 1
ATOM 2432 O O . PRO A 1 310 ? 3.742 3.659 -18.421 1.00 92.88 310 PRO A O 1
ATOM 2435 N N . TYR A 1 311 ? 5.402 2.292 -18.997 1.00 95.38 311 TYR A N 1
ATOM 2436 C CA . TYR A 1 311 ? 4.649 1.045 -18.869 1.00 95.38 311 TYR A CA 1
ATOM 2437 C C . TYR A 1 311 ? 5.178 0.237 -17.677 1.00 95.38 311 TYR A C 1
ATOM 2439 O O . TYR A 1 311 ? 6.395 0.179 -17.501 1.00 95.38 311 TYR A O 1
ATOM 2447 N N . PRO A 1 312 ? 4.307 -0.402 -16.872 1.00 96.62 312 PRO A N 1
ATOM 2448 C CA . PRO A 1 312 ? 2.884 -0.645 -17.125 1.00 96.62 312 PRO A CA 1
ATOM 2449 C C . PRO A 1 312 ? 1.911 0.479 -16.726 1.00 96.62 312 PRO A C 1
ATOM 2451 O O . PRO A 1 312 ? 0.740 0.364 -17.066 1.00 96.62 312 PRO A O 1
ATOM 2454 N N . ALA A 1 313 ? 2.361 1.566 -16.090 1.00 95.62 313 ALA A N 1
ATOM 2455 C CA . ALA A 1 313 ? 1.488 2.663 -15.635 1.00 95.62 313 ALA A CA 1
ATOM 2456 C C . ALA A 1 313 ? 0.604 3.295 -16.729 1.00 95.62 313 ALA A C 1
ATOM 2458 O O . ALA A 1 313 ? -0.476 3.778 -16.432 1.00 95.62 313 ALA A O 1
ATOM 2459 N N . SER A 1 314 ? 1.033 3.264 -17.994 1.00 95.00 314 SER A N 1
ATOM 2460 C CA . SER A 1 314 ? 0.276 3.799 -19.136 1.00 95.00 314 SER A CA 1
ATOM 2461 C C . SER A 1 314 ? -0.716 2.822 -19.767 1.00 95.00 314 SER A C 1
ATOM 2463 O O . SER A 1 314 ? -1.331 3.171 -20.777 1.00 95.00 314 SER A O 1
ATOM 2465 N N . TYR A 1 315 ? -0.839 1.588 -19.270 1.00 96.19 315 TYR A N 1
ATOM 2466 C CA . TYR A 1 315 ? -1.877 0.689 -19.768 1.00 96.19 315 TYR A CA 1
ATOM 2467 C C . TYR A 1 315 ? -3.249 1.108 -19.249 1.00 96.19 315 TYR A C 1
ATOM 2469 O O . TYR A 1 315 ? -3.405 1.510 -18.101 1.00 96.19 315 TYR A O 1
ATOM 2477 N N . GLU A 1 316 ? -4.261 0.935 -20.095 1.00 92.56 316 GLU A N 1
ATOM 2478 C CA . GLU A 1 316 ? -5.649 0.948 -19.644 1.00 92.56 316 GLU A CA 1
ATOM 2479 C C . GLU A 1 316 ? -5.843 -0.080 -18.514 1.00 92.56 316 GLU A C 1
ATOM 2481 O O . GLU A 1 316 ? -5.189 -1.126 -18.509 1.00 92.56 316 GLU A O 1
ATOM 2486 N N . HIS A 1 317 ? -6.729 0.230 -17.564 1.00 93.56 317 HIS A N 1
ATOM 2487 C CA . HIS A 1 317 ? -7.023 -0.579 -16.372 1.00 93.56 317 HIS A CA 1
ATOM 2488 C C . HIS A 1 317 ? -5.913 -0.669 -15.311 1.00 93.56 317 HIS A C 1
ATOM 2490 O O . HIS A 1 317 ? -6.073 -1.386 -14.321 1.00 93.56 317 HIS A O 1
ATOM 2496 N N . VAL A 1 318 ? -4.816 0.072 -15.473 1.00 97.19 318 VAL A N 1
ATOM 2497 C CA . VAL A 1 318 ? -3.784 0.241 -14.444 1.00 97.19 318 VAL A CA 1
ATOM 2498 C C . VAL A 1 318 ? -3.953 1.607 -13.799 1.00 97.19 318 VAL A C 1
ATOM 2500 O O . VAL A 1 318 ? -4.160 2.583 -14.507 1.00 97.19 318 VAL A O 1
ATOM 2503 N N . ILE A 1 319 ? -3.842 1.679 -12.471 1.00 96.94 319 ILE A N 1
ATOM 2504 C CA . ILE A 1 319 ? -3.700 2.958 -11.771 1.00 96.94 319 ILE A CA 1
ATOM 2505 C C . ILE A 1 319 ? -2.243 3.408 -11.912 1.00 96.94 319 ILE A C 1
ATOM 2507 O O . ILE A 1 319 ? -1.353 2.827 -11.282 1.00 96.94 319 ILE A O 1
ATOM 2511 N N . GLY A 1 320 ? -1.996 4.420 -12.741 1.00 96.19 320 GLY A N 1
ATOM 2512 C CA . GLY A 1 320 ? -0.682 5.035 -12.910 1.00 96.19 320 GLY A CA 1
ATOM 2513 C C . GLY A 1 320 ? -0.380 6.039 -11.796 1.00 96.19 320 GLY A C 1
ATOM 2514 O O . GLY A 1 320 ? -1.109 7.018 -11.622 1.00 96.19 320 GLY A O 1
ATOM 2515 N N . VAL A 1 321 ? 0.697 5.805 -11.037 1.00 96.88 321 VAL A N 1
ATOM 2516 C CA . VAL A 1 321 ? 0.975 6.545 -9.794 1.00 96.88 321 VAL A CA 1
ATOM 2517 C C . VAL A 1 321 ? 2.222 7.420 -9.893 1.00 96.88 321 VAL A C 1
ATOM 2519 O O . VAL A 1 321 ? 3.345 6.921 -10.018 1.00 96.88 321 VAL A O 1
ATOM 2522 N N . ALA A 1 322 ? 2.024 8.733 -9.768 1.00 95.06 322 ALA A N 1
ATOM 2523 C CA . ALA A 1 322 ? 3.088 9.721 -9.605 1.00 95.06 322 ALA A CA 1
ATOM 2524 C C . ALA A 1 322 ? 3.410 9.969 -8.116 1.00 95.06 322 ALA A C 1
ATOM 2526 O O . ALA A 1 322 ? 2.651 9.600 -7.218 1.00 95.06 322 ALA A O 1
ATOM 2527 N N . ALA A 1 323 ? 4.558 10.587 -7.834 1.00 94.62 323 ALA A N 1
ATOM 2528 C CA . ALA A 1 323 ? 5.062 10.783 -6.475 1.00 94.62 323 ALA A CA 1
ATOM 2529 C C . ALA A 1 323 ? 5.021 12.248 -6.020 1.00 94.62 323 ALA A C 1
ATOM 2531 O O . ALA A 1 323 ? 5.374 13.159 -6.775 1.00 94.62 323 ALA A O 1
ATOM 2532 N N . TYR A 1 324 ? 4.690 12.458 -4.744 1.00 92.19 324 TYR A N 1
ATOM 2533 C CA . TYR A 1 324 ? 4.898 13.722 -4.032 1.00 92.19 324 TYR A CA 1
ATOM 2534 C C . TYR A 1 324 ? 5.792 13.559 -2.791 1.00 92.19 324 TYR A C 1
ATOM 2536 O O . TYR A 1 324 ? 5.940 12.463 -2.242 1.00 92.19 324 TYR A O 1
ATOM 2544 N N . ASP A 1 325 ? 6.407 14.656 -2.356 1.00 91.25 325 ASP A N 1
ATOM 2545 C CA . ASP A 1 325 ? 7.306 14.715 -1.201 1.00 91.25 325 ASP A CA 1
ATOM 2546 C C . ASP A 1 325 ? 6.595 15.137 0.102 1.00 91.25 325 ASP A C 1
ATOM 2548 O O . ASP A 1 325 ? 5.399 15.429 0.131 1.00 91.25 325 ASP A O 1
ATOM 2552 N N . ARG A 1 326 ? 7.338 15.214 1.213 1.00 89.81 326 ARG A N 1
ATOM 2553 C CA . ARG A 1 326 ? 6.792 15.624 2.520 1.00 89.81 326 ARG A CA 1
ATOM 2554 C C . ARG A 1 326 ? 6.239 17.057 2.559 1.00 89.81 326 ARG A C 1
ATOM 2556 O O . ARG A 1 326 ? 5.526 17.400 3.497 1.00 89.81 326 ARG A O 1
ATOM 2563 N N . ASN A 1 327 ? 6.521 17.886 1.557 1.00 85.56 327 ASN A N 1
ATOM 2564 C CA . ASN A 1 327 ? 5.940 19.223 1.434 1.00 85.56 327 ASN A CA 1
ATOM 2565 C C . ASN A 1 327 ? 4.627 19.209 0.634 1.00 85.56 327 ASN A C 1
ATOM 2567 O O . ASN A 1 327 ? 4.018 20.259 0.440 1.00 85.56 327 ASN A O 1
ATOM 2571 N N . GLY A 1 328 ? 4.191 18.043 0.145 1.00 82.81 328 GLY A N 1
ATOM 2572 C CA . GLY A 1 328 ? 3.016 17.898 -0.712 1.00 82.81 328 GLY A CA 1
ATOM 2573 C C . GLY A 1 328 ? 3.254 18.390 -2.137 1.00 82.81 328 GLY A C 1
ATOM 2574 O O . GLY A 1 328 ? 2.298 18.582 -2.883 1.00 82.81 328 GLY A O 1
ATOM 2575 N N . SER A 1 329 ? 4.515 18.613 -2.514 1.00 85.38 329 SER A N 1
ATOM 2576 C CA . SER A 1 329 ? 4.903 19.014 -3.864 1.00 85.38 329 SER A CA 1
ATOM 2577 C C . SER A 1 329 ? 5.236 17.785 -4.697 1.00 85.38 329 SER A C 1
ATOM 2579 O O . SER A 1 329 ? 5.702 16.780 -4.158 1.00 85.38 329 SER A O 1
ATOM 2581 N N . ARG A 1 330 ? 5.045 17.858 -6.023 1.00 88.44 330 ARG A N 1
ATOM 2582 C CA . ARG A 1 330 ? 5.525 16.807 -6.936 1.00 88.44 330 ARG A CA 1
ATOM 2583 C C . ARG A 1 330 ? 6.995 16.528 -6.628 1.00 88.44 330 ARG A C 1
ATOM 2585 O O . ARG A 1 330 ? 7.820 17.443 -6.663 1.00 88.44 330 ARG A O 1
ATOM 2592 N N . ALA A 1 331 ? 7.320 15.268 -6.367 1.00 90.38 331 ALA A N 1
ATOM 2593 C CA . ALA A 1 331 ? 8.689 14.873 -6.108 1.00 90.38 331 ALA A CA 1
ATOM 2594 C C . ALA A 1 331 ? 9.534 15.138 -7.361 1.00 90.38 331 ALA A C 1
ATOM 2596 O O . ALA A 1 331 ? 9.119 14.810 -8.474 1.00 90.38 331 ALA A O 1
ATOM 2597 N N . SER A 1 332 ? 10.716 15.734 -7.195 1.00 89.75 332 SER A N 1
ATOM 2598 C CA . SER A 1 332 ? 11.536 16.235 -8.310 1.00 89.75 332 SER A CA 1
ATOM 2599 C C . SER A 1 332 ? 11.795 15.175 -9.388 1.00 89.75 332 SER A C 1
ATOM 2601 O O . SER A 1 332 ? 11.706 15.491 -10.577 1.00 89.75 332 SER A O 1
ATOM 2603 N N . TYR A 1 333 ? 11.999 13.925 -8.963 1.00 92.44 333 TYR A N 1
ATOM 2604 C CA . TYR A 1 333 ? 12.266 12.754 -9.797 1.00 92.44 333 TYR A CA 1
ATOM 2605 C C . TYR A 1 333 ? 11.041 12.164 -10.513 1.00 92.44 333 TYR A C 1
ATOM 2607 O O . TYR A 1 333 ? 11.216 11.408 -11.466 1.00 92.44 333 TYR A O 1
ATOM 2615 N N . SER A 1 334 ? 9.811 12.455 -10.072 1.00 92.81 334 SER A N 1
ATOM 2616 C CA . SER A 1 334 ? 8.609 11.771 -10.571 1.00 92.81 334 SER A CA 1
ATOM 2617 C C . SER A 1 334 ? 8.385 12.049 -12.052 1.00 92.81 334 SER A C 1
ATOM 2619 O O . SER A 1 334 ? 8.327 13.211 -12.455 1.00 92.81 334 SER A O 1
ATOM 2621 N N . ASN A 1 335 ? 8.178 11.006 -12.853 1.00 92.00 335 ASN A N 1
ATOM 2622 C CA . ASN A 1 335 ? 7.594 11.194 -14.175 1.00 92.00 335 ASN A CA 1
ATOM 2623 C C . ASN A 1 335 ? 6.144 11.676 -14.045 1.00 92.00 335 ASN A C 1
ATOM 2625 O O . ASN A 1 335 ? 5.461 11.337 -13.075 1.00 92.00 335 ASN A O 1
ATOM 2629 N N . ASP A 1 336 ? 5.711 12.483 -15.010 1.00 85.62 336 ASP A N 1
ATOM 2630 C CA . ASP A 1 336 ? 4.424 13.177 -15.013 1.00 85.62 336 ASP A CA 1
ATOM 2631 C C . ASP A 1 336 ? 4.077 13.700 -16.430 1.00 85.62 336 ASP A C 1
ATOM 2633 O O . ASP 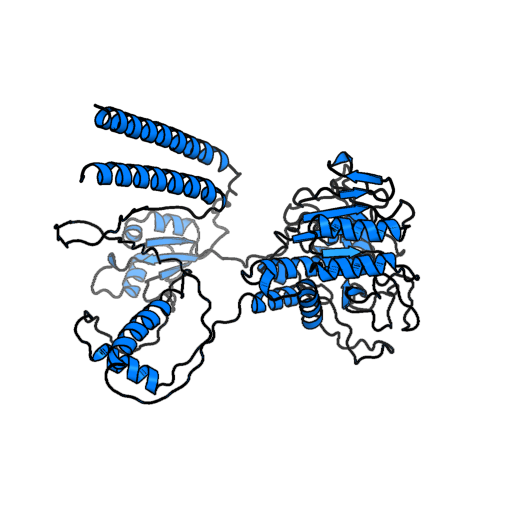A 1 336 ? 4.802 13.447 -17.400 1.00 85.62 336 ASP A O 1
ATOM 2637 N N . GLY A 1 337 ? 2.990 14.459 -16.561 1.00 73.56 337 GLY A N 1
ATOM 2638 C CA . GLY A 1 337 ? 2.684 15.291 -17.724 1.00 73.56 337 GLY A CA 1
ATOM 2639 C C . GLY A 1 337 ? 1.838 14.602 -18.783 1.00 73.56 337 GLY A C 1
ATOM 2640 O O . GLY A 1 337 ? 1.664 15.144 -19.874 1.00 73.56 337 GLY A O 1
ATOM 2641 N N . GLY A 1 338 ? 1.318 13.407 -18.496 1.00 80.94 338 GLY A N 1
ATOM 2642 C CA . GLY A 1 338 ? 0.462 12.648 -19.401 1.00 80.94 338 GLY A CA 1
ATOM 2643 C C . GLY 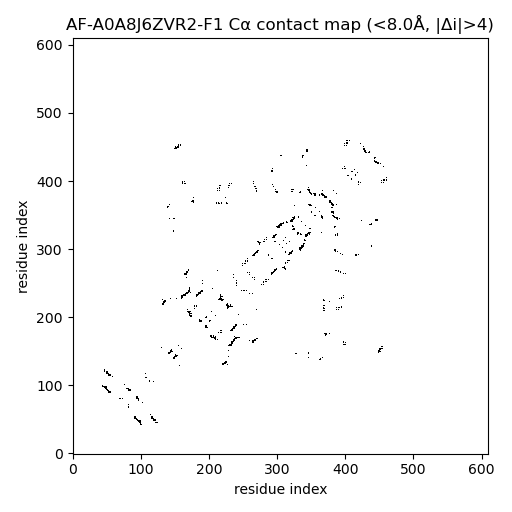A 1 338 ? -0.887 12.280 -18.795 1.00 80.94 338 GLY A C 1
ATOM 2644 O O . GLY A 1 338 ? -1.081 12.308 -17.586 1.00 80.94 338 GLY A O 1
ATOM 2645 N N . ASP A 1 339 ? -1.809 11.872 -19.664 1.00 84.50 339 ASP A N 1
ATOM 2646 C CA . ASP A 1 339 ? -3.146 11.359 -19.316 1.00 84.50 339 ASP A CA 1
ATOM 2647 C C . ASP A 1 339 ? -3.132 9.999 -18.592 1.00 84.50 339 ASP A C 1
ATOM 2649 O O . ASP A 1 339 ? -4.184 9.491 -18.217 1.00 84.50 339 ASP A O 1
ATOM 2653 N N . TRP A 1 340 ? -1.948 9.408 -18.436 1.00 85.81 340 TRP A N 1
ATOM 2654 C CA . TRP A 1 340 ? -1.698 8.127 -17.784 1.00 85.81 340 TRP A CA 1
ATOM 2655 C C . TRP A 1 340 ? -1.414 8.258 -16.280 1.00 85.81 340 TRP A C 1
ATOM 2657 O O . TRP A 1 340 ? -1.267 7.246 -15.601 1.00 85.81 340 TRP A O 1
ATOM 2667 N N . VAL A 1 341 ? -1.297 9.481 -15.751 1.00 90.75 341 VAL A N 1
ATOM 2668 C CA . VAL A 1 341 ? -1.207 9.711 -14.304 1.00 90.75 341 VAL A CA 1
ATOM 2669 C C . VAL A 1 341 ? -2.621 9.784 -13.744 1.00 90.75 341 VAL A C 1
ATOM 2671 O O . VAL A 1 341 ? -3.353 10.735 -14.009 1.00 90.75 341 VAL A O 1
ATOM 2674 N N . ASP A 1 342 ? -3.002 8.790 -12.949 1.00 91.06 342 ASP A N 1
ATOM 2675 C CA . ASP A 1 342 ? -4.318 8.744 -12.314 1.00 91.06 342 ASP A CA 1
ATOM 2676 C C . ASP A 1 342 ? -4.336 9.435 -10.952 1.00 91.06 342 ASP A C 1
ATOM 2678 O O . ASP A 1 342 ? -5.351 10.012 -10.560 1.00 91.06 342 ASP A O 1
ATOM 2682 N N . ILE A 1 343 ? -3.236 9.327 -10.201 1.00 92.50 343 ILE A N 1
ATOM 2683 C CA . ILE A 1 343 ? -3.151 9.807 -8.822 1.00 92.50 343 ILE A CA 1
ATOM 2684 C C . ILE A 1 343 ? -1.700 10.050 -8.398 1.00 92.50 343 ILE A C 1
ATOM 2686 O O . ILE A 1 343 ? -0.773 9.405 -8.893 1.00 92.50 343 ILE A O 1
ATOM 2690 N N . TYR A 1 344 ? -1.509 10.948 -7.432 1.00 93.69 344 TYR A N 1
ATOM 2691 C CA . TYR A 1 344 ? -0.237 11.119 -6.743 1.00 93.69 344 TYR A CA 1
ATOM 2692 C C . TYR A 1 344 ? -0.321 10.564 -5.324 1.00 93.69 344 TYR A C 1
ATOM 2694 O O . TYR A 1 344 ? -1.310 10.755 -4.611 1.00 93.69 344 TYR A O 1
ATOM 2702 N N . ALA A 1 345 ? 0.756 9.922 -4.891 1.00 96.19 345 ALA A N 1
ATOM 2703 C CA . ALA A 1 345 ? 0.886 9.369 -3.549 1.00 96.19 345 ALA A CA 1
ATOM 2704 C C . ALA A 1 345 ? 2.273 9.681 -2.949 1.00 96.19 345 ALA A C 1
ATOM 2706 O O . ALA A 1 345 ? 3.173 10.116 -3.680 1.00 96.19 345 ALA A O 1
ATOM 2707 N N . PRO A 1 346 ? 2.471 9.496 -1.628 1.00 97.12 346 PRO A N 1
ATOM 2708 C CA . PRO A 1 346 ? 3.751 9.768 -0.986 1.00 97.12 346 PRO A CA 1
ATOM 2709 C C . PRO A 1 346 ? 4.879 8.939 -1.607 1.00 97.12 346 PRO A C 1
ATOM 2711 O O . PRO A 1 346 ? 4.908 7.715 -1.497 1.00 97.12 346 PRO A O 1
ATOM 2714 N N . GLY A 1 347 ? 5.828 9.618 -2.244 1.00 96.19 347 GLY A N 1
ATOM 2715 C CA . GLY A 1 347 ? 7.064 9.014 -2.738 1.00 96.19 347 GLY A CA 1
ATOM 2716 C C . GLY A 1 347 ? 8.282 9.384 -1.903 1.00 96.19 347 GLY A C 1
ATOM 2717 O O . GLY A 1 347 ? 9.289 8.699 -1.992 1.00 96.19 347 GLY A O 1
ATOM 2718 N N . GLY A 1 348 ? 8.207 10.437 -1.082 1.00 94.88 348 GLY A N 1
ATOM 2719 C CA . GLY A 1 348 ? 9.304 10.867 -0.210 1.00 94.88 348 GLY A CA 1
ATOM 2720 C C . GLY A 1 348 ? 10.473 11.532 -0.941 1.00 94.88 348 GLY A C 1
ATOM 2721 O O . GLY A 1 348 ? 10.479 11.678 -2.164 1.00 94.88 348 GLY A O 1
ATOM 2722 N N . SER A 1 349 ? 11.464 11.969 -0.168 1.00 93.94 349 SER A N 1
ATOM 2723 C CA . SER A 1 349 ? 12.697 12.591 -0.654 1.00 93.94 349 SER A CA 1
ATOM 2724 C C . SER A 1 349 ? 13.871 12.201 0.240 1.00 93.94 349 SER A C 1
ATOM 2726 O O . SER A 1 349 ? 13.745 12.179 1.460 1.00 93.94 349 SER A O 1
ATOM 2728 N N . THR A 1 350 ? 15.017 11.940 -0.371 1.00 92.44 350 THR A N 1
ATOM 2729 C CA . THR A 1 350 ? 16.278 11.534 0.252 1.00 92.44 350 THR A CA 1
ATOM 2730 C C . THR A 1 350 ? 17.432 12.303 -0.382 1.00 92.44 350 THR A C 1
ATOM 2732 O O . THR A 1 350 ? 17.380 12.677 -1.555 1.00 92.44 350 THR A O 1
ATOM 2735 N N . SER A 1 351 ? 18.493 12.523 0.383 1.00 84.19 351 SER A N 1
ATOM 2736 C CA . SER A 1 351 ? 19.649 13.332 -0.009 1.00 84.19 351 SER A CA 1
ATOM 2737 C C . SER A 1 351 ? 20.411 12.818 -1.243 1.00 84.19 351 SER A C 1
ATOM 2739 O O . SER A 1 351 ? 20.979 13.623 -1.979 1.00 84.19 351 SER A O 1
ATOM 2741 N N . ASN A 1 352 ? 20.398 11.505 -1.509 1.00 78.44 352 ASN A N 1
ATOM 2742 C CA . ASN A 1 352 ? 21.210 10.867 -2.558 1.00 78.44 352 ASN A CA 1
ATOM 2743 C C . ASN A 1 352 ? 20.410 9.997 -3.544 1.00 78.44 352 ASN A C 1
ATOM 2745 O O . ASN A 1 352 ? 21.003 9.173 -4.242 1.00 78.44 352 ASN A O 1
ATOM 2749 N N . ASN A 1 353 ? 19.082 10.147 -3.605 1.00 79.50 353 ASN A N 1
ATOM 2750 C CA . ASN A 1 353 ? 18.193 9.291 -4.407 1.00 79.50 353 ASN A CA 1
ATOM 2751 C C . ASN A 1 353 ? 18.375 7.784 -4.127 1.00 79.50 353 ASN A C 1
ATOM 2753 O O . ASN A 1 353 ? 18.255 6.958 -5.031 1.00 79.50 353 ASN A O 1
ATOM 2757 N N . LYS A 1 354 ? 18.706 7.431 -2.882 1.00 82.31 354 LYS A N 1
ATOM 2758 C CA . LYS A 1 354 ? 18.937 6.057 -2.429 1.00 82.31 354 LYS A CA 1
ATOM 2759 C C . LYS A 1 354 ? 18.275 5.844 -1.081 1.00 82.31 354 LYS A C 1
ATOM 2761 O O . LYS A 1 354 ? 18.137 6.783 -0.302 1.00 82.31 354 LYS A O 1
ATOM 2766 N N . CYS A 1 355 ? 17.930 4.593 -0.809 1.00 89.62 355 CYS A N 1
ATOM 2767 C CA . CYS A 1 355 ? 17.518 4.171 0.517 1.00 89.62 355 CYS A CA 1
ATOM 2768 C C . CYS A 1 355 ? 18.644 4.395 1.537 1.00 89.62 355 CYS A C 1
ATOM 2770 O O . CYS A 1 355 ? 19.810 4.118 1.247 1.00 89.62 355 CYS A O 1
ATOM 2772 N N . THR A 1 356 ? 18.313 4.922 2.712 1.00 90.94 356 THR A N 1
ATOM 2773 C CA . THR A 1 356 ? 19.297 5.334 3.719 1.00 90.94 356 THR A CA 1
ATOM 2774 C C . THR A 1 356 ? 18.681 5.443 5.116 1.00 90.94 356 THR A C 1
ATOM 2776 O O . THR A 1 356 ? 17.472 5.597 5.265 1.00 90.94 356 THR A O 1
ATOM 2779 N N . ASP A 1 357 ? 19.517 5.351 6.145 1.00 89.50 357 ASP A N 1
ATOM 2780 C CA . ASP A 1 357 ? 19.185 5.483 7.566 1.00 89.50 357 ASP A CA 1
ATOM 2781 C C . ASP A 1 357 ? 19.585 6.849 8.155 1.00 89.50 357 ASP A C 1
ATOM 2783 O O . ASP A 1 357 ? 19.516 7.039 9.373 1.00 89.50 357 ASP A O 1
ATOM 2787 N N . THR A 1 358 ? 20.013 7.824 7.335 1.00 89.50 358 THR A N 1
ATOM 2788 C CA . THR A 1 358 ? 20.383 9.133 7.889 1.00 89.50 358 THR A CA 1
ATOM 2789 C C . THR A 1 358 ? 19.180 9.810 8.534 1.00 89.50 358 THR A C 1
ATOM 2791 O O . THR A 1 358 ? 18.062 9.781 8.020 1.00 89.50 358 THR A O 1
ATOM 2794 N N . ILE A 1 359 ? 19.421 10.488 9.658 1.00 87.75 359 ILE A N 1
ATOM 2795 C CA . ILE A 1 359 ? 18.344 11.088 10.449 1.00 87.75 359 ILE A CA 1
ATOM 2796 C C . ILE A 1 359 ? 17.492 12.079 9.645 1.00 87.75 359 ILE A C 1
ATOM 2798 O O . ILE A 1 359 ? 16.282 12.126 9.827 1.00 87.75 359 ILE A O 1
ATOM 2802 N N . ASN A 1 360 ? 18.102 12.838 8.728 1.00 88.12 360 ASN A N 1
ATOM 2803 C CA . ASN A 1 360 ? 17.382 13.793 7.887 1.00 88.12 360 ASN A CA 1
ATOM 2804 C C . ASN A 1 360 ? 16.475 13.079 6.880 1.00 88.12 360 ASN A C 1
ATOM 2806 O O . ASN A 1 360 ? 15.324 13.473 6.710 1.00 88.12 360 ASN A O 1
ATOM 2810 N N . ASP A 1 361 ? 16.971 12.010 6.260 1.00 93.62 361 ASP A N 1
ATOM 2811 C CA . ASP A 1 361 ? 16.219 11.261 5.260 1.00 93.62 361 ASP A CA 1
ATOM 2812 C C . ASP A 1 361 ? 15.096 10.431 5.900 1.00 93.62 361 ASP A C 1
ATOM 2814 O O . ASP A 1 361 ? 14.032 10.300 5.303 1.00 93.62 361 ASP A O 1
ATOM 2818 N N . LEU A 1 362 ? 15.250 9.982 7.153 1.00 93.19 362 LEU A N 1
ATOM 2819 C CA . LEU A 1 362 ? 14.160 9.389 7.944 1.00 93.19 362 LEU A CA 1
ATOM 2820 C C . LEU A 1 362 ? 12.977 10.342 8.158 1.00 93.19 362 LEU A C 1
ATOM 2822 O O . LEU A 1 362 ? 11.848 9.894 8.335 1.00 93.19 362 LEU A O 1
ATOM 2826 N N . TYR A 1 363 ? 13.211 11.653 8.118 1.00 91.94 363 TYR A N 1
ATOM 2827 C CA . TYR A 1 363 ? 12.145 12.638 8.218 1.00 91.94 363 TYR A CA 1
ATOM 2828 C C . TYR A 1 363 ? 11.495 12.962 6.874 1.00 91.94 363 TYR A C 1
ATOM 2830 O O . TYR A 1 363 ? 10.362 13.427 6.887 1.00 91.94 363 TYR A O 1
ATOM 2838 N N . SER A 1 364 ? 12.157 12.792 5.729 1.00 92.75 364 SER A N 1
ATOM 2839 C CA . SER A 1 364 ? 11.623 13.214 4.421 1.00 92.75 364 SER A CA 1
ATOM 2840 C C . SER A 1 364 ? 11.289 12.065 3.468 1.00 92.75 364 SER A C 1
ATOM 2842 O O . SER A 1 364 ? 10.480 12.247 2.555 1.00 92.75 364 SER A O 1
ATOM 2844 N N . GLY A 1 365 ? 11.890 10.895 3.658 1.00 96.31 365 GLY A N 1
ATOM 2845 C CA . GLY A 1 365 ? 11.647 9.686 2.880 1.00 96.31 365 GLY A CA 1
ATOM 2846 C C . GLY A 1 365 ? 10.452 8.883 3.389 1.00 96.31 365 GLY A C 1
ATOM 2847 O O . GLY A 1 365 ? 9.745 9.287 4.313 1.00 96.31 365 GLY A O 1
ATOM 2848 N N . ILE A 1 366 ? 10.216 7.738 2.757 1.00 97.81 366 ILE A N 1
ATOM 2849 C CA . ILE A 1 366 ? 9.237 6.741 3.196 1.00 97.81 366 ILE A CA 1
ATOM 2850 C C . ILE A 1 366 ? 9.969 5.707 4.039 1.00 97.81 366 ILE A C 1
ATOM 2852 O O . ILE A 1 366 ? 10.882 5.044 3.545 1.00 97.81 366 ILE A O 1
ATOM 2856 N N . VAL A 1 367 ? 9.577 5.592 5.305 1.00 96.94 367 VAL A N 1
ATOM 2857 C CA . VAL A 1 367 ? 10.291 4.800 6.310 1.00 96.94 367 VAL A CA 1
ATOM 2858 C C . VAL A 1 367 ? 9.652 3.427 6.465 1.00 96.94 367 VAL A C 1
ATOM 2860 O O . VAL A 1 367 ? 8.460 3.353 6.760 1.00 96.94 367 VAL A O 1
ATOM 2863 N N . GLN A 1 368 ? 10.447 2.368 6.296 1.00 96.56 368 GLN A N 1
ATOM 2864 C CA . GLN A 1 368 ? 10.060 0.976 6.556 1.00 96.56 368 GLN A CA 1
ATOM 2865 C C . GLN A 1 368 ? 11.223 0.197 7.188 1.00 96.56 368 GLN A C 1
ATOM 2867 O O . GLN A 1 368 ? 12.380 0.623 7.112 1.00 96.56 368 GLN A O 1
ATOM 2872 N N . ILE A 1 369 ? 10.932 -0.957 7.790 1.00 93.94 369 ILE A N 1
ATOM 2873 C CA . ILE A 1 369 ? 11.958 -1.921 8.205 1.00 93.94 369 ILE A CA 1
ATOM 2874 C C . ILE A 1 369 ? 12.224 -2.868 7.034 1.00 93.94 369 ILE A C 1
ATOM 2876 O O . ILE A 1 369 ? 11.313 -3.533 6.551 1.00 93.94 369 ILE A O 1
ATOM 2880 N N . VAL A 1 370 ? 13.480 -2.946 6.589 1.00 86.94 370 VAL A N 1
ATOM 2881 C CA . VAL A 1 370 ? 13.914 -3.851 5.500 1.00 86.94 370 VAL A CA 1
ATOM 2882 C C . VAL A 1 370 ? 14.894 -4.924 5.965 1.00 86.94 370 VAL A C 1
ATOM 2884 O O . VAL A 1 370 ? 15.069 -5.948 5.309 1.00 86.94 370 VAL A O 1
ATOM 2887 N N . LEU A 1 371 ? 15.525 -4.712 7.120 1.00 76.44 371 LEU A N 1
ATOM 2888 C CA . LEU A 1 371 ? 16.474 -5.635 7.725 1.00 76.44 371 LEU A CA 1
ATOM 2889 C C . LEU A 1 371 ? 16.265 -5.676 9.239 1.00 76.44 371 LEU A C 1
ATOM 2891 O O . LEU A 1 371 ? 16.007 -4.656 9.881 1.00 76.44 371 LEU A O 1
ATOM 2895 N N . ASN A 1 372 ? 16.427 -6.868 9.807 1.00 67.38 372 ASN A N 1
ATOM 2896 C CA . ASN A 1 372 ? 16.560 -7.063 11.243 1.00 67.38 372 ASN A CA 1
ATOM 2897 C C . ASN A 1 372 ? 18.041 -7.282 11.559 1.00 67.38 372 ASN A C 1
ATOM 2899 O O . ASN A 1 372 ? 18.613 -8.307 11.181 1.00 67.38 372 ASN A O 1
ATOM 2903 N N . LEU A 1 373 ? 18.673 -6.299 12.198 1.00 59.72 373 LEU A N 1
ATOM 2904 C CA . LEU A 1 373 ? 20.069 -6.392 12.609 1.00 59.72 373 LEU A CA 1
ATOM 2905 C C . LEU A 1 373 ? 20.152 -6.927 14.047 1.00 59.72 373 LEU A C 1
ATOM 2907 O O . LEU A 1 373 ? 19.189 -6.823 14.803 1.00 59.72 373 LEU A O 1
ATOM 2911 N N . PRO A 1 374 ? 21.314 -7.437 14.497 1.00 49.19 374 PRO A N 1
ATOM 2912 C CA . PRO A 1 374 ? 21.495 -7.875 15.887 1.00 49.19 374 PRO A CA 1
ATOM 2913 C C . PRO A 1 374 ? 21.185 -6.796 16.941 1.00 49.19 374 PRO A C 1
ATOM 2915 O O . PRO A 1 374 ? 20.948 -7.115 18.102 1.00 49.19 374 PRO A O 1
ATOM 2918 N N . VAL A 1 375 ? 21.194 -5.522 16.536 1.00 53.00 375 VAL A N 1
ATOM 2919 C CA . VAL A 1 375 ? 20.866 -4.351 17.366 1.00 53.00 375 VAL A CA 1
ATOM 2920 C C . VAL A 1 375 ? 19.373 -3.979 17.347 1.00 53.00 375 VAL A C 1
ATOM 2922 O O . VAL A 1 375 ? 18.987 -3.009 17.993 1.00 53.00 375 VAL A O 1
ATOM 2925 N N . GLY A 1 376 ? 18.537 -4.744 16.637 1.00 66.31 376 GLY A N 1
ATOM 2926 C CA . GLY A 1 376 ? 17.101 -4.522 16.471 1.00 66.31 376 GLY A CA 1
ATOM 2927 C C . GLY A 1 376 ? 16.709 -4.090 15.054 1.00 66.31 376 GLY A C 1
ATOM 2928 O O . GLY A 1 376 ? 17.518 -4.092 14.122 1.00 66.31 376 GLY A O 1
ATOM 2929 N N . PHE A 1 377 ? 15.442 -3.709 14.896 1.00 78.44 377 PHE A N 1
ATOM 2930 C CA . PHE A 1 377 ? 14.916 -3.190 13.636 1.00 78.44 377 PHE A CA 1
ATOM 2931 C C . PHE A 1 377 ? 15.477 -1.801 13.345 1.00 78.44 377 PHE A C 1
ATOM 2933 O O . PHE A 1 377 ? 15.266 -0.865 14.114 1.00 78.44 377 PHE A O 1
ATOM 2940 N N . THR A 1 378 ? 16.189 -1.664 12.229 1.00 83.31 378 THR A N 1
ATOM 2941 C CA . THR A 1 378 ? 16.716 -0.375 11.772 1.00 83.31 378 THR A CA 1
ATOM 2942 C C . THR A 1 378 ? 15.798 0.191 10.689 1.00 83.31 378 THR A C 1
ATOM 2944 O O . THR A 1 378 ? 15.598 -0.475 9.668 1.00 83.31 378 THR A O 1
ATOM 2947 N N . PRO A 1 379 ? 15.221 1.390 10.889 1.00 90.81 379 PRO A N 1
ATOM 2948 C CA . PRO A 1 379 ? 14.381 2.017 9.883 1.00 90.81 379 PRO A CA 1
ATOM 2949 C C . PRO A 1 379 ? 15.226 2.502 8.706 1.00 90.81 379 PRO A C 1
ATOM 2951 O O . PRO A 1 379 ? 16.291 3.089 8.891 1.00 90.81 379 PRO A O 1
ATOM 2954 N N . ILE A 1 380 ? 14.718 2.287 7.496 1.00 93.44 380 ILE A N 1
ATOM 2955 C CA . ILE A 1 380 ? 15.317 2.769 6.254 1.00 93.44 380 ILE A CA 1
ATOM 2956 C C . ILE A 1 380 ? 14.309 3.653 5.528 1.00 93.44 380 ILE A C 1
ATOM 2958 O O . ILE A 1 380 ? 13.167 3.260 5.272 1.00 93.44 380 ILE A O 1
ATOM 2962 N N . ALA A 1 381 ? 14.753 4.857 5.182 1.00 95.81 381 ALA A N 1
ATOM 2963 C CA . ALA A 1 381 ? 14.025 5.793 4.351 1.00 95.81 381 ALA A CA 1
ATOM 2964 C C . ALA A 1 381 ? 14.403 5.614 2.885 1.00 95.81 381 ALA A C 1
ATOM 2966 O O . ALA A 1 381 ? 15.570 5.738 2.528 1.00 95.81 381 ALA A O 1
ATOM 2967 N N . CYS A 1 382 ? 13.408 5.389 2.034 1.00 95.81 382 CYS A N 1
ATOM 2968 C CA . CYS A 1 382 ? 13.564 5.354 0.582 1.00 95.81 382 CYS A CA 1
ATOM 2969 C C . CYS A 1 382 ? 12.761 6.477 -0.080 1.00 95.81 382 CYS A C 1
ATOM 2971 O O . CYS A 1 382 ? 11.896 7.097 0.545 1.00 95.81 382 CYS A O 1
ATOM 2973 N N . GLN A 1 383 ? 13.025 6.713 -1.366 1.00 96.12 383 GLN A N 1
ATOM 2974 C CA . GLN A 1 383 ? 12.189 7.562 -2.207 1.00 96.12 383 GLN A CA 1
ATOM 2975 C C . GLN A 1 383 ? 11.864 6.888 -3.540 1.00 96.12 383 GLN A C 1
ATOM 2977 O O . GLN A 1 383 ? 12.681 6.124 -4.055 1.00 96.12 383 GLN A O 1
ATOM 2982 N N . GLY A 1 384 ? 10.738 7.259 -4.147 1.00 96.19 384 GLY A N 1
ATOM 2983 C CA . GLY A 1 384 ? 10.403 6.824 -5.497 1.00 96.19 384 GLY A CA 1
ATOM 2984 C C . GLY A 1 384 ? 8.909 6.776 -5.789 1.00 96.19 384 GLY A C 1
ATOM 2985 O O . GLY A 1 384 ? 8.060 6.699 -4.901 1.00 96.19 384 GLY A O 1
ATOM 2986 N N . THR A 1 385 ? 8.580 6.752 -7.080 1.00 96.75 385 THR A N 1
ATOM 2987 C CA . THR A 1 385 ? 7.227 6.398 -7.549 1.00 96.75 385 THR A CA 1
ATOM 2988 C C . THR A 1 385 ? 6.853 4.953 -7.205 1.00 96.75 385 THR A C 1
ATOM 2990 O O . THR A 1 385 ? 5.671 4.653 -7.078 1.00 96.75 385 THR A O 1
ATOM 2993 N N . SER A 1 386 ? 7.839 4.086 -6.955 1.00 97.19 386 SER A N 1
ATOM 2994 C CA . SER A 1 386 ? 7.658 2.752 -6.373 1.00 97.19 386 SER A CA 1
ATOM 2995 C C . SER A 1 386 ? 6.996 2.802 -4.995 1.00 97.19 386 SER A C 1
ATOM 2997 O O . SER A 1 386 ? 6.015 2.102 -4.751 1.00 97.19 386 SER A O 1
ATOM 2999 N N . GLN A 1 387 ? 7.474 3.673 -4.102 1.00 98.19 387 GLN A N 1
ATOM 3000 C CA . GLN A 1 387 ? 6.861 3.881 -2.791 1.00 98.19 387 GLN A CA 1
ATOM 3001 C C . GLN A 1 387 ? 5.454 4.465 -2.944 1.00 98.19 387 GLN A C 1
ATOM 3003 O O . GLN A 1 387 ? 4.533 4.021 -2.264 1.00 98.19 387 GLN A O 1
ATOM 3008 N N . ALA A 1 388 ? 5.256 5.406 -3.869 1.00 98.19 388 ALA A N 1
ATOM 3009 C CA . ALA A 1 388 ? 3.937 5.970 -4.148 1.00 98.19 388 ALA A CA 1
ATOM 3010 C C . ALA A 1 388 ? 2.939 4.890 -4.625 1.00 98.19 388 ALA A C 1
ATOM 3012 O O . ALA A 1 388 ? 1.823 4.814 -4.110 1.00 98.19 388 ALA A O 1
ATOM 3013 N N . ALA A 1 389 ? 3.350 4.003 -5.538 1.00 98.62 389 ALA A N 1
ATOM 3014 C CA . ALA A 1 389 ? 2.538 2.870 -5.987 1.00 98.62 389 ALA A CA 1
ATOM 3015 C C . ALA A 1 389 ? 2.169 1.931 -4.827 1.00 98.62 389 ALA A C 1
ATOM 3017 O O . ALA A 1 389 ? 1.007 1.549 -4.698 1.00 98.62 389 ALA A O 1
ATOM 3018 N N . ALA A 1 390 ? 3.110 1.653 -3.920 1.00 98.81 390 ALA A N 1
ATOM 3019 C CA . ALA A 1 390 ? 2.849 0.858 -2.721 1.00 98.81 390 ALA A CA 1
ATOM 3020 C C . ALA A 1 390 ? 1.770 1.486 -1.819 1.00 98.81 390 ALA A C 1
ATOM 3022 O O . ALA A 1 390 ? 0.907 0.775 -1.301 1.00 98.81 390 ALA A O 1
ATOM 3023 N N . HIS A 1 391 ? 1.759 2.819 -1.679 1.00 98.81 391 HIS A N 1
ATOM 3024 C CA . HIS A 1 391 ? 0.705 3.513 -0.933 1.00 98.81 391 HIS A CA 1
ATOM 3025 C C . HIS A 1 391 ? -0.672 3.306 -1.559 1.00 98.81 391 HIS A C 1
ATOM 3027 O O . HIS A 1 391 ? -1.628 2.973 -0.858 1.00 98.81 391 HIS A O 1
ATOM 3033 N N . VAL A 1 392 ? -0.773 3.476 -2.879 1.00 98.75 392 VAL A N 1
ATOM 3034 C CA . VAL A 1 392 ? -2.030 3.268 -3.608 1.00 98.75 392 VAL A CA 1
ATOM 3035 C C . VAL A 1 392 ? -2.474 1.808 -3.513 1.00 98.75 392 VAL A C 1
ATOM 3037 O O . VAL A 1 392 ? -3.653 1.561 -3.282 1.00 98.75 392 VAL A O 1
ATOM 3040 N N . SER A 1 393 ? -1.552 0.847 -3.597 1.00 98.88 393 SER A N 1
ATOM 3041 C CA . SER A 1 393 ? -1.836 -0.583 -3.417 1.00 98.88 393 SER A CA 1
ATOM 3042 C C . SER A 1 393 ? -2.377 -0.904 -2.022 1.00 98.88 393 SER A C 1
ATOM 3044 O O . SER A 1 393 ? -3.360 -1.634 -1.899 1.00 98.88 393 SER A O 1
ATOM 3046 N N . GLY A 1 394 ? -1.795 -0.317 -0.970 1.00 98.81 394 GLY A N 1
ATOM 3047 C CA . GLY A 1 394 ? -2.304 -0.440 0.396 1.00 98.81 394 GLY A CA 1
ATOM 3048 C C . GLY A 1 394 ? -3.715 0.137 0.541 1.00 98.81 394 GLY A C 1
ATOM 3049 O O . GLY A 1 394 ? -4.604 -0.518 1.079 1.00 98.81 394 GLY A O 1
ATOM 3050 N N . VAL A 1 395 ? -3.971 1.329 -0.006 1.00 98.81 395 VAL A N 1
ATOM 3051 C CA . VAL A 1 395 ? -5.314 1.935 0.032 1.00 98.81 395 VAL A CA 1
ATOM 3052 C C . VAL A 1 395 ? -6.325 1.135 -0.789 1.00 98.81 395 VAL A C 1
ATOM 3054 O O . VAL A 1 395 ? -7.447 0.921 -0.331 1.00 98.81 395 VAL A O 1
ATOM 3057 N N . ALA A 1 396 ? -5.935 0.629 -1.960 1.00 98.62 396 ALA A N 1
ATOM 3058 C CA . ALA A 1 396 ? -6.767 -0.261 -2.761 1.00 98.62 396 ALA A CA 1
ATOM 3059 C C . ALA A 1 396 ? -7.144 -1.524 -1.981 1.00 98.62 396 ALA A C 1
ATOM 3061 O O . ALA A 1 396 ? -8.295 -1.953 -2.048 1.00 98.62 396 ALA A O 1
ATOM 3062 N N . ALA A 1 397 ? -6.218 -2.080 -1.193 1.00 98.69 397 ALA A N 1
ATOM 3063 C CA . ALA A 1 397 ? -6.500 -3.224 -0.338 1.00 98.69 397 ALA A CA 1
ATOM 3064 C C . ALA A 1 397 ? -7.510 -2.890 0.772 1.00 98.69 397 ALA A C 1
ATOM 3066 O O . ALA A 1 397 ? -8.465 -3.640 0.967 1.00 98.69 397 ALA A O 1
ATOM 3067 N N . LEU A 1 398 ? -7.380 -1.735 1.435 1.00 98.50 398 LEU A N 1
ATOM 3068 C CA . LEU A 1 398 ? -8.362 -1.274 2.427 1.00 98.50 398 LEU A CA 1
ATOM 3069 C C . LEU A 1 398 ? -9.760 -1.098 1.807 1.00 98.50 398 LEU A C 1
ATOM 3071 O O . LEU A 1 398 ? -10.748 -1.604 2.337 1.00 98.50 398 LEU A O 1
ATOM 3075 N N . VAL A 1 399 ? -9.857 -0.439 0.649 1.00 97.62 399 VAL A N 1
ATOM 3076 C CA . VAL A 1 399 ? -11.133 -0.270 -0.072 1.00 97.62 399 VAL A CA 1
ATOM 3077 C C . VAL A 1 399 ? -11.722 -1.631 -0.450 1.00 97.62 399 VAL A C 1
ATOM 3079 O O . VAL A 1 399 ? -12.910 -1.875 -0.233 1.00 97.62 399 VAL A O 1
ATOM 3082 N N . LYS A 1 400 ? -10.899 -2.547 -0.973 1.00 95.25 400 LYS A N 1
ATOM 3083 C CA . LYS A 1 400 ? -11.325 -3.900 -1.345 1.00 95.25 400 LYS A CA 1
ATOM 3084 C C . LYS A 1 400 ? -11.884 -4.672 -0.149 1.00 95.25 400 LYS A C 1
ATOM 3086 O O . LYS A 1 400 ? -12.892 -5.356 -0.312 1.00 95.25 400 LYS A O 1
ATOM 3091 N N . ALA A 1 401 ? -11.263 -4.550 1.026 1.00 95.44 401 ALA A N 1
ATOM 3092 C CA . ALA A 1 401 ? -11.701 -5.226 2.245 1.00 95.44 401 ALA A CA 1
ATOM 3093 C C . ALA A 1 401 ? -13.131 -4.822 2.618 1.00 95.44 401 ALA A C 1
ATOM 3095 O O . ALA A 1 401 ? -13.980 -5.694 2.779 1.00 95.44 401 ALA A O 1
ATOM 3096 N N . VAL A 1 402 ? -13.428 -3.517 2.626 1.00 93.62 402 VAL A N 1
ATOM 3097 C CA . VAL A 1 402 ? -14.788 -3.019 2.896 1.00 93.62 402 VAL A CA 1
ATOM 3098 C C . VAL A 1 402 ? -15.779 -3.523 1.859 1.00 93.62 402 VAL A C 1
ATOM 3100 O O . VAL A 1 402 ? -16.850 -4.013 2.205 1.00 93.62 402 VAL A O 1
ATOM 3103 N N . LEU A 1 403 ? -15.446 -3.425 0.570 1.00 91.19 403 LEU A N 1
ATOM 3104 C CA . LEU A 1 403 ? -16.390 -3.823 -0.471 1.00 91.19 403 LEU A CA 1
ATOM 3105 C C . LEU A 1 403 ? -16.731 -5.323 -0.406 1.00 91.19 403 LEU A C 1
ATOM 3107 O O . LEU A 1 403 ? -17.876 -5.689 -0.675 1.00 91.19 403 LEU A O 1
ATOM 3111 N N . LYS A 1 404 ? -15.781 -6.176 0.006 1.00 88.31 404 LYS A N 1
ATOM 3112 C CA . LYS A 1 404 ? -15.995 -7.618 0.213 1.00 88.31 404 LYS A CA 1
ATOM 3113 C C . LYS A 1 404 ? -16.970 -7.953 1.346 1.00 88.31 404 LYS A C 1
ATOM 3115 O O . LYS A 1 404 ? -17.505 -9.059 1.347 1.00 88.31 404 LYS A O 1
ATOM 3120 N N . GLU A 1 405 ? -17.237 -7.034 2.275 1.00 83.38 405 GLU A N 1
ATOM 3121 C CA . GLU A 1 405 ? -18.255 -7.227 3.320 1.00 83.38 405 GLU A CA 1
ATOM 3122 C C . GLU A 1 405 ? -19.680 -7.241 2.741 1.00 83.38 405 GLU A C 1
ATOM 3124 O O . GLU A 1 405 ? -20.598 -7.796 3.349 1.00 83.38 405 GLU A O 1
ATOM 3129 N N . SER A 1 406 ? -19.885 -6.663 1.550 1.00 75.44 406 SER A N 1
ATOM 3130 C CA . SER A 1 406 ? -21.200 -6.638 0.912 1.00 75.44 406 SER A CA 1
ATOM 3131 C C . SER A 1 406 ? -21.616 -8.033 0.421 1.00 75.44 406 SER A C 1
ATOM 3133 O O . SER A 1 406 ? -20.944 -8.609 -0.440 1.00 75.44 406 SER A O 1
ATOM 3135 N N . PRO A 1 407 ? -22.790 -8.557 0.828 1.00 65.00 407 PRO A N 1
ATOM 3136 C CA . PRO A 1 407 ? -23.308 -9.828 0.316 1.00 65.00 407 PRO A CA 1
ATOM 3137 C C . PRO A 1 407 ? -23.632 -9.793 -1.190 1.00 65.00 407 PRO A C 1
ATOM 3139 O O . PRO A 1 407 ? -23.829 -10.841 -1.802 1.00 65.00 407 PRO A O 1
ATOM 3142 N N . PHE A 1 408 ? -23.663 -8.604 -1.803 1.00 64.06 408 PHE A N 1
ATOM 3143 C CA . PHE A 1 408 ? -23.905 -8.401 -3.236 1.00 64.06 408 PHE A CA 1
ATOM 3144 C C . PHE A 1 408 ? -22.636 -8.074 -4.032 1.00 64.06 408 PHE A C 1
ATOM 3146 O O . PHE A 1 408 ? -22.716 -7.870 -5.246 1.00 64.06 408 PHE A O 1
ATOM 3153 N N . TYR A 1 409 ? -21.473 -8.038 -3.372 1.00 63.19 409 TYR A N 1
ATOM 3154 C CA . TYR A 1 409 ? -20.198 -7.641 -3.967 1.00 63.19 409 TYR A CA 1
ATOM 3155 C C . TYR A 1 409 ? -19.889 -8.390 -5.268 1.00 63.19 409 TYR A C 1
ATOM 3157 O O . TYR A 1 409 ? -19.615 -7.777 -6.297 1.00 63.19 409 TYR A O 1
ATOM 3165 N N . ASN A 1 410 ? -20.038 -9.716 -5.246 1.00 57.81 410 ASN A N 1
ATOM 3166 C CA . ASN A 1 410 ? -19.711 -10.578 -6.381 1.00 57.81 410 ASN A CA 1
ATOM 3167 C C . ASN A 1 410 ? -20.732 -10.517 -7.532 1.00 57.81 410 ASN A C 1
ATOM 3169 O O . ASN A 1 410 ? -20.450 -11.043 -8.603 1.00 57.81 410 ASN A O 1
ATOM 3173 N N . PHE A 1 411 ? -21.924 -9.943 -7.326 1.00 55.78 411 PHE A N 1
ATOM 3174 C CA . PHE A 1 411 ? -23.035 -10.081 -8.277 1.00 55.78 411 PHE A CA 1
ATOM 3175 C C . PHE A 1 411 ? -23.178 -8.893 -9.241 1.00 55.78 411 PHE A C 1
ATOM 3177 O O . PHE A 1 411 ? -23.629 -9.085 -10.366 1.00 55.78 411 PHE A O 1
ATOM 3184 N N . PHE A 1 412 ? -22.800 -7.676 -8.835 1.00 50.22 412 PHE A N 1
ATOM 3185 C CA . PHE A 1 412 ? -23.113 -6.462 -9.612 1.00 50.22 412 PHE A CA 1
ATOM 3186 C C . PHE A 1 412 ? -21.919 -5.570 -9.969 1.00 50.22 412 PHE A C 1
ATOM 3188 O O . PHE A 1 412 ? -22.092 -4.651 -10.765 1.00 50.22 412 PHE A O 1
ATOM 3195 N N . HIS A 1 413 ? -20.726 -5.801 -9.413 1.00 53.00 413 HIS A N 1
ATOM 3196 C CA . HIS A 1 413 ? -19.633 -4.834 -9.519 1.00 53.00 413 HIS A CA 1
ATOM 3197 C C . HIS A 1 413 ? -18.411 -5.467 -10.175 1.00 53.00 413 HIS A C 1
ATOM 3199 O O . HIS A 1 413 ? -17.861 -6.451 -9.676 1.00 53.00 413 HIS A O 1
ATOM 3205 N N . ASN A 1 414 ? -17.956 -4.864 -11.277 1.00 58.75 414 ASN A N 1
ATOM 3206 C CA . ASN A 1 414 ? -16.616 -5.111 -11.784 1.00 58.75 414 ASN A CA 1
ATOM 3207 C C . ASN A 1 414 ? -15.643 -4.536 -10.750 1.00 58.75 414 ASN A C 1
ATOM 3209 O O . ASN A 1 414 ? -15.389 -3.334 -10.685 1.00 58.75 414 ASN A O 1
ATOM 3213 N N . SER A 1 415 ? -15.213 -5.391 -9.829 1.00 76.44 415 SER A N 1
ATOM 3214 C CA . SER A 1 415 ? -14.691 -4.953 -8.538 1.00 76.44 415 SER A CA 1
ATOM 3215 C C . SER A 1 415 ? -13.328 -4.254 -8.595 1.00 76.44 415 SER A C 1
ATOM 3217 O O . SER A 1 415 ? -12.862 -3.782 -7.559 1.00 76.44 415 SER A O 1
ATOM 3219 N N . ALA A 1 416 ? -12.690 -4.198 -9.768 1.00 89.81 416 ALA A N 1
ATOM 3220 C CA . ALA A 1 416 ? -11.502 -3.388 -10.014 1.00 89.81 416 ALA A CA 1
ATOM 3221 C C . ALA A 1 416 ? -11.866 -1.933 -10.353 1.00 89.81 416 ALA A C 1
ATOM 3223 O O . ALA A 1 416 ? -11.357 -1.020 -9.707 1.00 89.81 416 ALA A O 1
ATOM 3224 N N . ASP A 1 417 ? -12.795 -1.716 -11.293 1.00 90.88 417 ASP A N 1
ATOM 3225 C CA . ASP A 1 417 ? -13.233 -0.374 -11.713 1.00 90.88 417 ASP A CA 1
ATOM 3226 C C . ASP A 1 417 ? -13.825 0.420 -10.549 1.00 90.88 417 ASP A C 1
ATOM 3228 O O . ASP A 1 417 ? -13.539 1.602 -10.382 1.00 90.88 417 ASP A O 1
ATOM 3232 N N . GLU A 1 418 ? -14.607 -0.247 -9.699 1.00 90.75 418 GLU A N 1
ATOM 3233 C CA . GLU A 1 418 ? -15.203 0.387 -8.523 1.00 90.75 418 GLU A CA 1
ATOM 3234 C C . GLU A 1 418 ? -14.135 0.886 -7.537 1.00 90.75 418 GLU A C 1
ATOM 3236 O O . GLU A 1 418 ? -14.234 2.001 -7.030 1.00 90.75 418 GLU A O 1
ATOM 3241 N N . VAL A 1 419 ? -13.079 0.099 -7.300 1.00 94.00 419 VAL A N 1
ATOM 3242 C CA . VAL A 1 419 ? -11.963 0.506 -6.430 1.00 94.00 419 VAL A CA 1
ATOM 3243 C C . VAL A 1 419 ? -11.207 1.683 -7.048 1.00 94.00 419 VAL A C 1
ATOM 3245 O O . VAL A 1 419 ? -10.914 2.649 -6.346 1.00 94.00 419 VAL A O 1
ATOM 3248 N N . ILE A 1 420 ? -10.937 1.634 -8.358 1.00 92.31 420 ILE A N 1
ATOM 3249 C CA . ILE A 1 420 ? -10.273 2.719 -9.097 1.00 92.31 420 ILE A CA 1
ATOM 3250 C C . ILE A 1 420 ? -11.082 4.018 -8.975 1.00 92.31 420 ILE A C 1
ATOM 3252 O O . ILE A 1 420 ? -10.520 5.067 -8.656 1.00 92.31 420 ILE A O 1
ATOM 3256 N N . ASN A 1 421 ? -12.399 3.950 -9.179 1.00 91.62 421 ASN A N 1
ATOM 3257 C CA . ASN A 1 421 ? -13.283 5.109 -9.088 1.00 91.62 421 ASN A CA 1
ATOM 3258 C C . ASN A 1 421 ? -13.338 5.668 -7.666 1.00 91.62 421 ASN A C 1
ATOM 3260 O O . ASN A 1 421 ? -13.181 6.871 -7.494 1.00 91.62 421 ASN A O 1
ATOM 3264 N N . ILE A 1 422 ? -13.469 4.817 -6.642 1.00 93.56 422 ILE A N 1
ATOM 3265 C CA . ILE A 1 422 ? -13.450 5.254 -5.238 1.00 93.56 422 ILE A CA 1
ATOM 3266 C C . ILE A 1 422 ? -12.143 5.980 -4.909 1.00 93.56 422 ILE A C 1
ATOM 3268 O O . ILE A 1 422 ? -12.175 7.039 -4.283 1.00 93.56 422 ILE A O 1
ATOM 3272 N N . ILE A 1 423 ? -10.994 5.450 -5.338 1.00 94.75 423 ILE A N 1
ATOM 3273 C CA . ILE A 1 423 ? -9.687 6.080 -5.108 1.00 94.75 423 ILE A CA 1
ATOM 3274 C C . ILE A 1 423 ? -9.612 7.454 -5.790 1.00 94.75 423 ILE A C 1
ATOM 3276 O O . ILE A 1 423 ? -9.172 8.417 -5.167 1.00 94.75 423 ILE A O 1
ATOM 3280 N N . LYS A 1 424 ? -10.086 7.573 -7.035 1.00 90.94 424 LYS A N 1
ATOM 3281 C CA . LYS A 1 424 ? -10.088 8.842 -7.781 1.00 90.94 424 LYS A CA 1
ATOM 3282 C C . LYS A 1 424 ? -11.060 9.872 -7.198 1.00 90.94 424 LYS A C 1
ATOM 3284 O O . LYS A 1 424 ? -10.691 11.027 -7.033 1.00 90.94 424 LYS A O 1
ATOM 3289 N N . GLU A 1 425 ? -12.279 9.460 -6.852 1.00 90.44 425 GLU A N 1
ATOM 3290 C CA . GLU A 1 425 ? -13.327 10.328 -6.289 1.00 90.44 425 GLU A CA 1
ATOM 3291 C C . GLU A 1 425 ? -12.995 10.825 -4.875 1.00 90.44 425 GLU A C 1
ATOM 3293 O O . GLU A 1 425 ? -13.416 11.909 -4.473 1.00 90.44 425 GLU A O 1
ATOM 3298 N N . SER A 1 426 ? -12.257 10.028 -4.103 1.00 91.75 426 SER A N 1
ATOM 3299 C CA . SER A 1 426 ? -11.864 10.373 -2.733 1.00 91.75 426 SER A CA 1
ATOM 3300 C C . SER A 1 426 ? -10.590 11.211 -2.646 1.00 91.75 426 SER A C 1
ATOM 3302 O O . SER A 1 426 ? -10.313 11.781 -1.583 1.00 91.75 426 SER A O 1
ATOM 3304 N N . ALA A 1 427 ? -9.831 11.304 -3.740 1.00 88.88 427 ALA A N 1
ATOM 3305 C CA . ALA A 1 427 ? -8.575 12.028 -3.773 1.00 88.88 427 ALA A CA 1
ATOM 3306 C C . ALA A 1 427 ? -8.767 13.520 -3.457 1.00 88.88 427 ALA A C 1
ATOM 3308 O O . ALA A 1 427 ? -9.790 14.140 -3.758 1.00 88.88 427 ALA A O 1
ATOM 3309 N N . ARG A 1 428 ? -7.769 14.112 -2.798 1.00 84.94 428 ARG A N 1
ATOM 3310 C CA . ARG A 1 428 ? -7.791 15.528 -2.429 1.00 84.94 428 ARG A CA 1
ATOM 3311 C C . ARG A 1 428 ? -7.201 16.372 -3.552 1.00 84.94 428 ARG A C 1
ATOM 3313 O O . ARG A 1 428 ? -6.079 16.084 -3.965 1.00 84.94 428 ARG A O 1
ATOM 3320 N N . PRO A 1 429 ? -7.878 17.449 -3.964 1.00 72.25 429 PRO A N 1
ATOM 3321 C CA . PRO A 1 429 ? -7.262 18.428 -4.837 1.00 72.25 429 PRO A CA 1
ATOM 3322 C C . PRO A 1 429 ? -6.218 19.241 -4.068 1.00 72.25 429 PRO A C 1
ATOM 3324 O O . PRO A 1 429 ? -6.412 19.569 -2.892 1.00 72.25 429 PRO A O 1
ATOM 3327 N N . VAL A 1 430 ? -5.111 19.593 -4.722 1.00 63.22 430 VAL A N 1
ATOM 3328 C CA . VAL A 1 430 ? -4.131 20.526 -4.150 1.00 63.22 430 VAL A CA 1
ATOM 3329 C C . VAL A 1 430 ? -4.414 21.948 -4.612 1.00 63.22 430 VAL A C 1
ATOM 3331 O O . VAL A 1 430 ? -4.239 22.280 -5.784 1.00 63.22 430 VAL A O 1
ATOM 3334 N N . ASN A 1 431 ? -4.767 22.823 -3.669 1.00 48.25 431 ASN A N 1
ATOM 3335 C CA . ASN A 1 431 ? -4.785 24.264 -3.911 1.00 48.25 431 ASN A CA 1
ATOM 3336 C C . ASN A 1 431 ? -3.358 24.767 -4.184 1.00 48.25 431 ASN A C 1
ATOM 3338 O O . ASN A 1 431 ? -2.473 24.603 -3.348 1.00 48.25 431 ASN A O 1
ATOM 3342 N N . GLY A 1 432 ? -3.146 25.435 -5.320 1.00 43.81 432 GLY A N 1
ATOM 3343 C CA . GLY A 1 432 ? -1.904 26.169 -5.595 1.00 43.81 432 GLY A CA 1
ATOM 3344 C C . GLY A 1 432 ? -0.810 25.408 -6.351 1.00 43.81 432 GLY A C 1
ATOM 3345 O O . GLY A 1 432 ? 0.258 25.979 -6.558 1.00 43.81 432 GLY A O 1
ATOM 3346 N N . ILE A 1 433 ? -1.063 24.183 -6.827 1.00 43.94 433 ILE A N 1
ATOM 3347 C CA . ILE A 1 433 ? -0.190 23.530 -7.815 1.00 43.94 433 ILE A CA 1
ATOM 3348 C C . ILE A 1 433 ? -0.798 23.721 -9.207 1.00 43.94 433 ILE A C 1
ATOM 3350 O O . ILE A 1 433 ? -1.746 23.039 -9.587 1.00 43.94 433 ILE A O 1
ATOM 3354 N N . GLN A 1 434 ? -0.238 24.655 -9.981 1.00 32.91 434 GLN A N 1
ATOM 3355 C CA . GLN A 1 434 ? -0.404 24.636 -11.433 1.00 32.91 434 GLN A CA 1
ATOM 3356 C C . GLN A 1 434 ? 0.476 23.513 -11.985 1.00 32.91 434 GLN A C 1
ATOM 3358 O O . GLN A 1 434 ? 1.700 23.640 -12.026 1.00 32.91 434 GLN A O 1
ATOM 3363 N N . VAL A 1 435 ? -0.139 22.404 -12.395 1.00 41.38 435 VAL A N 1
ATOM 3364 C CA . VAL A 1 435 ? 0.529 21.456 -13.290 1.00 41.38 435 VAL A CA 1
ATOM 3365 C C . VAL A 1 435 ? 0.681 22.164 -14.632 1.00 41.38 435 VAL A C 1
ATOM 3367 O O . VAL A 1 435 ? -0.298 22.641 -15.207 1.00 41.38 435 VAL A O 1
ATOM 3370 N N . LEU A 1 436 ? 1.917 22.273 -15.114 1.00 36.91 436 LEU A N 1
ATOM 3371 C CA . LEU A 1 436 ? 2.186 22.696 -16.481 1.00 36.91 436 LEU A CA 1
ATOM 3372 C C . LEU A 1 436 ? 1.716 21.575 -17.420 1.00 36.91 436 LEU A C 1
ATOM 3374 O O . LEU A 1 436 ? 2.425 20.601 -17.631 1.00 36.91 436 LEU A O 1
ATOM 3378 N N . ASP A 1 437 ? 0.501 21.747 -17.934 1.00 39.62 437 ASP A N 1
ATOM 3379 C CA . ASP A 1 437 ? -0.012 21.193 -19.189 1.00 39.62 437 ASP A CA 1
ATOM 3380 C C . ASP A 1 437 ? 0.011 19.652 -19.334 1.00 39.62 437 ASP A C 1
ATOM 3382 O O . ASP A 1 437 ? 0.812 19.069 -20.066 1.00 39.62 437 ASP A O 1
ATOM 3386 N N . ALA A 1 438 ? -0.956 18.984 -18.696 1.00 35.91 438 ALA A N 1
ATOM 3387 C CA . ALA A 1 438 ? -1.455 17.678 -19.129 1.00 35.91 438 ALA A CA 1
ATOM 3388 C C . ALA A 1 438 ? -2.962 17.812 -19.376 1.00 35.91 438 ALA A C 1
ATOM 3390 O O . ALA A 1 438 ? -3.730 18.139 -18.474 1.00 35.91 438 ALA A O 1
ATOM 3391 N N . GLY A 1 439 ? -3.381 17.636 -20.629 1.00 36.41 439 GLY A N 1
ATOM 3392 C CA . GLY A 1 439 ? -4.742 17.882 -21.095 1.00 36.41 439 GLY A CA 1
ATOM 3393 C C . GLY A 1 439 ? -5.808 17.043 -20.389 1.00 36.41 439 GLY A C 1
ATOM 3394 O O . GLY A 1 439 ? -6.166 15.973 -20.865 1.00 36.41 439 GLY A O 1
ATOM 3395 N N . LYS A 1 440 ? -6.337 17.579 -19.288 1.00 41.47 440 LYS A N 1
ATOM 3396 C CA . LYS A 1 440 ? -7.731 17.606 -18.814 1.00 41.47 440 LYS A CA 1
ATOM 3397 C C . LYS A 1 440 ? -7.705 18.384 -17.493 1.00 41.47 440 LYS A C 1
ATOM 3399 O O . LYS A 1 440 ? -6.948 18.046 -16.600 1.00 41.47 440 LYS A O 1
ATOM 3404 N N . ALA A 1 441 ? -8.482 19.462 -17.439 1.00 36.72 441 ALA A N 1
ATOM 3405 C CA . ALA A 1 441 ? -8.637 20.410 -16.334 1.00 36.72 441 ALA A CA 1
ATOM 3406 C C . ALA A 1 441 ? -8.135 19.952 -14.941 1.00 36.72 441 ALA A C 1
ATOM 3408 O O . ALA A 1 441 ? -8.793 19.174 -14.263 1.00 36.72 441 ALA A O 1
ATOM 3409 N N . ASN A 1 442 ? -7.002 20.535 -14.538 1.00 44.59 442 ASN A N 1
ATOM 3410 C CA . ASN A 1 442 ? -6.725 21.136 -13.230 1.00 44.59 442 ASN A CA 1
ATOM 3411 C C . ASN A 1 442 ? -7.207 20.391 -11.975 1.00 44.59 442 ASN A C 1
ATOM 3413 O O . ASN A 1 442 ? -8.248 20.752 -11.444 1.00 44.59 442 ASN A O 1
ATOM 3417 N N . GLU A 1 443 ? -6.389 19.472 -11.452 1.00 51.91 443 GLU A N 1
ATOM 3418 C CA . GLU A 1 443 ? -6.029 19.365 -10.023 1.00 51.91 443 GLU A CA 1
ATOM 3419 C C . GLU A 1 443 ? -5.112 18.146 -9.812 1.00 51.91 443 GLU A C 1
ATOM 3421 O O . GLU A 1 443 ? -5.396 17.047 -10.281 1.00 51.91 443 GLU A O 1
ATOM 3426 N N . VAL A 1 444 ? -3.991 18.325 -9.104 1.00 59.75 444 VAL A N 1
ATOM 3427 C CA . VAL A 1 444 ? -3.211 17.189 -8.586 1.00 59.75 444 VAL A CA 1
ATOM 3428 C C . VAL A 1 444 ? -4.102 16.449 -7.593 1.00 59.75 444 VAL A C 1
ATOM 3430 O O . VAL A 1 444 ? -4.478 17.022 -6.569 1.00 59.75 444 VAL A O 1
ATOM 3433 N N . LEU A 1 445 ? -4.445 15.199 -7.898 1.00 78.25 445 LEU A N 1
ATOM 3434 C CA . LEU A 1 445 ? -5.223 14.331 -7.019 1.00 78.25 445 LEU A CA 1
ATOM 3435 C C . LEU A 1 445 ? -4.274 13.618 -6.050 1.00 78.25 445 LEU A C 1
ATOM 3437 O O . LEU A 1 445 ? -3.541 12.714 -6.447 1.00 78.25 445 LEU A O 1
ATOM 3441 N N . LEU A 1 446 ? -4.263 14.034 -4.782 1.00 89.19 446 LEU A N 1
ATOM 3442 C CA . LEU A 1 446 ? -3.508 13.355 -3.725 1.00 89.19 446 LEU A CA 1
ATOM 3443 C C . LEU A 1 446 ? -4.332 12.225 -3.117 1.00 89.19 446 LEU A C 1
ATOM 3445 O O . LEU A 1 446 ? -5.484 12.431 -2.730 1.00 89.19 446 LEU A O 1
ATOM 3449 N N . LEU A 1 447 ? -3.705 11.068 -2.935 1.00 95.12 447 LEU A N 1
ATOM 3450 C CA . LEU A 1 447 ? -4.286 9.928 -2.231 1.00 95.12 447 LEU A CA 1
ATOM 3451 C C . LEU A 1 447 ? -4.788 10.301 -0.818 1.00 95.12 447 LEU A C 1
ATOM 3453 O O . LEU A 1 447 ? -4.088 10.957 -0.042 1.00 95.12 447 LEU A O 1
ATOM 3457 N N . ASP A 1 448 ? -6.003 9.856 -0.479 1.00 95.38 448 ASP A N 1
ATOM 3458 C CA . ASP A 1 448 ? -6.616 9.987 0.853 1.00 95.38 448 ASP A CA 1
ATOM 3459 C C . ASP A 1 448 ? -7.312 8.670 1.228 1.00 95.38 448 ASP A C 1
ATOM 3461 O O . ASP A 1 448 ? -8.424 8.370 0.793 1.00 95.38 448 ASP A O 1
ATOM 3465 N N . ALA A 1 449 ? -6.627 7.862 2.033 1.00 97.38 449 ALA A N 1
ATOM 3466 C CA . ALA A 1 449 ? -7.079 6.552 2.478 1.00 97.38 449 ALA A CA 1
ATOM 3467 C C . ALA A 1 449 ? -8.365 6.637 3.305 1.00 97.38 449 ALA A C 1
ATOM 3469 O O . ALA A 1 449 ? -9.294 5.857 3.092 1.00 97.38 449 ALA A O 1
ATOM 3470 N N . GLY A 1 450 ? -8.436 7.597 4.232 1.00 94.31 450 GLY A N 1
ATOM 3471 C CA . GLY A 1 450 ? -9.593 7.779 5.100 1.00 94.31 450 GLY A CA 1
ATOM 3472 C C . GLY A 1 450 ? -10.861 8.081 4.307 1.00 94.31 450 GLY A C 1
ATOM 3473 O O . GLY A 1 450 ? -11.884 7.434 4.525 1.00 94.31 450 GLY A O 1
ATOM 3474 N N . LYS A 1 451 ? -10.788 9.005 3.339 1.00 94.06 451 LYS A N 1
ATOM 3475 C CA . LYS A 1 451 ? -11.926 9.307 2.458 1.00 94.06 451 LYS A CA 1
ATOM 3476 C C . LYS A 1 451 ? -12.279 8.143 1.537 1.00 94.06 451 LYS A C 1
ATOM 3478 O O . LYS A 1 451 ? -13.464 7.896 1.325 1.00 94.06 451 LYS A O 1
ATOM 3483 N N . ALA A 1 452 ? -11.285 7.433 1.000 1.00 96.38 452 ALA A N 1
ATOM 3484 C CA . ALA A 1 452 ? -11.514 6.285 0.122 1.00 96.38 452 ALA A CA 1
ATOM 3485 C C . ALA A 1 452 ? -12.300 5.181 0.843 1.00 96.38 452 ALA A C 1
ATOM 3487 O O . ALA A 1 452 ? -13.318 4.699 0.345 1.00 96.38 452 ALA A O 1
ATOM 3488 N N . VAL A 1 453 ? -11.869 4.827 2.055 1.00 96.12 453 VAL A N 1
ATOM 3489 C CA . VAL A 1 453 ? -12.528 3.805 2.876 1.00 96.12 453 VAL A CA 1
ATOM 3490 C C . VAL A 1 453 ? -13.897 4.271 3.366 1.00 96.12 453 VAL A C 1
ATOM 3492 O O . VAL A 1 453 ? -14.845 3.492 3.327 1.00 96.12 453 VAL A O 1
ATOM 3495 N N . GLU A 1 454 ? -14.052 5.538 3.757 1.00 93.38 454 GLU A N 1
ATOM 3496 C CA . GLU A 1 454 ? -15.360 6.097 4.120 1.00 93.38 454 GLU A CA 1
ATOM 3497 C C . GLU A 1 454 ? -16.353 6.035 2.945 1.00 93.38 454 GLU A C 1
ATOM 3499 O O . GLU A 1 454 ? -17.515 5.661 3.126 1.00 93.38 454 GLU A O 1
ATOM 3504 N N . LEU A 1 455 ? -15.906 6.377 1.732 1.00 91.94 455 LEU A N 1
ATOM 3505 C CA . LEU A 1 455 ? -16.726 6.314 0.524 1.00 91.94 455 LEU A CA 1
ATOM 3506 C C . LEU A 1 455 ? -17.132 4.870 0.203 1.00 91.94 455 LEU A C 1
ATOM 3508 O O . LEU A 1 455 ? -18.310 4.613 -0.046 1.00 91.94 455 LEU A O 1
ATOM 3512 N N . ALA A 1 456 ? -16.193 3.923 0.281 1.00 91.88 456 ALA A N 1
ATOM 3513 C CA . ALA A 1 456 ? -16.477 2.497 0.126 1.00 91.88 456 ALA A CA 1
ATOM 3514 C C . ALA A 1 456 ? -17.500 2.008 1.162 1.00 91.88 456 ALA A C 1
ATOM 3516 O O . ALA A 1 456 ? -18.477 1.339 0.819 1.00 91.88 456 ALA A O 1
ATOM 3517 N N . TRP A 1 457 ? -17.326 2.405 2.423 1.00 89.62 457 TRP A N 1
ATOM 3518 C CA . TRP A 1 457 ? -18.208 2.015 3.516 1.00 89.62 457 TRP A CA 1
ATOM 3519 C C . TRP A 1 457 ? -19.631 2.531 3.313 1.00 89.62 457 TRP A C 1
ATOM 3521 O O . TRP A 1 457 ? -20.574 1.759 3.465 1.00 89.62 457 TRP A O 1
ATOM 3531 N N . LYS A 1 458 ? -19.801 3.788 2.879 1.00 86.00 458 LYS A N 1
ATOM 3532 C CA . LYS A 1 458 ? -21.117 4.364 2.544 1.00 86.00 458 LYS A CA 1
ATOM 3533 C C . LYS A 1 458 ? -21.812 3.635 1.394 1.00 86.00 458 LYS A C 1
ATOM 3535 O O . LYS A 1 458 ? -23.038 3.560 1.388 1.00 86.00 458 LYS A O 1
ATOM 3540 N N . LYS A 1 459 ? -21.055 3.104 0.427 1.00 83.94 459 LYS A N 1
ATOM 3541 C CA . LYS A 1 459 ? -21.618 2.309 -0.677 1.00 83.94 459 LYS A CA 1
ATOM 3542 C C . LYS A 1 459 ? -22.113 0.940 -0.208 1.00 83.94 459 LYS A C 1
ATOM 3544 O O . LYS A 1 459 ? -23.150 0.481 -0.680 1.00 83.94 459 LYS A O 1
ATOM 3549 N N . VAL A 1 460 ? -21.410 0.305 0.731 1.00 82.12 460 VAL A N 1
ATOM 3550 C CA . VAL A 1 460 ? -21.816 -0.988 1.318 1.00 82.12 460 VAL A CA 1
ATOM 3551 C C . VAL A 1 460 ? -22.936 -0.824 2.351 1.00 82.12 460 VAL A C 1
ATOM 3553 O O . VAL A 1 460 ? -23.823 -1.671 2.442 1.00 82.12 460 VAL A O 1
ATOM 3556 N N . HIS A 1 461 ? -22.935 0.289 3.083 1.00 74.88 461 HIS A N 1
ATOM 3557 C CA . HIS A 1 461 ? -23.879 0.612 4.149 1.00 74.88 461 HIS A CA 1
ATOM 3558 C C . HIS A 1 461 ? -24.651 1.896 3.806 1.00 74.88 461 HIS A C 1
ATOM 3560 O O . HIS A 1 461 ? -24.452 2.927 4.461 1.00 74.88 461 HIS A O 1
ATOM 3566 N N . PRO A 1 462 ? -25.521 1.880 2.775 1.00 63.38 462 PRO A N 1
ATOM 3567 C CA . PRO A 1 462 ? -26.289 3.063 2.430 1.00 63.38 462 PRO A CA 1
ATOM 3568 C C . PRO A 1 462 ? -27.149 3.473 3.632 1.00 63.38 462 PRO A C 1
ATOM 3570 O O . PRO A 1 462 ? -27.716 2.605 4.308 1.00 63.38 462 PRO A O 1
ATOM 3573 N N . PRO A 1 463 ? -27.269 4.780 3.922 1.00 53.72 463 PRO A N 1
ATOM 3574 C CA . PRO A 1 463 ? -28.151 5.239 4.982 1.00 53.72 463 PRO A CA 1
ATOM 3575 C C . PRO A 1 463 ? -29.562 4.712 4.711 1.00 53.72 463 PRO A C 1
ATOM 3577 O O . PRO A 1 463 ? -30.062 4.812 3.588 1.00 53.72 463 PRO A O 1
ATOM 3580 N N . PHE A 1 464 ? -30.201 4.133 5.732 1.00 43.12 464 PHE A N 1
ATOM 3581 C CA . PHE A 1 464 ? -31.590 3.701 5.616 1.00 43.12 464 PHE A CA 1
ATOM 3582 C C . PHE A 1 464 ? -32.427 4.882 5.112 1.00 43.12 464 PHE A C 1
ATOM 3584 O O . PHE A 1 464 ? -32.341 5.967 5.699 1.00 43.12 464 PHE A O 1
ATOM 3591 N N . PRO A 1 465 ? -33.232 4.718 4.048 1.00 41.41 465 PRO A N 1
ATOM 3592 C CA . PRO A 1 465 ? -34.130 5.776 3.634 1.00 41.41 465 PRO A CA 1
ATOM 3593 C C . PRO A 1 465 ? -35.086 6.050 4.794 1.00 41.41 465 PRO A C 1
ATOM 3595 O O . PRO A 1 465 ? -35.894 5.199 5.171 1.00 41.41 465 PRO A O 1
ATOM 3598 N N . VAL A 1 466 ? -34.987 7.244 5.377 1.00 35.53 466 VAL A N 1
ATOM 3599 C CA . VAL A 1 466 ? -36.008 7.751 6.289 1.00 35.53 466 VAL A CA 1
ATOM 3600 C C . VAL A 1 466 ? -37.219 8.067 5.422 1.00 35.53 466 VAL A C 1
ATOM 3602 O O . VAL A 1 466 ? -37.351 9.159 4.875 1.00 35.53 466 VAL A O 1
ATOM 3605 N N . VAL A 1 467 ? -38.092 7.080 5.234 1.00 36.09 467 VAL A N 1
ATOM 3606 C CA . VAL A 1 467 ? -39.399 7.311 4.625 1.00 36.09 467 VAL A CA 1
ATOM 3607 C C . VAL A 1 467 ? -40.245 8.013 5.680 1.00 36.09 467 VAL A C 1
ATOM 3609 O O . VAL A 1 467 ? -40.806 7.374 6.569 1.00 36.09 467 VAL A O 1
ATOM 3612 N N . SER A 1 468 ? -40.323 9.342 5.614 1.00 37.88 468 SER A N 1
ATOM 3613 C CA . SER A 1 468 ? -41.361 10.070 6.337 1.00 37.88 468 SER A CA 1
ATOM 3614 C C . SER A 1 468 ? -42.699 9.712 5.698 1.00 37.88 468 SER A C 1
ATOM 3616 O O . SER A 1 468 ? -42.970 10.104 4.560 1.00 37.88 468 SER A O 1
ATOM 3618 N N . LEU A 1 469 ? -43.528 8.940 6.397 1.00 39.62 469 LEU A N 1
ATOM 3619 C CA . LEU A 1 469 ? -44.897 8.717 5.953 1.00 39.62 469 LEU A CA 1
ATOM 3620 C C . LEU A 1 469 ? -45.652 10.057 5.999 1.00 39.62 469 LEU A C 1
ATOM 3622 O O . LEU A 1 469 ? -45.563 10.759 7.011 1.00 39.62 469 LEU A O 1
ATOM 3626 N N . PRO A 1 470 ? -46.385 10.419 4.933 1.00 49.75 470 PRO A N 1
ATOM 3627 C CA . PRO A 1 470 ? -47.293 11.554 4.945 1.00 49.75 470 PRO A CA 1
ATOM 3628 C C . PRO A 1 470 ? -48.213 11.523 6.184 1.00 49.75 470 PRO A C 1
ATOM 3630 O O . PRO A 1 470 ? -48.653 10.434 6.580 1.00 49.75 470 PRO A O 1
ATOM 3633 N N . PRO A 1 471 ? -48.491 12.672 6.834 1.00 52.12 471 PRO A N 1
ATOM 3634 C CA . PRO A 1 471 ? -49.250 12.720 8.088 1.00 52.12 471 PRO A CA 1
ATOM 3635 C C . PRO A 1 471 ? -50.617 12.026 8.019 1.00 52.12 471 PRO A C 1
ATOM 3637 O O . PRO A 1 471 ? -51.055 11.416 8.989 1.00 52.12 471 PRO A O 1
ATOM 3640 N N . ASP A 1 472 ? -51.258 12.059 6.855 1.00 51.84 472 ASP A N 1
ATOM 3641 C CA . ASP A 1 472 ? -52.520 11.398 6.528 1.00 51.84 472 ASP A CA 1
ATOM 3642 C C . ASP A 1 472 ? -52.411 9.865 6.526 1.00 51.84 472 ASP A C 1
ATOM 3644 O O . ASP A 1 472 ? -53.318 9.179 7.004 1.00 51.84 472 ASP A O 1
ATOM 3648 N N . ILE A 1 473 ? -51.284 9.304 6.079 1.00 47.56 473 ILE A N 1
ATOM 3649 C CA . ILE A 1 473 ? -51.026 7.858 6.148 1.00 47.56 473 ILE A CA 1
ATOM 3650 C C . ILE A 1 473 ? -50.752 7.433 7.594 1.00 47.56 473 ILE A C 1
ATOM 3652 O O . ILE A 1 473 ? -51.300 6.429 8.052 1.00 47.56 473 ILE A O 1
ATOM 3656 N N . VAL A 1 474 ? -49.966 8.215 8.343 1.00 47.34 474 VAL A N 1
ATOM 3657 C CA . VAL A 1 474 ? -49.716 7.972 9.777 1.00 47.34 474 VAL A CA 1
ATOM 3658 C C . VAL A 1 474 ? -51.023 8.020 10.566 1.00 47.34 474 VAL A C 1
ATOM 3660 O O . VAL A 1 474 ? -51.278 7.145 11.397 1.00 47.34 474 VAL A O 1
ATOM 3663 N N . GLN A 1 475 ? -51.885 8.990 10.264 1.00 48.47 475 GLN A N 1
ATOM 3664 C CA . GLN A 1 475 ? -53.198 9.126 10.876 1.00 48.47 475 GLN A CA 1
ATOM 3665 C C . GLN A 1 475 ? -54.112 7.950 10.511 1.00 48.47 475 GLN A C 1
ATOM 3667 O O . GLN A 1 475 ? -54.698 7.340 11.399 1.00 48.47 475 GLN A O 1
ATOM 3672 N N . THR A 1 476 ? -54.154 7.543 9.240 1.00 49.34 476 THR A N 1
ATOM 3673 C CA . THR A 1 476 ? -54.966 6.401 8.781 1.00 49.34 476 THR A CA 1
ATOM 3674 C C . THR A 1 476 ? -54.529 5.082 9.427 1.00 49.34 476 THR A C 1
ATOM 3676 O O . THR A 1 476 ? -55.365 4.255 9.799 1.00 49.34 476 THR A O 1
ATOM 3679 N N . ILE A 1 477 ? -53.220 4.866 9.589 1.00 46.38 477 ILE A N 1
ATOM 3680 C CA . ILE A 1 477 ? -52.670 3.687 10.271 1.00 46.38 477 ILE A CA 1
ATOM 3681 C C . ILE A 1 477 ? -53.022 3.727 11.762 1.00 46.38 477 ILE A C 1
ATOM 3683 O O . ILE A 1 477 ? -53.514 2.736 12.301 1.00 46.38 477 ILE A O 1
ATOM 3687 N N . THR A 1 478 ? -52.844 4.880 12.410 1.00 48.84 478 THR A N 1
ATOM 3688 C CA . THR A 1 478 ? -53.197 5.094 13.823 1.00 48.84 478 THR A CA 1
ATOM 3689 C C . THR A 1 478 ? -54.688 4.860 14.074 1.00 48.84 478 THR A C 1
ATOM 3691 O O . THR A 1 478 ? -55.058 4.169 15.023 1.00 48.84 478 THR A O 1
ATOM 3694 N N . GLU A 1 479 ? -55.558 5.366 13.199 1.00 49.69 479 GLU A N 1
ATOM 3695 C CA . GLU A 1 479 ? -57.009 5.176 13.266 1.00 49.69 479 GLU A CA 1
ATOM 3696 C C . GLU A 1 479 ? -57.401 3.709 13.056 1.00 49.69 479 GLU A C 1
ATOM 3698 O O . GLU A 1 479 ? -58.231 3.184 13.793 1.00 49.69 479 GLU A O 1
ATOM 3703 N N . ARG A 1 480 ? -56.777 2.994 12.111 1.00 46.75 480 ARG A N 1
ATOM 3704 C CA . ARG A 1 480 ? -57.042 1.558 11.899 1.00 46.75 480 ARG A CA 1
ATOM 3705 C C . ARG A 1 480 ? -56.567 0.687 13.063 1.00 46.75 480 ARG A C 1
ATOM 3707 O O . ARG A 1 480 ? -57.266 -0.257 13.426 1.00 46.75 480 ARG A O 1
ATOM 3714 N N . LEU A 1 481 ? -55.429 1.016 13.673 1.00 40.12 481 LEU A N 1
ATOM 3715 C CA . LEU A 1 481 ? -54.900 0.312 14.847 1.00 40.12 481 LEU A CA 1
ATOM 3716 C C . LEU A 1 481 ? -55.729 0.577 16.112 1.00 40.12 481 LEU A C 1
ATOM 3718 O O . LEU A 1 481 ? -55.866 -0.308 16.950 1.00 40.12 481 LEU A O 1
ATOM 3722 N N . THR A 1 482 ? -56.330 1.761 16.239 1.00 47.72 482 THR A N 1
ATOM 3723 C CA . THR A 1 482 ? -57.192 2.112 17.381 1.00 47.72 482 THR A CA 1
ATOM 3724 C C . THR A 1 482 ? -58.642 1.637 17.231 1.00 47.72 482 THR A C 1
ATOM 3726 O O . THR A 1 482 ? -59.335 1.504 18.242 1.00 47.72 482 THR A O 1
ATOM 3729 N N . LYS A 1 483 ? -59.110 1.343 16.007 1.00 44.50 483 LYS A N 1
ATOM 3730 C CA . LYS A 1 483 ? -60.476 0.847 15.739 1.00 44.50 483 LYS A CA 1
ATOM 3731 C C . LYS A 1 483 ? -60.647 -0.658 15.989 1.00 44.50 483 LYS A C 1
ATOM 3733 O O . LYS A 1 483 ? -61.736 -1.074 16.372 1.00 44.50 483 LYS A O 1
ATOM 3738 N N . ASN A 1 484 ? -59.588 -1.459 15.841 1.00 42.44 484 ASN A N 1
ATOM 3739 C CA . ASN A 1 484 ? -59.580 -2.885 16.197 1.00 42.44 484 ASN A CA 1
ATOM 3740 C C . ASN A 1 484 ? -59.166 -3.065 17.668 1.00 42.44 484 ASN A C 1
ATOM 3742 O O . ASN A 1 484 ? -58.027 -3.399 17.985 1.00 42.44 484 ASN A O 1
ATOM 3746 N N . ARG A 1 485 ? -60.108 -2.807 18.580 1.00 39.06 485 ARG A N 1
ATOM 3747 C CA . ARG A 1 485 ? -59.913 -2.761 20.042 1.00 39.06 485 ARG A CA 1
ATOM 3748 C C . ARG A 1 485 ? -59.746 -4.112 20.764 1.00 39.06 485 ARG A C 1
ATOM 3750 O O . ARG A 1 485 ? -59.883 -4.135 21.980 1.00 39.06 485 ARG A O 1
ATOM 3757 N N . ASP A 1 486 ? -59.388 -5.201 20.089 1.00 36.72 486 ASP A N 1
ATOM 3758 C CA . ASP A 1 486 ? -59.332 -6.523 20.746 1.00 36.72 486 ASP A CA 1
ATOM 3759 C C . ASP A 1 486 ? -57.920 -7.009 21.126 1.00 36.72 486 ASP A C 1
ATOM 3761 O O . ASP A 1 486 ? -57.785 -8.088 21.695 1.00 36.72 486 ASP A O 1
ATOM 3765 N N . TRP A 1 487 ? -56.857 -6.231 20.870 1.00 34.12 487 TRP A N 1
ATOM 3766 C CA . TRP A 1 487 ? -55.469 -6.670 21.136 1.00 34.12 487 TRP A CA 1
ATOM 3767 C C . TRP A 1 487 ? -54.565 -5.630 21.824 1.00 34.12 487 TRP A C 1
ATOM 3769 O O . TRP A 1 487 ? -53.343 -5.745 21.771 1.00 34.12 487 TRP A O 1
ATOM 3779 N N . LEU A 1 488 ? -55.124 -4.621 22.499 1.00 30.48 488 LEU A N 1
ATOM 3780 C CA . LEU A 1 488 ? -54.331 -3.594 23.191 1.00 30.48 488 LEU A CA 1
ATOM 3781 C C . LEU A 1 488 ? -54.703 -3.499 24.676 1.00 30.48 488 LEU A C 1
ATOM 3783 O O . LEU A 1 488 ? -55.754 -2.978 25.041 1.00 30.48 488 LEU A O 1
ATOM 3787 N N . ILE A 1 489 ? -53.801 -3.984 25.535 1.00 28.97 489 ILE A N 1
ATOM 3788 C CA . ILE A 1 489 ? -53.782 -3.680 26.972 1.00 28.97 489 ILE A CA 1
ATOM 3789 C C . ILE A 1 489 ? -53.437 -2.185 27.115 1.00 28.97 489 ILE A C 1
ATOM 3791 O O . ILE A 1 489 ? -52.450 -1.741 26.522 1.00 28.97 489 ILE A O 1
ATOM 3795 N N . PRO A 1 490 ? -54.212 -1.382 27.864 1.00 27.44 490 PRO A N 1
ATOM 3796 C CA . PRO A 1 490 ? -53.974 0.050 27.965 1.00 27.44 490 PRO A CA 1
ATOM 3797 C C . PRO A 1 490 ? -52.774 0.324 28.877 1.00 27.44 490 PRO A C 1
ATOM 3799 O O . PRO A 1 490 ? -52.833 0.087 30.082 1.00 27.44 490 PRO A O 1
ATOM 3802 N N . VAL A 1 491 ? -51.696 0.876 28.320 1.00 27.02 491 VAL A N 1
ATOM 3803 C CA . VAL A 1 491 ? -50.683 1.595 29.103 1.00 27.02 491 VAL A CA 1
ATOM 3804 C C . VAL A 1 491 ? -51.017 3.079 28.985 1.00 27.02 491 VAL A C 1
ATOM 3806 O O . VAL A 1 491 ? -51.070 3.620 27.882 1.00 27.02 491 VAL A O 1
ATOM 3809 N N . GLY A 1 492 ? -51.332 3.719 30.112 1.00 26.50 492 GLY A N 1
ATOM 3810 C CA . GLY A 1 492 ? -51.689 5.135 30.167 1.00 26.50 492 GLY A CA 1
ATOM 3811 C C . GLY A 1 492 ? -50.530 6.020 29.712 1.00 26.50 492 GLY A C 1
ATOM 3812 O O . GLY A 1 492 ? -49.438 5.950 30.267 1.00 26.50 492 GLY A O 1
ATOM 3813 N N . ILE A 1 493 ? -50.780 6.856 28.704 1.00 31.84 493 ILE A N 1
ATOM 3814 C CA . ILE A 1 493 ? -49.803 7.790 28.142 1.00 31.84 493 ILE A CA 1
ATOM 3815 C C . ILE A 1 493 ? -50.119 9.185 28.683 1.00 31.84 493 ILE A C 1
ATOM 3817 O O . ILE A 1 493 ? -51.108 9.805 28.295 1.00 31.84 493 ILE A O 1
ATOM 3821 N N . GLY A 1 494 ? -49.260 9.680 29.573 1.00 25.48 494 GLY A N 1
ATOM 3822 C CA . GLY A 1 494 ? -49.074 11.113 29.768 1.00 25.48 494 GLY A CA 1
ATOM 3823 C C . GLY A 1 494 ? -48.337 11.682 28.553 1.00 25.48 494 GLY A C 1
ATOM 3824 O O . GLY A 1 494 ? -47.276 11.192 28.186 1.00 25.48 494 GLY A O 1
ATOM 3825 N N . SER A 1 495 ? -48.963 12.664 27.911 1.00 32.38 495 SER A N 1
ATOM 3826 C CA . SER A 1 495 ? -48.480 13.552 26.841 1.00 32.38 495 SER A CA 1
ATOM 3827 C C . SER A 1 495 ? -46.973 13.540 26.511 1.00 32.38 495 SER A C 1
ATOM 3829 O O . SER A 1 495 ? -46.162 14.003 27.312 1.00 32.38 495 SER A O 1
ATOM 3831 N N . GLY A 1 496 ? -46.636 13.157 25.269 1.00 28.14 496 GLY A N 1
ATOM 3832 C CA . GLY A 1 496 ? -45.346 13.454 24.628 1.00 28.14 496 GLY A CA 1
ATOM 3833 C C . GLY A 1 496 ? -44.750 12.282 23.844 1.00 28.14 496 GLY A C 1
ATOM 3834 O O . GLY A 1 496 ? -43.809 11.649 24.307 1.00 28.14 496 GLY A O 1
ATOM 3835 N N . LEU A 1 497 ? -45.281 11.977 22.655 1.00 25.97 497 LEU A N 1
ATOM 3836 C CA . LEU A 1 497 ? -44.748 10.919 21.787 1.00 25.97 497 LEU A CA 1
ATOM 3837 C C . LEU A 1 497 ? -43.664 11.475 20.850 1.00 25.97 497 LEU A C 1
ATOM 3839 O O . LEU A 1 497 ? -43.932 11.875 19.721 1.00 25.97 497 LEU A O 1
ATOM 3843 N N . THR A 1 498 ? -42.425 11.451 21.339 1.00 25.08 498 THR A N 1
ATOM 3844 C CA . THR A 1 498 ? -41.212 11.357 20.517 1.00 25.08 498 THR A CA 1
ATOM 3845 C C . THR A 1 498 ? -40.778 9.895 20.587 1.00 25.08 498 THR A C 1
ATOM 3847 O O . THR A 1 498 ? -40.364 9.431 21.647 1.00 25.08 498 THR A O 1
ATOM 3850 N N . ILE A 1 499 ? -40.918 9.126 19.504 1.00 24.73 499 ILE A N 1
ATOM 3851 C CA . ILE A 1 499 ? -40.478 7.722 19.494 1.00 24.73 499 ILE A CA 1
ATOM 3852 C C . ILE A 1 499 ? -38.961 7.702 19.294 1.00 24.73 499 ILE A C 1
ATOM 3854 O O . ILE A 1 499 ? -38.469 7.728 18.171 1.00 24.73 499 ILE A O 1
ATOM 3858 N N . TRP A 1 500 ? -38.221 7.656 20.399 1.00 23.38 500 TRP A N 1
ATOM 3859 C CA . TRP A 1 500 ? -36.890 7.058 20.439 1.00 23.38 500 TRP A CA 1
ATOM 3860 C C . TRP A 1 500 ? -37.056 5.609 20.890 1.00 23.38 500 TRP A C 1
ATOM 3862 O O . TRP A 1 500 ? -37.271 5.329 22.066 1.00 23.38 500 TRP A O 1
ATOM 3872 N N . GLY A 1 501 ? -37.009 4.685 19.934 1.00 24.47 501 GLY A N 1
ATOM 3873 C CA . GLY A 1 501 ? -36.902 3.257 20.204 1.00 24.47 501 GLY A CA 1
ATOM 3874 C C . GLY A 1 501 ? -35.438 2.846 20.170 1.00 24.47 501 GLY A C 1
ATOM 3875 O O . GLY A 1 501 ? -34.918 2.515 19.109 1.00 24.47 501 GLY A O 1
ATOM 3876 N N . ILE A 1 502 ? -34.785 2.878 21.329 1.00 26.48 502 ILE A N 1
ATOM 3877 C CA . ILE A 1 502 ? -33.512 2.199 21.569 1.00 26.48 502 ILE A CA 1
ATOM 3878 C C . ILE A 1 502 ? -33.801 0.694 21.556 1.00 26.48 502 ILE A C 1
ATOM 3880 O O . ILE A 1 502 ? -34.394 0.170 22.492 1.00 26.48 502 ILE A O 1
ATOM 3884 N N . PHE A 1 503 ? -33.380 0.007 20.498 1.00 24.55 503 PHE A N 1
ATOM 3885 C CA . PHE A 1 503 ? -33.049 -1.415 20.539 1.00 24.55 503 PHE A CA 1
ATOM 3886 C C . PHE A 1 503 ? -31.773 -1.611 19.730 1.00 24.55 503 PHE A C 1
ATOM 3888 O O . PHE A 1 503 ? -31.736 -1.368 18.523 1.00 24.55 503 PHE A O 1
ATOM 3895 N N . GLY A 1 504 ? -30.711 -2.002 20.433 1.00 24.42 504 GLY A N 1
ATOM 3896 C CA . GLY A 1 504 ? -29.458 -2.413 19.825 1.00 24.42 504 GLY A CA 1
ATOM 3897 C C . GLY A 1 504 ? -29.691 -3.555 18.840 1.00 24.42 504 GLY A C 1
ATOM 3898 O O . GLY A 1 504 ? -30.485 -4.456 19.099 1.00 24.42 504 GLY A O 1
ATOM 3899 N N . SER A 1 505 ? -29.011 -3.450 17.698 1.00 30.88 505 SER A N 1
ATOM 3900 C CA . SER A 1 505 ? -28.459 -4.573 16.937 1.00 30.88 505 SER A CA 1
ATOM 3901 C C . SER A 1 505 ? -29.291 -5.861 16.987 1.00 30.88 505 SER A C 1
ATOM 3903 O O . SER A 1 505 ? -29.015 -6.718 17.805 1.00 30.88 505 SER A O 1
ATOM 3905 N N . TYR A 1 506 ? -30.306 -5.990 16.123 1.00 26.25 506 TYR A N 1
ATOM 3906 C CA . TYR A 1 506 ? -30.663 -7.191 15.338 1.00 26.25 506 TYR A CA 1
ATOM 3907 C C . TYR A 1 506 ? -32.041 -6.983 14.659 1.00 26.25 506 TYR A C 1
ATOM 3909 O O . TYR A 1 506 ? -33.078 -6.947 15.309 1.00 26.25 506 TYR A O 1
ATOM 3917 N N . LYS A 1 507 ? -32.036 -6.953 13.316 1.00 31.83 507 LYS A N 1
ATOM 3918 C CA . LYS A 1 507 ? -33.152 -7.279 12.394 1.00 31.83 507 LYS A CA 1
ATOM 3919 C C . LYS A 1 507 ? -34.371 -6.333 12.308 1.00 31.83 507 LYS A C 1
ATOM 3921 O O . LYS A 1 507 ? -35.441 -6.621 12.833 1.00 31.83 507 LYS A O 1
ATOM 3926 N N . LEU A 1 508 ? -34.293 -5.367 11.386 1.00 26.81 508 LEU A N 1
ATOM 3927 C CA . LEU A 1 508 ? -35.455 -4.774 10.697 1.00 26.81 508 LEU A CA 1
ATOM 3928 C C . LEU A 1 508 ? -35.751 -5.509 9.366 1.00 26.81 508 LEU A C 1
ATOM 3930 O O . LEU A 1 508 ? -35.795 -4.897 8.307 1.00 26.81 508 LEU A O 1
ATOM 3934 N N . ILE A 1 509 ? -35.909 -6.838 9.398 1.00 29.77 509 ILE A N 1
ATOM 3935 C CA . ILE A 1 509 ? -36.342 -7.629 8.218 1.00 29.77 509 ILE A CA 1
ATOM 3936 C C . ILE A 1 509 ? -37.643 -8.411 8.487 1.00 29.77 509 ILE A C 1
ATOM 3938 O O . ILE A 1 509 ? -38.371 -8.742 7.557 1.00 29.77 509 ILE A O 1
ATOM 3942 N N . CYS A 1 510 ? -38.049 -8.612 9.745 1.00 30.11 510 CYS A N 1
ATOM 3943 C CA . CYS A 1 510 ? -39.261 -9.392 10.040 1.00 30.11 510 CYS A CA 1
ATOM 3944 C C . CYS A 1 510 ? -40.568 -8.572 10.034 1.00 30.11 51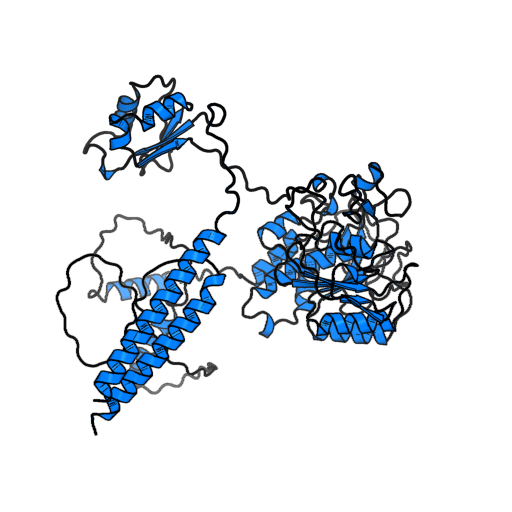0 CYS A C 1
ATOM 3946 O O . CYS A 1 510 ? -41.648 -9.150 9.934 1.00 30.11 510 CYS A O 1
ATOM 3948 N N . GLY A 1 511 ? -40.495 -7.237 10.103 1.00 29.11 511 GLY A N 1
ATOM 3949 C CA . GLY A 1 511 ? -41.678 -6.374 10.222 1.00 29.11 511 GLY A CA 1
ATOM 3950 C C . GLY A 1 511 ? -42.412 -6.075 8.911 1.00 29.11 511 GLY A C 1
ATOM 3951 O O . GLY A 1 511 ? -43.598 -5.783 8.952 1.00 29.11 511 GLY A O 1
ATOM 3952 N N . VAL A 1 512 ? 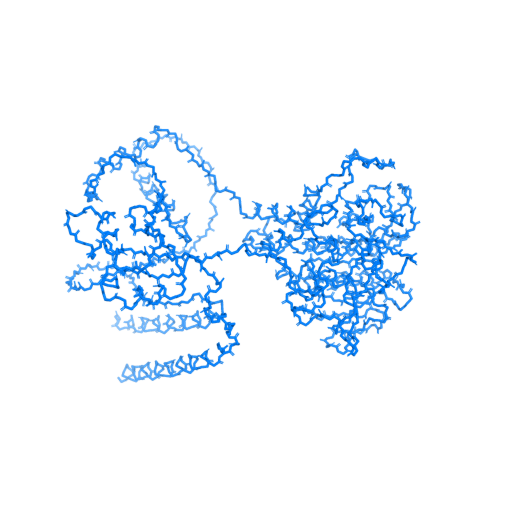-41.743 -6.168 7.755 1.00 30.97 512 VAL A N 1
ATOM 3953 C CA . VAL A 1 512 ? -42.337 -5.814 6.446 1.00 30.97 512 VAL A CA 1
ATOM 3954 C C . VAL A 1 512 ? -42.846 -7.052 5.690 1.00 30.97 512 VAL A C 1
ATOM 3956 O O . VAL A 1 512 ? -43.860 -6.977 4.998 1.00 30.97 512 VAL A O 1
ATOM 3959 N N . MET A 1 513 ? -42.233 -8.230 5.885 1.00 27.17 513 MET A N 1
ATOM 3960 C CA . MET A 1 513 ? -42.727 -9.486 5.291 1.00 27.17 513 MET A CA 1
ATOM 3961 C C . MET A 1 513 ? -44.045 -9.971 5.916 1.00 27.17 513 MET A C 1
ATOM 3963 O O . MET A 1 513 ? -44.889 -10.508 5.203 1.00 27.17 513 MET A O 1
ATOM 3967 N N . MET A 1 514 ? -44.269 -9.749 7.216 1.00 30.78 514 MET A N 1
ATOM 3968 C CA . MET A 1 514 ? -45.504 -10.179 7.894 1.00 30.78 514 MET A CA 1
ATOM 3969 C C . MET A 1 514 ? -46.730 -9.353 7.461 1.00 30.78 514 MET A C 1
ATOM 3971 O O . MET A 1 514 ? -47.825 -9.897 7.319 1.00 30.78 514 MET A O 1
ATOM 3975 N N . THR A 1 515 ? -46.551 -8.066 7.153 1.00 36.53 515 THR A N 1
ATOM 3976 C CA . THR A 1 515 ? -47.617 -7.192 6.629 1.00 36.53 515 THR A CA 1
ATOM 3977 C C . THR A 1 515 ? -47.910 -7.449 5.152 1.00 36.53 515 THR A C 1
ATOM 3979 O O . THR A 1 515 ? -49.068 -7.365 4.747 1.00 36.53 515 THR A O 1
ATOM 3982 N N . LEU A 1 516 ? -46.906 -7.824 4.350 1.00 31.09 516 LEU A N 1
ATOM 3983 C CA . LEU A 1 516 ? -47.099 -8.204 2.944 1.00 31.09 516 LEU A CA 1
ATOM 3984 C C . LEU A 1 516 ? -47.846 -9.537 2.800 1.00 31.09 516 LEU A C 1
ATOM 3986 O O . LEU A 1 516 ? -48.760 -9.625 1.984 1.00 31.09 516 LEU A O 1
ATOM 3990 N N . VAL A 1 517 ? -47.541 -10.546 3.625 1.00 32.78 517 VAL A N 1
ATOM 3991 C CA . VAL A 1 517 ? -48.242 -11.846 3.593 1.00 32.78 517 VAL A CA 1
ATOM 3992 C C . VAL A 1 517 ? -49.678 -11.729 4.127 1.00 32.78 517 VAL A C 1
ATOM 3994 O O . VAL A 1 517 ? -50.599 -12.286 3.529 1.00 32.78 517 VAL A O 1
ATOM 3997 N N . GLY A 1 518 ? -49.910 -10.930 5.178 1.00 33.00 518 GLY A N 1
ATOM 3998 C CA . GLY A 1 518 ? -51.266 -10.618 5.656 1.00 33.00 518 GLY A CA 1
ATOM 3999 C C . GLY A 1 518 ? -52.081 -9.768 4.667 1.00 33.00 518 GLY A C 1
ATOM 4000 O O . GLY A 1 518 ? -53.281 -9.992 4.488 1.00 33.00 518 GLY A O 1
ATOM 4001 N N . GLY A 1 519 ? -51.426 -8.837 3.965 1.00 35.03 519 GLY A N 1
ATOM 4002 C CA . GLY A 1 519 ? -52.030 -8.030 2.902 1.00 35.03 519 GLY A CA 1
ATOM 4003 C C . GLY A 1 519 ? -52.409 -8.851 1.666 1.00 35.03 519 GLY A C 1
ATOM 4004 O O . GLY A 1 519 ? -53.498 -8.668 1.129 1.00 35.03 519 GLY A O 1
ATOM 4005 N N . LEU A 1 520 ? -51.568 -9.811 1.263 1.00 30.77 520 LEU A N 1
ATOM 4006 C CA . LEU A 1 520 ? -51.819 -10.725 0.140 1.00 30.77 520 LEU A CA 1
ATOM 4007 C C . LEU A 1 520 ? -52.973 -11.701 0.415 1.00 30.77 520 LEU A C 1
ATOM 4009 O O . LEU A 1 520 ? -53.769 -11.971 -0.483 1.00 30.77 520 LEU A O 1
ATOM 4013 N N . TRP A 1 521 ? -53.128 -12.177 1.655 1.00 31.02 521 TRP A N 1
ATOM 4014 C CA . TRP A 1 521 ? -54.266 -13.026 2.033 1.00 31.02 521 TRP A CA 1
ATOM 4015 C C . TRP A 1 521 ? -55.594 -12.246 2.047 1.00 31.02 521 TRP A C 1
ATOM 4017 O O . TRP A 1 521 ? -56.631 -12.757 1.624 1.00 31.02 521 TRP A O 1
ATOM 4027 N N . SER A 1 522 ? -55.537 -10.969 2.437 1.00 34.19 522 SER A N 1
ATOM 4028 C CA . SER A 1 522 ? -56.684 -10.050 2.427 1.00 34.19 522 SER A CA 1
ATOM 4029 C C . SER A 1 522 ? -57.076 -9.605 1.009 1.00 34.19 522 SER A C 1
ATOM 4031 O O . SER A 1 522 ? -58.259 -9.417 0.730 1.00 34.19 522 SER A O 1
ATOM 4033 N N . LEU A 1 523 ? -56.106 -9.475 0.091 1.00 31.91 523 LEU A N 1
ATOM 4034 C CA . LEU A 1 523 ? -56.359 -9.160 -1.321 1.00 31.91 523 LEU A CA 1
ATOM 4035 C C . LEU A 1 523 ? -56.975 -10.344 -2.082 1.00 31.91 523 LEU A C 1
ATOM 4037 O O . LEU A 1 523 ? -57.848 -10.134 -2.919 1.00 31.91 523 LEU A O 1
ATOM 4041 N N . ASN A 1 524 ? -56.577 -11.582 -1.772 1.00 31.95 524 ASN A N 1
ATOM 4042 C CA . ASN A 1 524 ? -57.112 -12.773 -2.443 1.00 31.95 524 ASN A CA 1
ATOM 4043 C C . ASN A 1 524 ? -58.597 -13.027 -2.104 1.00 31.95 524 ASN A C 1
ATOM 4045 O O . ASN A 1 524 ? -59.350 -13.522 -2.936 1.00 31.95 524 ASN A O 1
ATOM 4049 N N . GLN A 1 525 ? -59.049 -12.611 -0.915 1.00 35.81 525 GLN A N 1
ATOM 4050 C CA . GLN A 1 525 ? -60.471 -12.624 -0.538 1.00 35.81 525 GLN A CA 1
ATOM 4051 C C . GLN A 1 525 ? -61.279 -11.493 -1.207 1.00 35.81 525 GLN A C 1
ATOM 4053 O O . GLN A 1 525 ? -62.480 -11.638 -1.418 1.00 35.81 525 GLN A O 1
ATOM 4058 N N . ALA A 1 526 ? -60.637 -10.377 -1.576 1.00 32.31 526 ALA A N 1
ATOM 4059 C CA . ALA A 1 526 ? -61.297 -9.226 -2.201 1.00 32.31 526 ALA A CA 1
ATOM 4060 C C . ALA A 1 526 ? -61.450 -9.348 -3.733 1.00 32.31 526 ALA A C 1
ATOM 4062 O O . ALA A 1 526 ? -62.286 -8.665 -4.326 1.00 32.31 526 ALA A O 1
ATOM 4063 N N . ILE A 1 527 ? -60.685 -10.231 -4.384 1.00 33.09 527 ILE A N 1
ATOM 4064 C CA . ILE A 1 527 ? -60.694 -10.414 -5.849 1.00 33.09 527 ILE A CA 1
ATOM 4065 C C . ILE A 1 527 ? -61.874 -11.284 -6.335 1.00 33.09 527 ILE A C 1
ATOM 4067 O O . ILE A 1 527 ? -62.157 -11.335 -7.530 1.00 33.09 527 ILE A O 1
ATOM 4071 N N . HIS A 1 528 ? -62.665 -11.882 -5.438 1.00 35.31 528 HIS A N 1
ATOM 4072 C CA . HIS A 1 528 ? -63.837 -12.675 -5.828 1.00 35.31 528 HIS A CA 1
ATOM 4073 C C . HIS A 1 528 ? -65.132 -11.885 -6.100 1.00 35.31 528 HIS A C 1
ATOM 4075 O O . HIS A 1 528 ? -66.152 -12.513 -6.383 1.00 35.31 528 HIS A O 1
ATOM 4081 N N . THR A 1 529 ? -65.133 -10.543 -6.079 1.00 33.91 529 THR A N 1
ATOM 4082 C CA . THR A 1 529 ? -66.396 -9.777 -6.206 1.00 33.91 529 THR A CA 1
ATOM 4083 C C . THR A 1 529 ? -66.444 -8.586 -7.170 1.00 33.91 529 THR A C 1
ATOM 4085 O O . THR A 1 529 ? -67.498 -7.957 -7.244 1.00 33.91 529 THR A O 1
ATOM 4088 N N . SER A 1 530 ? -65.428 -8.283 -7.986 1.00 29.62 530 SER A N 1
ATOM 4089 C CA . SER A 1 530 ? -65.623 -7.299 -9.074 1.00 29.62 530 SER A CA 1
ATOM 4090 C C . SER A 1 530 ? -64.521 -7.289 -10.138 1.00 29.62 530 SER A C 1
ATOM 4092 O O . SER A 1 530 ? -63.343 -7.095 -9.857 1.00 29.62 530 SER A O 1
ATOM 4094 N N . ASN A 1 531 ? -64.947 -7.434 -11.397 1.00 31.42 531 ASN A N 1
ATOM 4095 C CA . ASN A 1 531 ? -64.154 -7.199 -12.603 1.00 31.42 531 ASN A CA 1
ATOM 4096 C C . ASN A 1 531 ? -63.743 -5.721 -12.705 1.00 31.42 531 ASN A C 1
ATOM 4098 O O . AS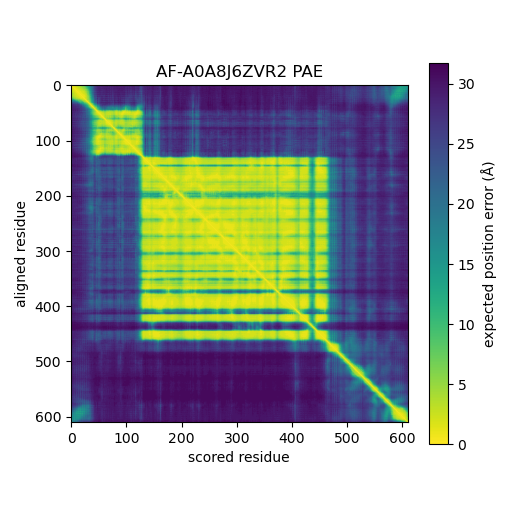N A 1 531 ? -64.590 -4.883 -13.005 1.00 31.42 531 ASN A O 1
ATOM 4102 N N . LEU A 1 532 ? -62.455 -5.407 -12.565 1.00 27.59 532 LEU A N 1
ATOM 4103 C CA . LEU A 1 532 ? -61.855 -4.249 -13.231 1.00 27.59 532 LEU A CA 1
ATOM 4104 C C . LEU A 1 532 ? -60.361 -4.505 -13.481 1.00 27.59 532 LEU A C 1
ATOM 4106 O O . LEU A 1 532 ? -59.613 -4.835 -12.564 1.00 27.59 532 LEU A O 1
ATOM 4110 N N . LEU A 1 533 ? -59.946 -4.375 -14.743 1.00 27.67 533 LEU A N 1
ATOM 4111 C CA . LEU A 1 533 ? -58.555 -4.458 -15.185 1.00 27.67 533 LEU A CA 1
ATOM 4112 C C . LEU A 1 533 ? -57.679 -3.437 -14.441 1.00 27.67 533 LEU A C 1
ATOM 4114 O O . LEU A 1 533 ? -57.901 -2.234 -14.566 1.00 27.67 533 LEU A O 1
ATOM 4118 N N . LEU A 1 534 ? -56.603 -3.904 -13.810 1.00 23.41 534 LEU A N 1
ATOM 4119 C CA . LEU A 1 534 ? -55.390 -3.107 -13.651 1.00 23.41 534 LEU A CA 1
ATOM 4120 C C . LEU A 1 534 ? -54.177 -4.023 -13.839 1.00 23.41 534 LEU A C 1
ATOM 4122 O O . LEU A 1 534 ? -53.881 -4.877 -13.007 1.00 23.41 534 LEU A O 1
ATOM 4126 N N . GLN A 1 535 ? -53.501 -3.876 -14.977 1.00 25.52 535 GLN A N 1
ATOM 4127 C CA . GLN A 1 535 ? -52.212 -4.510 -15.223 1.00 25.52 535 GLN A CA 1
ATOM 4128 C C . GLN A 1 535 ? -51.151 -3.794 -14.383 1.00 25.52 535 GLN A C 1
ATOM 4130 O O . GLN A 1 535 ? -50.802 -2.652 -14.667 1.00 25.52 535 GLN A O 1
ATOM 4135 N N . VAL A 1 536 ? -50.613 -4.477 -13.376 1.00 24.03 536 VAL A N 1
ATOM 4136 C CA . VAL A 1 536 ? -49.311 -4.142 -12.794 1.00 24.03 536 VAL A CA 1
ATOM 4137 C C . VAL A 1 536 ? -48.427 -5.366 -12.972 1.00 24.03 536 VAL A C 1
ATOM 4139 O O . VAL A 1 536 ? -48.612 -6.396 -12.329 1.00 24.03 536 VAL A O 1
ATOM 4142 N N . VAL A 1 537 ? -47.493 -5.257 -13.913 1.00 24.75 537 VAL A N 1
ATOM 4143 C CA . VAL A 1 537 ? -46.419 -6.224 -14.125 1.00 24.75 537 VAL A CA 1
ATOM 4144 C C . VAL A 1 537 ? -45.424 -6.050 -12.979 1.00 24.75 537 VAL A C 1
ATOM 4146 O O . VAL A 1 537 ? -44.720 -5.046 -12.923 1.00 24.75 537 VAL A O 1
ATOM 4149 N N . LEU A 1 538 ? -45.365 -7.017 -12.064 1.00 24.14 538 LEU A N 1
ATOM 4150 C CA . LEU A 1 538 ? -44.282 -7.145 -11.089 1.00 24.14 538 LEU A CA 1
ATOM 4151 C C . LEU A 1 538 ? -43.624 -8.514 -11.268 1.00 24.14 538 LEU A C 1
ATOM 4153 O O . LEU A 1 538 ? -44.246 -9.561 -11.104 1.00 24.14 538 LEU A O 1
ATOM 4157 N N . ILE A 1 539 ? -42.355 -8.463 -11.665 1.00 24.42 539 ILE A N 1
ATOM 4158 C CA . ILE A 1 539 ? -41.460 -9.596 -11.882 1.00 24.42 539 ILE A CA 1
ATOM 4159 C C . ILE A 1 539 ? -41.162 -10.242 -10.519 1.00 24.42 539 ILE A C 1
ATOM 4161 O O . ILE A 1 539 ? -40.551 -9.622 -9.653 1.00 24.42 539 ILE A O 1
ATOM 4165 N N . LEU A 1 540 ? -41.598 -11.489 -10.333 1.00 22.27 540 LEU A N 1
ATOM 4166 C CA . LEU A 1 540 ? -41.211 -12.362 -9.220 1.00 22.27 540 LEU A CA 1
ATOM 4167 C C . LEU A 1 540 ? -39.919 -13.114 -9.580 1.00 22.27 540 LEU A C 1
ATOM 4169 O O . LEU A 1 540 ? -39.898 -13.775 -10.620 1.00 22.27 540 LEU A O 1
ATOM 4173 N N . PRO A 1 541 ? -38.892 -13.155 -8.714 1.00 27.52 541 PRO A N 1
ATOM 4174 C CA . PRO A 1 541 ? -37.974 -14.278 -8.683 1.00 27.52 541 PRO A CA 1
ATOM 4175 C C . PRO A 1 541 ? -38.589 -15.384 -7.817 1.00 27.52 541 PRO A C 1
ATOM 4177 O O . PRO A 1 541 ? -38.804 -15.228 -6.615 1.00 27.52 541 PRO A O 1
ATOM 4180 N N . LEU A 1 542 ? -38.880 -16.514 -8.456 1.00 27.31 542 LEU A N 1
ATOM 4181 C CA . LEU A 1 542 ? -39.188 -17.787 -7.812 1.00 27.31 542 LEU A CA 1
ATOM 4182 C C . LEU A 1 542 ? -37.994 -18.247 -6.962 1.00 27.31 542 LEU A C 1
ATOM 4184 O O . LEU A 1 542 ? -36.935 -18.556 -7.501 1.00 27.31 542 LEU A O 1
ATOM 4188 N N . ALA A 1 543 ? -38.194 -18.375 -5.653 1.00 27.36 543 ALA A N 1
ATOM 4189 C CA . ALA A 1 543 ? -37.379 -19.227 -4.793 1.00 27.36 543 ALA A CA 1
ATOM 4190 C C . ALA A 1 543 ? -38.300 -19.914 -3.775 1.00 27.36 543 ALA A C 1
ATOM 4192 O O . ALA A 1 543 ? -38.775 -19.308 -2.816 1.00 27.36 543 ALA A O 1
ATOM 4193 N N . ILE A 1 544 ? -38.602 -21.185 -4.035 1.00 29.09 544 ILE A N 1
ATOM 4194 C CA . ILE A 1 544 ? -39.372 -22.064 -3.155 1.00 29.09 544 ILE A CA 1
ATOM 4195 C C . ILE A 1 544 ? -38.418 -22.597 -2.081 1.00 29.09 544 ILE A C 1
ATOM 4197 O O . ILE A 1 544 ? -37.614 -23.478 -2.365 1.00 29.09 544 ILE A O 1
ATOM 4201 N N . VAL A 1 545 ? -38.534 -22.093 -0.851 1.00 25.17 545 VAL A N 1
ATOM 4202 C CA . VAL A 1 545 ? -38.146 -22.801 0.383 1.00 25.17 545 VAL A CA 1
ATOM 4203 C C . VAL A 1 545 ? -39.169 -22.408 1.462 1.00 25.17 545 VAL A C 1
ATOM 4205 O O . VAL A 1 545 ? -39.398 -21.210 1.645 1.00 25.17 545 VAL A O 1
ATOM 4208 N N . PRO A 1 546 ? -39.838 -23.346 2.160 1.00 24.84 546 PRO A N 1
ATOM 4209 C CA . PRO A 1 546 ? -40.820 -22.986 3.181 1.00 24.84 546 PRO A CA 1
ATOM 4210 C C . PRO A 1 546 ? -40.125 -22.393 4.427 1.00 24.84 546 PRO A C 1
ATOM 4212 O O . PRO A 1 546 ? -39.069 -22.891 4.826 1.00 24.84 546 PRO A O 1
ATOM 4215 N N . PRO A 1 547 ? -40.685 -21.348 5.067 1.00 26.83 547 PRO A N 1
ATOM 4216 C CA . PRO A 1 547 ? -40.070 -20.725 6.235 1.00 26.83 547 PRO A CA 1
ATOM 4217 C C . PRO A 1 547 ? -40.247 -21.582 7.499 1.00 26.83 547 PRO A C 1
ATOM 4219 O O . PRO A 1 547 ? -41.357 -21.984 7.845 1.00 26.83 547 PRO A O 1
ATOM 4222 N N . VAL A 1 548 ? -39.150 -21.811 8.226 1.00 23.42 548 VAL A N 1
ATOM 4223 C CA . VAL A 1 548 ? -39.147 -22.379 9.584 1.00 23.42 548 VAL A CA 1
ATOM 4224 C C . VAL A 1 548 ? -39.371 -21.246 10.591 1.00 23.42 548 VAL A C 1
ATOM 4226 O O . VAL A 1 548 ? -38.606 -20.283 10.634 1.00 23.42 548 VAL A O 1
ATOM 4229 N N . LEU A 1 549 ? -40.425 -21.358 11.402 1.00 24.06 549 LEU A N 1
ATOM 4230 C CA . LEU A 1 549 ? -40.771 -20.419 12.471 1.00 24.06 549 LEU A CA 1
ATOM 4231 C C . LEU A 1 549 ? -40.050 -20.829 13.772 1.00 24.06 549 LEU A C 1
ATOM 4233 O O . LEU A 1 549 ? -40.258 -21.938 14.256 1.00 24.06 549 LEU A O 1
ATOM 4237 N N . ILE A 1 550 ? -39.226 -19.952 14.355 1.00 24.14 550 ILE A N 1
ATOM 4238 C CA . ILE A 1 550 ? -38.587 -20.166 15.670 1.00 24.14 550 ILE A CA 1
ATOM 4239 C C . ILE A 1 550 ? -39.082 -19.076 16.627 1.00 24.14 550 ILE A C 1
ATOM 4241 O O . ILE A 1 550 ? -38.903 -17.890 16.355 1.00 24.14 550 ILE A O 1
ATOM 4245 N N . ILE A 1 551 ? -39.702 -19.476 17.741 1.00 24.28 551 ILE A N 1
ATOM 4246 C CA . ILE A 1 551 ? -40.215 -18.584 18.794 1.00 24.28 551 ILE A CA 1
ATOM 4247 C C . ILE A 1 551 ? -39.358 -18.772 20.054 1.00 24.28 551 ILE A C 1
ATOM 4249 O O . ILE A 1 551 ? -39.183 -19.899 20.513 1.00 24.28 551 ILE A O 1
ATOM 4253 N N . PHE A 1 552 ? -38.864 -17.678 20.640 1.00 21.42 552 PHE A N 1
ATOM 4254 C CA . PHE A 1 552 ? -38.255 -17.672 21.975 1.00 21.42 552 PHE A CA 1
ATOM 4255 C C . PHE A 1 552 ? -39.286 -17.211 23.010 1.00 21.42 552 PHE A C 1
ATOM 4257 O O . PHE A 1 552 ? -39.876 -16.144 22.858 1.00 21.42 552 PHE A O 1
ATOM 4264 N N . ILE A 1 553 ? -39.482 -17.994 24.074 1.00 25.16 553 ILE A N 1
ATOM 4265 C CA . ILE A 1 553 ? -40.249 -17.588 25.259 1.00 25.16 553 ILE A CA 1
ATOM 4266 C C . ILE A 1 553 ? -39.262 -17.478 26.421 1.00 25.16 553 ILE A C 1
ATOM 4268 O O . ILE A 1 553 ? -38.673 -18.476 26.831 1.00 25.16 553 ILE A O 1
ATOM 4272 N N . THR A 1 554 ? -39.088 -16.275 26.962 1.00 24.66 554 THR A N 1
ATOM 4273 C CA . THR A 1 554 ? -38.400 -16.037 28.234 1.00 24.66 554 THR A CA 1
ATOM 4274 C C . THR A 1 554 ? -39.441 -15.605 29.264 1.00 24.66 554 THR A C 1
ATOM 4276 O O . THR A 1 554 ? -40.132 -14.607 29.082 1.00 24.66 554 THR A O 1
ATOM 4279 N N . GLY A 1 555 ? -39.610 -16.371 30.344 1.00 24.80 555 GLY A N 1
ATOM 4280 C CA . GLY A 1 555 ? -40.557 -15.995 31.394 1.00 24.80 555 GLY A CA 1
ATOM 4281 C C . GLY A 1 555 ? -40.758 -17.054 32.469 1.00 24.80 555 GLY A C 1
ATOM 4282 O O . GLY A 1 555 ? -41.099 -18.195 32.185 1.00 24.80 555 GLY A O 1
ATOM 4283 N N . ASN A 1 556 ? -40.528 -16.637 33.709 1.00 27.55 556 ASN A N 1
ATOM 4284 C CA . ASN A 1 556 ? -40.477 -17.430 34.930 1.00 27.55 556 ASN A CA 1
ATOM 4285 C C . ASN A 1 556 ? -41.861 -17.977 35.360 1.00 27.55 556 ASN A C 1
ATOM 4287 O O . ASN A 1 556 ? -42.865 -17.276 35.281 1.00 27.55 556 ASN A O 1
ATOM 4291 N N . SER A 1 557 ? -41.850 -19.210 35.879 1.00 33.19 557 SER A N 1
ATOM 4292 C CA . SER A 1 557 ? -42.780 -19.817 36.856 1.00 33.19 557 SER A CA 1
ATOM 4293 C C . SER A 1 557 ? -44.309 -19.895 36.587 1.00 33.19 557 SER A C 1
ATOM 4295 O O . SER A 1 557 ? -45.050 -18.929 36.722 1.00 33.19 557 SER A O 1
ATOM 4297 N N . ARG A 1 558 ? -44.769 -21.164 36.488 1.00 27.97 558 ARG A N 1
ATOM 4298 C CA . ARG A 1 558 ? -46.133 -21.756 36.628 1.00 27.97 558 ARG A CA 1
ATOM 4299 C C . ARG A 1 558 ? -46.860 -22.126 35.323 1.00 27.97 558 ARG A C 1
ATOM 4301 O O . ARG A 1 558 ? -47.718 -21.407 34.828 1.00 27.97 558 ARG A O 1
ATOM 4308 N N . LEU A 1 559 ? -46.585 -23.345 34.849 1.00 26.19 559 LEU A N 1
ATOM 4309 C CA . LEU A 1 559 ? -47.333 -24.046 33.800 1.00 26.19 559 LEU A CA 1
ATOM 4310 C C . LEU A 1 559 ? -48.732 -24.469 34.288 1.00 26.19 559 LEU A C 1
ATOM 4312 O O . LEU A 1 559 ? -48.858 -25.306 35.181 1.00 26.19 559 LEU A O 1
ATOM 4316 N N . LYS A 1 560 ? -49.784 -23.950 33.646 1.00 23.45 560 LYS A N 1
ATOM 4317 C CA . LYS A 1 560 ? -51.062 -24.660 33.484 1.00 23.45 560 LYS A CA 1
ATOM 4318 C C . LYS A 1 560 ? -51.142 -25.152 32.040 1.00 23.45 560 LYS A C 1
ATOM 4320 O O . LYS A 1 560 ? -50.864 -24.396 31.116 1.00 23.45 560 LYS A O 1
ATOM 4325 N N . TRP A 1 561 ? -51.502 -26.421 31.874 1.00 25.22 561 TRP A N 1
ATOM 4326 C CA . TRP A 1 561 ? -51.685 -27.068 30.579 1.00 25.22 561 TRP A CA 1
ATOM 4327 C C . TRP A 1 561 ? -52.854 -26.434 29.815 1.00 25.22 561 TRP A C 1
ATOM 4329 O O . TRP A 1 561 ? -53.967 -26.372 30.332 1.00 25.22 561 TRP A O 1
ATOM 4339 N N . LEU A 1 562 ? -52.600 -26.006 28.579 1.00 22.77 562 LEU A N 1
ATOM 4340 C CA . LEU A 1 562 ? -53.612 -25.672 27.580 1.00 22.77 562 LEU A CA 1
ATOM 4341 C C . LEU A 1 562 ? -53.335 -26.550 26.358 1.00 22.77 562 LEU A C 1
ATOM 4343 O O . LEU A 1 562 ? -52.285 -26.443 25.731 1.00 22.77 562 LEU A O 1
ATOM 4347 N N . SER A 1 563 ? -54.260 -27.462 26.072 1.00 24.19 563 SER A N 1
ATOM 4348 C CA . SER A 1 563 ? -54.264 -28.299 24.874 1.00 24.19 563 SER A CA 1
ATOM 4349 C C . SER A 1 563 ? -54.755 -27.490 23.675 1.00 24.19 563 SER A C 1
ATOM 4351 O O . SER A 1 563 ? -55.853 -26.939 23.738 1.00 24.19 563 SER A O 1
ATOM 4353 N N . PHE A 1 564 ? -54.009 -27.492 22.571 1.00 24.83 564 PHE A N 1
ATOM 4354 C CA . PHE A 1 564 ? -54.540 -27.164 21.248 1.00 24.83 564 PHE A CA 1
ATOM 4355 C C . PHE A 1 564 ? -54.181 -28.277 20.265 1.00 24.83 564 PHE A C 1
ATOM 4357 O O . PHE A 1 564 ? -53.070 -28.806 20.281 1.00 24.83 564 PHE A O 1
ATOM 4364 N N . GLY A 1 565 ? -55.183 -28.675 19.482 1.00 24.08 565 GLY A N 1
ATOM 4365 C CA . GLY A 1 565 ? -55.154 -29.810 18.573 1.00 24.08 565 GLY A CA 1
ATOM 4366 C C . GLY A 1 565 ? -54.365 -29.562 17.288 1.00 24.08 565 GLY A C 1
ATOM 4367 O O . GLY A 1 565 ? -54.334 -28.456 16.760 1.00 24.08 565 GLY A O 1
ATOM 4368 N N . THR A 1 566 ? -53.763 -30.655 16.815 1.00 31.09 566 THR A N 1
ATOM 4369 C CA . THR A 1 566 ? -53.414 -30.987 15.423 1.00 31.09 566 THR A CA 1
ATOM 4370 C C . THR A 1 566 ? -52.830 -29.865 14.559 1.00 31.09 566 THR A C 1
ATOM 4372 O O . THR A 1 566 ? -53.536 -29.192 13.812 1.00 31.09 566 THR A O 1
ATOM 4375 N N . GLY A 1 567 ? -51.501 -29.771 14.577 1.00 24.47 567 GLY A N 1
ATOM 4376 C CA . GLY A 1 567 ? -50.691 -29.101 13.563 1.00 24.47 567 GLY A CA 1
ATOM 4377 C C . GLY A 1 567 ? -49.221 -29.442 13.790 1.00 24.47 567 GLY A C 1
ATOM 4378 O O . GLY A 1 567 ? -48.661 -29.106 14.827 1.00 24.47 567 GLY A O 1
ATOM 4379 N N . ILE A 1 568 ? -48.622 -30.185 12.862 1.00 35.25 568 ILE A N 1
ATOM 4380 C CA . ILE A 1 568 ? -47.256 -30.717 12.940 1.00 35.25 568 ILE A CA 1
ATOM 4381 C C . ILE A 1 568 ? -46.242 -29.563 13.025 1.00 35.25 568 ILE A C 1
ATOM 4383 O O . ILE A 1 568 ? -46.135 -28.760 12.104 1.00 35.25 568 ILE A O 1
ATOM 4387 N N . GLY A 1 569 ? -45.473 -29.510 14.115 1.00 25.30 569 GLY A N 1
ATOM 4388 C CA . GLY A 1 569 ? -44.335 -28.605 14.281 1.00 25.30 569 GLY A CA 1
ATOM 4389 C C . GLY A 1 569 ? -43.526 -28.968 15.525 1.00 25.30 569 GLY A C 1
ATOM 4390 O O . GLY A 1 569 ? -43.950 -28.701 16.646 1.00 25.30 569 GLY A O 1
ATOM 4391 N N . ALA A 1 570 ? -42.371 -29.611 15.343 1.00 26.41 570 ALA A N 1
ATOM 4392 C CA . ALA A 1 570 ? -41.448 -29.908 16.436 1.00 26.41 570 ALA A CA 1
ATOM 4393 C C . ALA A 1 570 ? -40.720 -28.622 16.866 1.00 26.41 570 ALA A C 1
ATOM 4395 O O . ALA A 1 570 ? -40.001 -28.018 16.073 1.00 26.41 570 ALA A O 1
ATOM 4396 N N . VAL A 1 571 ? -40.899 -28.205 18.121 1.00 26.41 571 VAL A N 1
ATOM 4397 C CA . VAL A 1 571 ? -40.180 -27.072 18.722 1.00 26.41 571 VAL A CA 1
ATOM 4398 C C . VAL A 1 571 ? -38.910 -27.597 19.393 1.00 26.41 571 VAL A C 1
ATOM 4400 O O . VAL A 1 571 ? -38.987 -28.350 20.362 1.00 26.41 571 VAL A O 1
ATOM 4403 N N . VAL A 1 572 ? -37.738 -27.191 18.898 1.00 27.78 572 VAL A N 1
ATOM 4404 C CA . VAL A 1 572 ? -36.449 -27.380 19.583 1.00 27.78 572 VAL A CA 1
ATOM 4405 C C . VAL A 1 572 ? -36.111 -26.079 20.309 1.00 27.78 572 VAL A C 1
ATOM 4407 O O . VAL A 1 572 ? -35.885 -25.052 19.675 1.00 27.78 572 VAL A O 1
ATOM 4410 N N . VAL A 1 573 ? -36.089 -26.114 21.642 1.00 25.44 573 VAL A N 1
ATOM 4411 C CA . VAL A 1 573 ? -35.645 -24.993 22.482 1.00 25.44 573 VAL A CA 1
ATOM 4412 C C . VAL A 1 573 ? -34.146 -25.150 22.735 1.00 25.44 573 VAL A C 1
ATOM 4414 O O . VAL A 1 573 ? -33.738 -26.083 23.422 1.00 25.44 573 VAL A O 1
ATOM 4417 N N . LEU A 1 574 ? -33.324 -24.243 22.204 1.00 27.44 574 LEU A N 1
ATOM 4418 C CA . LEU A 1 574 ? -31.920 -24.097 22.599 1.00 27.44 574 LEU A CA 1
ATOM 4419 C C . LEU A 1 574 ? -31.763 -22.791 23.378 1.00 27.44 574 LEU A C 1
ATOM 4421 O O . LEU A 1 574 ? -31.953 -21.702 22.839 1.00 27.44 574 LEU A O 1
ATOM 4425 N N . ALA A 1 575 ? -31.434 -22.915 24.661 1.00 24.20 575 ALA A N 1
ATOM 4426 C CA . ALA A 1 575 ? -31.078 -21.800 25.520 1.00 24.20 575 ALA A CA 1
ATOM 4427 C C . ALA A 1 575 ? -29.553 -21.600 25.513 1.00 24.20 575 ALA A C 1
ATOM 4429 O O . ALA A 1 575 ? -28.821 -22.466 25.978 1.00 24.20 575 ALA A O 1
ATOM 4430 N N . GLY A 1 576 ? -29.113 -20.423 25.059 1.00 28.27 576 GLY A N 1
ATOM 4431 C CA . GLY A 1 576 ? -27.966 -19.712 25.631 1.00 28.27 576 GLY A CA 1
ATOM 4432 C C . GLY A 1 576 ? -26.570 -19.877 25.006 1.00 28.27 576 GLY A C 1
ATOM 4433 O O . GLY A 1 576 ? -26.060 -20.978 24.851 1.00 28.27 576 GLY A O 1
ATOM 4434 N N . ALA A 1 577 ? -25.937 -18.704 24.857 1.00 24.53 577 ALA A N 1
ATOM 4435 C CA . ALA A 1 577 ? -24.509 -18.381 24.978 1.00 24.53 577 ALA A CA 1
ATOM 4436 C C . ALA A 1 577 ? -23.586 -18.386 23.735 1.00 24.53 577 ALA A C 1
ATOM 4438 O O . ALA A 1 577 ? -23.430 -19.371 23.026 1.00 24.53 577 ALA A O 1
ATOM 4439 N N . ALA A 1 578 ? -22.873 -17.253 23.640 1.00 28.52 578 ALA A N 1
ATOM 4440 C CA . ALA A 1 578 ? -21.571 -16.999 23.020 1.00 28.52 578 ALA A CA 1
ATOM 4441 C C . ALA A 1 578 ? -21.513 -16.525 21.554 1.00 28.52 578 ALA A C 1
ATOM 4443 O O . ALA A 1 578 ? -21.436 -17.283 20.592 1.00 28.52 578 ALA A O 1
ATOM 4444 N N . THR A 1 579 ? -21.388 -15.200 21.441 1.00 32.84 579 THR A N 1
ATOM 4445 C CA . THR A 1 579 ? -20.332 -14.524 20.677 1.00 32.84 579 THR A CA 1
ATOM 4446 C C . THR A 1 579 ? -19.021 -15.323 20.710 1.00 32.84 579 THR A C 1
ATOM 4448 O O . THR A 1 579 ? -18.456 -15.430 21.793 1.00 32.84 579 THR A O 1
ATOM 4451 N N . GLN A 1 580 ? -18.582 -15.897 19.579 1.00 31.73 580 GLN A N 1
ATOM 4452 C CA . GLN A 1 580 ? -17.187 -16.170 19.151 1.00 31.73 580 GLN A CA 1
ATOM 4453 C C . GLN A 1 580 ? -17.219 -16.959 17.810 1.00 31.73 580 GLN A C 1
ATOM 4455 O O . GLN A 1 580 ? -17.935 -17.960 17.728 1.00 31.73 580 GLN A O 1
ATOM 4460 N N . PRO A 1 581 ? -16.476 -16.566 16.751 1.00 35.47 581 PRO A N 1
ATOM 4461 C CA . PRO A 1 581 ? -16.653 -17.118 15.394 1.00 35.47 581 PRO A CA 1
ATOM 4462 C C . PRO A 1 581 ? -16.284 -18.603 15.226 1.00 35.47 581 PRO A C 1
ATOM 4464 O O . PRO A 1 581 ? -16.817 -19.277 14.347 1.00 35.47 581 PRO A O 1
ATOM 4467 N N . ASN A 1 582 ? -15.420 -19.150 16.088 1.00 36.16 582 ASN A N 1
ATOM 4468 C CA . ASN A 1 582 ? -14.843 -20.489 15.899 1.00 36.16 582 ASN A CA 1
ATOM 4469 C C . ASN A 1 582 ? -15.635 -21.647 16.543 1.00 36.16 582 ASN A C 1
ATOM 4471 O O . ASN A 1 582 ? -15.274 -22.805 16.347 1.00 36.16 582 ASN A O 1
ATOM 4475 N N . LEU A 1 583 ? -16.742 -21.383 17.254 1.00 34.16 583 LEU A N 1
ATOM 4476 C CA . LEU A 1 583 ? -17.636 -22.436 17.780 1.00 34.16 583 LEU A CA 1
ATOM 4477 C C . LEU A 1 583 ? -18.749 -22.857 16.795 1.00 34.16 583 LEU A C 1
ATOM 4479 O O . LEU A 1 583 ? -19.418 -23.871 17.009 1.00 34.16 583 LEU A O 1
ATOM 4483 N N . GLY A 1 584 ? -18.959 -22.095 15.715 1.00 37.31 584 GLY A N 1
ATOM 4484 C CA . GLY A 1 584 ? -20.127 -22.235 14.837 1.00 37.31 584 GLY A CA 1
ATOM 4485 C C . GLY A 1 584 ? -20.187 -23.548 14.049 1.00 37.31 584 GLY A C 1
ATOM 4486 O O . GLY A 1 584 ? -21.265 -24.119 13.892 1.00 37.31 584 GLY A O 1
ATOM 4487 N N . ILE A 1 585 ? -19.042 -24.073 13.605 1.00 37.75 585 ILE A N 1
ATOM 4488 C CA . ILE A 1 585 ? -18.992 -25.258 12.729 1.00 37.75 585 ILE A CA 1
ATOM 4489 C C . ILE A 1 585 ? -19.307 -26.543 13.515 1.00 37.75 585 ILE A C 1
ATOM 4491 O O . ILE A 1 585 ? -20.053 -27.399 13.039 1.00 37.75 585 ILE A O 1
ATOM 4495 N N . GLY A 1 586 ? -18.816 -26.653 14.755 1.00 34.59 586 GLY A N 1
ATOM 4496 C CA . GLY A 1 586 ? -19.098 -27.795 15.630 1.00 34.59 586 GLY A CA 1
ATOM 4497 C C . GLY A 1 586 ? -20.566 -27.865 16.065 1.00 34.59 586 GLY A C 1
ATOM 4498 O O . GLY A 1 586 ? -21.161 -28.942 16.055 1.00 34.59 586 GLY A O 1
ATOM 4499 N N . LEU A 1 587 ? -21.181 -26.715 16.372 1.00 38.88 587 LEU A N 1
ATOM 4500 C CA . LEU A 1 587 ? -22.601 -26.646 16.739 1.00 38.88 587 LEU A CA 1
ATOM 4501 C C . LEU A 1 587 ? -23.537 -26.950 15.556 1.00 38.88 587 LEU A C 1
ATOM 4503 O O . LEU A 1 587 ? -24.583 -27.570 15.752 1.00 38.88 587 LEU A O 1
ATOM 4507 N N . GLN A 1 588 ? -23.168 -26.545 14.336 1.00 37.53 588 GLN A N 1
ATOM 4508 C CA . GLN A 1 588 ? -23.946 -26.823 13.121 1.00 37.53 588 GLN A CA 1
ATOM 4509 C C . GLN A 1 588 ? -23.889 -28.302 12.709 1.00 37.53 588 GLN A C 1
ATOM 4511 O O . GLN A 1 588 ? -24.909 -28.874 12.326 1.00 37.53 588 GLN A O 1
ATOM 4516 N N . LEU A 1 589 ? -22.731 -28.957 12.847 1.00 39.84 589 LEU A N 1
ATOM 4517 C CA . LEU A 1 589 ? -22.610 -30.408 12.645 1.00 39.84 589 LEU A CA 1
ATOM 4518 C C . LEU A 1 589 ? -23.408 -31.197 13.695 1.00 39.84 589 LEU A C 1
ATOM 4520 O O . LEU A 1 589 ? -24.080 -32.174 13.361 1.00 39.84 589 LEU A O 1
ATOM 4524 N N . PHE A 1 590 ? -23.398 -30.744 14.951 1.00 42.06 590 PHE A N 1
ATOM 4525 C CA . PHE A 1 590 ? -24.151 -31.370 16.039 1.00 42.06 590 PHE A CA 1
ATOM 4526 C C . PHE A 1 590 ? -25.674 -31.235 15.861 1.00 42.06 590 PHE A C 1
ATOM 4528 O O . PHE A 1 590 ? -26.410 -32.202 16.068 1.00 42.06 590 PHE A O 1
ATOM 4535 N N . SER A 1 591 ? -26.161 -30.068 15.421 1.00 46.28 591 SER A N 1
ATOM 4536 C CA . SER A 1 591 ? -27.589 -29.862 15.147 1.00 46.28 591 SER A CA 1
ATOM 4537 C C . SER A 1 591 ? -28.072 -30.684 13.945 1.00 46.28 591 SER A C 1
ATOM 4539 O O . SER A 1 591 ? -29.164 -31.252 14.001 1.00 46.28 591 SER A O 1
ATOM 4541 N N . GLY A 1 592 ? -27.235 -30.837 12.911 1.00 42.91 592 GLY A N 1
ATOM 4542 C CA . GLY A 1 592 ? -27.521 -31.677 11.746 1.00 42.91 592 GLY A CA 1
ATOM 4543 C C . GLY A 1 592 ? -27.655 -33.164 12.088 1.00 42.91 592 GLY A C 1
ATOM 4544 O O . GLY A 1 592 ? -28.606 -33.814 11.652 1.00 42.91 592 GLY A O 1
ATOM 4545 N N . ILE A 1 593 ? -26.761 -33.700 12.925 1.00 46.59 593 ILE A N 1
ATOM 4546 C CA . ILE A 1 593 ? -26.801 -35.110 13.356 1.00 46.59 593 ILE A CA 1
ATOM 4547 C C . ILE A 1 593 ? -28.028 -35.381 14.239 1.00 46.59 593 ILE A C 1
ATOM 4549 O O . ILE A 1 593 ? -28.717 -36.387 14.054 1.00 46.59 593 ILE A O 1
ATOM 4553 N N . CYS A 1 594 ? -28.355 -34.465 15.155 1.00 42.75 594 CYS A N 1
ATOM 4554 C CA . CYS A 1 594 ? -29.546 -34.577 15.998 1.00 42.75 594 CYS A CA 1
ATOM 4555 C C . CYS A 1 594 ? -30.844 -34.514 15.178 1.00 42.75 594 CYS A C 1
ATOM 4557 O O . CYS A 1 594 ? -31.744 -35.321 15.412 1.00 42.75 594 CYS A O 1
ATOM 4559 N N . ALA A 1 595 ? -30.934 -33.623 14.185 1.00 46.31 595 ALA A N 1
ATOM 4560 C CA . ALA A 1 595 ? -32.089 -33.536 13.289 1.00 46.31 595 ALA A CA 1
ATOM 4561 C C . ALA A 1 595 ? -32.249 -34.795 12.416 1.00 46.31 595 ALA A C 1
ATOM 4563 O O . ALA A 1 595 ? -33.366 -35.280 12.234 1.00 46.31 595 ALA A O 1
ATOM 4564 N N . PHE A 1 596 ? -31.140 -35.370 11.934 1.00 45.50 596 PHE A N 1
ATOM 4565 C CA . PHE A 1 596 ? -31.144 -36.603 11.143 1.00 45.50 596 PHE A CA 1
ATOM 4566 C C . PHE A 1 596 ? -31.627 -37.816 11.953 1.00 45.50 596 PHE A C 1
ATOM 4568 O O . PHE A 1 596 ? -32.482 -38.573 11.493 1.00 45.50 596 PHE A O 1
ATOM 4575 N N . LEU A 1 597 ? -31.145 -37.973 13.190 1.00 46.03 597 LEU A N 1
ATOM 4576 C CA . LEU A 1 597 ? -31.570 -39.057 14.084 1.00 46.03 597 LEU A CA 1
ATOM 4577 C C . LEU A 1 597 ? -33.039 -38.916 14.512 1.00 46.03 597 LEU A C 1
ATOM 4579 O O . LEU A 1 597 ? -33.746 -39.921 14.612 1.00 46.03 597 LEU A O 1
ATOM 4583 N N . LEU A 1 598 ? -33.520 -37.683 14.712 1.00 45.12 598 LEU A N 1
ATOM 4584 C CA . LEU A 1 598 ? -34.929 -37.414 15.009 1.00 45.12 598 LEU A CA 1
ATOM 4585 C C . LEU A 1 598 ? -35.829 -37.738 13.805 1.00 45.12 598 LEU A C 1
ATOM 4587 O O . LEU A 1 598 ? -36.880 -38.351 13.976 1.00 45.12 598 LEU A O 1
ATOM 4591 N N . GLY A 1 599 ? -35.391 -37.397 12.588 1.00 43.72 599 GLY A N 1
ATOM 4592 C CA . GLY A 1 599 ? -36.084 -37.759 11.349 1.00 43.72 599 GLY A CA 1
ATOM 4593 C C . GLY A 1 599 ? -36.177 -39.274 11.147 1.00 43.72 599 GLY A C 1
ATOM 4594 O O . GLY A 1 599 ? -37.229 -39.783 10.764 1.00 43.72 599 GLY A O 1
ATOM 4595 N N . LEU A 1 600 ? -35.116 -40.012 11.491 1.00 44.09 600 LEU A N 1
ATOM 4596 C CA . LEU A 1 600 ? -35.102 -41.475 11.421 1.00 44.09 600 LEU A CA 1
ATOM 4597 C C . LEU A 1 600 ? -36.081 -42.114 12.423 1.00 44.09 600 LEU A C 1
ATOM 4599 O O . LEU A 1 600 ? -36.754 -43.088 12.097 1.00 44.09 600 LEU A O 1
ATOM 4603 N N . LEU A 1 601 ? -36.197 -41.545 13.627 1.00 44.28 601 LEU A N 1
ATOM 4604 C CA . LEU A 1 601 ? -37.152 -41.982 14.652 1.00 44.28 601 LEU A CA 1
ATOM 4605 C C . LEU A 1 601 ? -38.610 -41.712 14.253 1.00 44.28 601 LEU A C 1
ATOM 4607 O O . LEU A 1 601 ? -39.468 -42.550 14.522 1.00 44.28 601 LEU A O 1
ATOM 4611 N N . VAL A 1 602 ? -38.885 -40.588 13.586 1.00 44.28 602 VAL A N 1
ATOM 4612 C CA . VAL A 1 602 ? -40.222 -40.261 13.060 1.00 44.28 602 VAL A CA 1
ATOM 4613 C C . VAL A 1 602 ? -40.600 -41.194 11.905 1.00 44.28 602 VAL A C 1
ATOM 4615 O O . VAL A 1 602 ? -41.698 -41.739 11.905 1.00 44.28 602 VAL A O 1
ATOM 4618 N N . LEU A 1 603 ? -39.678 -41.470 10.976 1.00 41.06 603 LEU A N 1
ATOM 4619 C CA . LEU A 1 603 ? -39.899 -42.427 9.881 1.00 41.06 603 LEU A CA 1
ATOM 4620 C C . LEU A 1 603 ? -40.150 -43.859 10.377 1.00 41.06 603 LEU A C 1
ATOM 4622 O O . LEU A 1 603 ? -40.943 -44.586 9.786 1.00 41.06 603 LEU A O 1
ATOM 4626 N N . LEU A 1 604 ? -39.501 -44.264 11.471 1.00 42.38 604 LEU A N 1
ATOM 4627 C CA . LEU A 1 604 ? -39.734 -45.566 12.098 1.00 42.38 604 LEU A CA 1
ATOM 4628 C C . LEU A 1 604 ? -41.062 -45.618 12.866 1.00 42.38 604 LEU A C 1
ATOM 4630 O O . LEU A 1 604 ? -41.681 -46.675 12.898 1.00 42.38 604 LEU A O 1
ATOM 4634 N N . ALA A 1 605 ? -41.517 -44.499 13.439 1.00 39.12 605 ALA A N 1
ATOM 4635 C CA . ALA A 1 605 ? -42.820 -44.401 14.101 1.00 39.12 605 ALA A CA 1
ATOM 4636 C C . ALA A 1 605 ? -43.994 -44.378 13.105 1.00 39.12 605 ALA A C 1
ATOM 4638 O O . ALA A 1 605 ? -45.068 -44.872 13.423 1.00 39.12 605 ALA A O 1
ATOM 4639 N N . MET A 1 606 ? -43.782 -43.860 11.890 1.00 36.84 606 MET A N 1
ATOM 4640 C CA . MET A 1 606 ? -44.786 -43.862 10.817 1.00 36.84 606 MET A CA 1
ATOM 4641 C C . MET A 1 606 ? -44.974 -45.233 10.148 1.00 36.84 606 MET A C 1
ATOM 4643 O O . MET A 1 606 ? -45.935 -45.415 9.412 1.00 36.84 606 MET A O 1
ATOM 4647 N N . LYS A 1 607 ? -44.076 -46.201 10.384 1.00 36.69 607 LYS A N 1
ATOM 4648 C CA . LYS A 1 607 ? -44.164 -47.550 9.799 1.00 36.69 607 LYS A CA 1
ATOM 4649 C C . LYS A 1 607 ? -45.023 -48.528 10.620 1.00 36.69 607 LYS A C 1
ATOM 4651 O O . LYS A 1 607 ? -45.233 -49.643 10.168 1.00 36.69 607 LYS A O 1
ATOM 4656 N N . ASP A 1 608 ? -45.502 -48.116 11.795 1.00 39.88 608 ASP A N 1
ATOM 4657 C CA . ASP A 1 608 ? -46.393 -48.904 12.666 1.00 39.88 608 ASP A CA 1
ATOM 4658 C C . ASP A 1 608 ? -47.885 -48.480 12.534 1.00 39.88 608 ASP A C 1
ATOM 4660 O O . ASP A 1 608 ? -48.707 -48.881 13.357 1.00 39.88 608 ASP A O 1
ATOM 4664 N N . GLU A 1 609 ? -48.252 -47.682 11.513 1.00 38.41 609 GLU A N 1
ATOM 4665 C CA . GLU A 1 609 ? -49.655 -47.356 11.152 1.00 38.41 609 GLU A CA 1
ATOM 4666 C C . GLU A 1 609 ? -50.104 -47.898 9.765 1.00 38.41 609 GLU A C 1
ATOM 4668 O O . GLU A 1 609 ? -51.102 -47.441 9.208 1.00 38.41 609 GLU A O 1
ATOM 4673 N N . GLU A 1 610 ? -49.426 -48.926 9.242 1.00 34.06 610 GLU A N 1
ATOM 4674 C CA . GLU A 1 610 ? -49.990 -49.945 8.324 1.00 34.06 610 GLU A CA 1
ATOM 4675 C C . GLU A 1 610 ? -49.897 -51.318 9.001 1.00 34.06 610 GLU A C 1
ATOM 4677 O O . GLU A 1 610 ? -50.805 -52.155 8.777 1.00 34.06 610 GLU A O 1
#

pLDDT: mean 70.46, std 26.46, range [21.42, 98.88]

Solvent-accessible surface area (backbone atoms only — not comparable to full-atom values): 34580 Å² total; per-residue (Å²): 111,68,69,60,54,52,52,53,50,52,54,50,51,53,52,53,54,51,53,54,51,53,52,55,54,58,56,54,63,69,71,66,76,60,87,71,82,75,72,76,79,92,54,64,88,76,40,61,32,28,36,36,32,37,35,76,89,57,52,74,84,97,58,65,61,70,63,49,53,52,58,69,49,67,83,51,100,51,96,61,78,67,41,68,41,89,87,37,54,89,60,46,32,32,43,33,65,42,37,54,71,54,51,55,50,47,68,69,30,67,87,46,50,70,35,36,74,48,71,44,70,51,73,82,81,71,82,84,71,73,69,65,61,18,69,46,37,90,40,36,56,56,45,34,74,55,85,59,14,23,18,36,50,62,19,57,74,78,44,40,5,54,95,26,31,37,22,40,47,26,38,18,34,42,69,72,23,54,30,86,72,22,48,72,49,68,31,36,30,56,76,81,70,41,81,24,78,51,82,85,57,48,52,36,91,70,38,60,22,20,35,37,48,16,44,20,24,15,25,56,64,75,57,43,52,29,62,20,63,11,28,50,19,29,38,27,39,26,18,34,27,45,86,85,69,50,67,52,64,65,40,51,22,49,46,45,44,52,33,44,78,73,59,30,45,31,38,34,33,58,48,55,40,76,66,88,48,76,59,39,50,55,24,50,53,51,28,38,78,70,31,21,35,36,28,11,3,32,30,68,76,47,46,70,35,60,90,58,56,31,27,60,7,52,41,83,82,34,46,6,16,19,17,18,24,72,85,57,42,73,24,81,43,27,20,43,27,31,88,44,57,65,37,30,25,57,7,22,39,40,95,76,84,47,70,36,67,49,75,69,27,33,66,29,16,45,54,23,31,49,45,61,48,100,90,42,69,49,62,33,10,29,54,32,11,35,44,5,15,22,48,52,42,13,40,48,33,28,31,48,28,50,41,65,70,33,94,56,38,90,78,77,51,66,54,18,62,56,50,54,48,40,48,57,72,31,28,41,71,46,88,87,60,80,75,82,71,43,98,63,89,88,59,55,33,33,53,29,33,21,48,19,31,51,53,35,42,44,71,64,54,59,78,78,82,81,76,77,71,56,70,68,57,52,47,51,51,52,51,55,61,64,68,59,74,86,82,71,83,88,75,89,80,77,89,78,92,73,89,80,80,90,71,80,91,80,79,96,65,67,75,63,56,56,53,50,56,55,47,52,58,54,48,64,68,59,64,79,76,67,96,73,94,74,93,75,93,74,90,76,83,90,75,94,72,87,86,86,88,85,84,88,86,87,82,85,89,84,91,75,93,79,91,80,82,90,75,96,74,92,83,83,87,83,85,83,89,75,96,59,87,86,57,53,65,64,53,53,53,50,51,50,53,53,51,52,55,51,51,52,54,50,57,58,60,62,64,77,78,119

Sequence (610 aa):
MLIKIMRYLGVFILGICLVIYLQILGNAQQLVSSPQEKFPEINQEYFQEILADFDERKLPANIDIESWVQQLFSVFPTQEKPQISKFLRKDNVYLIKGGLNLLNQLQNSINFKQYTECIEPNYIYQKASVSPNDLYYPLQWNLQETSPGINVEKAWAITRGEGVKVAVLDSGINPQADFNLTKILPGYDFVDNQQIFNKEDFQDQDGHGTHISGTIAQSTNNRLGVAGIAYESALMPLRVLDNDGNAHPLDIAAAIRVAVDNGADVINLSLAGKQNSCLIKKAVDYAHNKGVVIVAAAGNLSINTSSYRPYPASYEHVIGVAAYDRNGSRASYSNDGGDWVDIYAPGGSTSNNKCTDTINDLYSGIVQIVLNLPVGFTPIACQGTSQAAAHVSGVAALVKAVLKESPFYNFFHNSADEVINIIKESARPVNGIQVLDAGKANEVLLLDAGKAVELAWKKVHPPFPVVSLPPDIVQTITERLTKNRDWLIPVGIGSGLTIWGIFGSYKLICGVMMTLVGGLWSLNQAIHTSNLLLQVVLILPLAIVPPVLIIFITGNSRLKWLSFGTGIGAVVVLAGAATQPNLGIGLQLFSGICAFLLGLLVLLAMKDEE

Secondary structure (DSSP, 8-state):
-HHHHHHHHHHHHHHHHHHHHHHHHHHHHHTT-S----PPP--TTS-SEEEEEE-TTTSPTTS-HHHHHHHHHTTS--SSPPEEPSSSTTTTEEEEE--HHHHHHHHH-HHHHTTEEEEEE---PPP---S---TTGGG-GGGSSSTTS--HHHHHTT---TT-EEEEEES---TTTT-SSSEEPPEEETTTTEEE-STTT---SSSHHHHHHHHHH---SSSSS---TTTTSEEEEEE-S-TTS---HHHHHHHHHHHHHTT-SEEEE---BS---HHHHHHHHHHHHTT-EEEEE--SS--B-TT---BTTTSTTEEEEEEE-TTSSBPTT--B-STT--EEEE----TTSS-B--HHHHHHSEEEEEEEETTEEEEEEE-SHHHHHHHHHHHHHHHHHHHHTSTTHHHH--HHHHHHHHHHHHPEE-TT---S--SS-S--EE--HHHHHHHHHHHHSPPP------HHHHHHHHHHHHH-TTS-------S---------SS-SSHHHHHHHHHHHHHHHHHTTS----------------PPPP-------S-----------------------GGGHHHHHHHHHHHHHHHHHHHHHHGGG--

Mean predicted aligned error: 19.5 Å